Protein AF-A0AB74C9N0-F1 (afdb_monomer)

pLDDT: mean 73.41, std 19.69, range [18.67, 95.5]

Structure (mmCIF, N/CA/C/O backbone):
data_AF-A0AB74C9N0-F1
#
_entry.id   AF-A0AB74C9N0-F1
#
loop_
_atom_site.group_PDB
_atom_site.id
_atom_site.type_symbol
_atom_site.label_atom_id
_atom_site.label_alt_id
_atom_site.label_comp_id
_atom_site.label_asym_id
_atom_site.label_entity_id
_atom_site.label_seq_id
_atom_site.pdbx_PDB_ins_code
_atom_site.Cartn_x
_atom_site.Cartn_y
_atom_site.Cartn_z
_atom_site.occupancy
_atom_site.B_iso_or_equiv
_atom_site.auth_seq_id
_atom_site.auth_comp_id
_atom_site.auth_asym_id
_atom_site.auth_atom_id
_atom_site.pdbx_PDB_model_num
ATOM 1 N N . MET A 1 1 ? -27.960 2.966 -0.731 1.00 29.95 1 MET A N 1
ATOM 2 C CA . MET A 1 1 ? -29.263 3.664 -0.752 1.00 29.95 1 MET A CA 1
ATOM 3 C C . MET A 1 1 ? -30.382 2.633 -0.574 1.00 29.95 1 MET A C 1
ATOM 5 O O . MET A 1 1 ? -30.757 1.979 -1.533 1.00 29.95 1 MET A O 1
ATOM 9 N N . GLN A 1 2 ? -30.860 2.420 0.656 1.00 20.19 2 GLN A N 1
ATOM 10 C CA . GLN A 1 2 ? -32.081 1.661 0.971 1.00 20.19 2 GLN A CA 1
ATOM 11 C C . GLN A 1 2 ? -32.739 2.354 2.172 1.00 20.19 2 GLN A C 1
ATOM 13 O O . GLN A 1 2 ? -32.142 2.446 3.242 1.00 20.19 2 GLN A O 1
ATOM 18 N N . ARG A 1 3 ? -33.928 2.924 1.945 1.00 18.67 3 ARG A N 1
ATOM 19 C CA . ARG A 1 3 ? -34.763 3.603 2.944 1.00 18.67 3 ARG A CA 1
ATOM 20 C C . ARG A 1 3 ? -35.437 2.551 3.826 1.00 18.67 3 ARG A C 1
ATOM 22 O O . ARG A 1 3 ? -36.228 1.766 3.315 1.00 18.67 3 ARG A O 1
ATOM 29 N N . PHE A 1 4 ? -35.187 2.576 5.132 1.00 20.97 4 PHE A N 1
ATOM 30 C CA . PHE A 1 4 ? -36.083 1.954 6.108 1.00 20.97 4 PHE A CA 1
ATOM 31 C C . PHE A 1 4 ? -37.043 3.030 6.622 1.00 20.97 4 PHE A C 1
ATOM 33 O O . PHE A 1 4 ? -36.658 3.902 7.394 1.00 20.97 4 PHE A O 1
ATOM 40 N N . VAL A 1 5 ? -38.284 2.985 6.140 1.00 20.55 5 VAL A N 1
ATOM 41 C CA . VAL A 1 5 ? -39.412 3.763 6.665 1.00 20.55 5 VAL A CA 1
ATOM 42 C C . VAL A 1 5 ? -40.111 2.879 7.694 1.00 20.55 5 VAL A C 1
ATOM 44 O O . VAL A 1 5 ? -40.678 1.852 7.330 1.00 20.55 5 VAL A O 1
ATOM 47 N N . PHE A 1 6 ? -40.069 3.250 8.974 1.00 20.83 6 PHE A N 1
ATOM 48 C CA . PHE A 1 6 ? -40.944 2.653 9.982 1.00 20.83 6 PHE A CA 1
ATOM 49 C C . PHE A 1 6 ? -42.270 3.413 9.975 1.00 20.83 6 PHE A C 1
ATOM 51 O O . PHE A 1 6 ? -42.378 4.509 10.521 1.00 20.83 6 PHE A O 1
ATOM 58 N N . GLN A 1 7 ? -43.279 2.837 9.324 1.00 21.19 7 GLN A N 1
ATOM 59 C CA . GLN A 1 7 ? -44.654 3.314 9.399 1.00 21.19 7 GLN A CA 1
ATOM 60 C C . GLN A 1 7 ? -45.369 2.562 10.529 1.00 21.19 7 GLN A C 1
ATOM 62 O O . GLN A 1 7 ? -45.384 1.334 10.585 1.00 21.19 7 GLN A O 1
ATOM 67 N N . LYS A 1 8 ? -45.915 3.330 11.468 1.00 22.98 8 LYS A N 1
ATOM 68 C CA . LYS A 1 8 ? -46.653 2.882 12.650 1.00 22.98 8 LYS A CA 1
ATOM 69 C C . LYS A 1 8 ? -47.985 2.261 12.205 1.00 22.98 8 LYS A C 1
ATOM 71 O O . LYS A 1 8 ? -48.840 2.984 11.702 1.00 22.98 8 LYS A O 1
ATOM 76 N N . GLN A 1 9 ? -48.187 0.960 12.412 1.00 21.22 9 GLN A N 1
ATOM 77 C CA . GLN A 1 9 ? -49.515 0.346 12.333 1.00 21.22 9 GLN A CA 1
ATOM 78 C C . GLN A 1 9 ? -49.797 -0.504 13.575 1.00 21.22 9 GLN A C 1
ATOM 80 O O . GLN A 1 9 ? -48.978 -1.302 14.025 1.00 21.22 9 GLN A O 1
ATOM 85 N N . VAL A 1 10 ? -50.958 -0.228 14.157 1.00 23.02 10 VAL A N 1
ATOM 86 C CA . VAL A 1 10 ? -51.497 -0.760 15.408 1.00 23.02 10 VAL A CA 1
ATOM 87 C C . VAL A 1 10 ? -52.157 -2.123 15.155 1.00 23.02 10 VAL A C 1
ATOM 89 O O . VAL A 1 10 ? -52.882 -2.267 14.180 1.00 23.02 10 VAL A O 1
ATOM 92 N N . GLN A 1 11 ? -51.879 -3.075 16.057 1.00 24.19 11 GLN A N 1
ATOM 93 C CA . GLN A 1 11 ? -52.598 -4.320 16.403 1.00 24.19 11 GLN A CA 1
ATOM 94 C C . GLN A 1 11 ? -53.302 -5.129 15.291 1.00 24.19 11 GLN A C 1
ATOM 96 O O . GLN A 1 11 ? -54.362 -4.748 14.811 1.00 24.19 1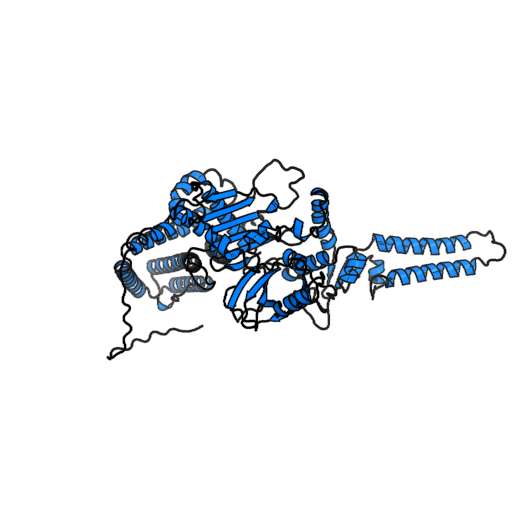1 GLN A O 1
ATOM 101 N N . ASN A 1 12 ? -52.846 -6.371 15.068 1.00 20.89 12 ASN A N 1
ATOM 102 C CA . ASN A 1 12 ? -53.611 -7.552 15.497 1.00 20.89 12 ASN A CA 1
ATOM 103 C C . ASN A 1 12 ? -52.811 -8.871 15.420 1.00 20.89 12 ASN A C 1
ATOM 105 O O . ASN A 1 12 ? -51.964 -9.085 14.563 1.00 20.89 12 ASN A O 1
ATOM 109 N N . SER A 1 13 ? -53.117 -9.683 16.427 1.00 21.89 13 SER A N 1
ATOM 110 C CA . SER A 1 13 ? -52.832 -11.077 16.781 1.00 21.89 13 SER A CA 1
ATOM 111 C C . SER A 1 13 ? -52.307 -12.135 15.772 1.00 21.89 13 SER A C 1
ATOM 113 O O . SER A 1 13 ? -52.647 -12.178 14.598 1.00 21.89 13 SER A O 1
ATOM 115 N N . HIS A 1 14 ? -51.606 -13.101 16.396 1.00 21.98 14 HIS A N 1
ATOM 116 C CA . HIS A 1 14 ? -51.398 -14.530 16.076 1.00 21.98 14 HIS A CA 1
ATOM 117 C C . HIS A 1 14 ? -50.138 -15.023 15.316 1.00 21.98 14 HIS A C 1
ATOM 119 O O . HIS A 1 14 ? -49.998 -14.909 14.107 1.00 21.98 14 HIS A O 1
ATOM 125 N N . SER A 1 15 ? -49.319 -15.751 16.103 1.00 21.50 15 SER A N 1
ATOM 126 C CA . SER A 1 15 ? -48.505 -16.951 15.800 1.00 21.50 15 SER A CA 1
ATOM 127 C C . SER A 1 15 ? -47.334 -16.868 14.809 1.00 21.50 15 SER A C 1
ATOM 129 O O . SER A 1 15 ? -47.545 -16.772 13.612 1.00 21.50 15 SER A O 1
ATOM 131 N N . PHE A 1 16 ? -46.099 -17.069 15.296 1.00 20.86 16 PHE A N 1
ATOM 132 C CA . PHE A 1 16 ? -45.332 -18.329 15.165 1.00 20.86 16 PHE A CA 1
ATOM 133 C C . PHE A 1 16 ? -44.090 -18.297 16.100 1.00 20.86 16 PHE A C 1
ATOM 135 O O . PHE A 1 16 ? -43.602 -17.210 16.416 1.00 20.86 16 PHE A O 1
ATOM 142 N N . PRO A 1 17 ? -43.593 -19.448 16.601 1.00 23.39 17 PRO A N 1
ATOM 143 C CA . PRO A 1 17 ? -42.637 -19.525 17.702 1.00 23.39 17 PRO A CA 1
ATOM 144 C C . PRO A 1 17 ? -41.201 -19.814 17.227 1.00 23.39 17 PRO A C 1
ATOM 146 O O . PRO A 1 17 ? -40.974 -20.675 16.384 1.00 23.39 17 PRO A O 1
ATOM 149 N N . ALA A 1 18 ? -40.210 -19.181 17.853 1.00 22.33 18 ALA A N 1
ATOM 150 C CA . ALA A 1 18 ? -38.840 -19.693 17.911 1.00 22.33 18 ALA A CA 1
ATOM 151 C C . ALA A 1 18 ? -38.253 -19.342 19.282 1.00 22.33 18 ALA A C 1
ATOM 153 O O . ALA A 1 18 ? -37.765 -18.243 19.543 1.00 22.33 18 ALA A O 1
ATOM 154 N N . ARG A 1 19 ? -38.415 -20.299 20.193 1.00 19.58 19 ARG A N 1
ATOM 155 C CA . ARG A 1 19 ? -37.968 -20.286 21.582 1.00 19.58 19 ARG A CA 1
ATOM 156 C C . ARG A 1 19 ? -36.434 -20.371 21.598 1.00 19.58 19 ARG A C 1
ATOM 158 O O . ARG A 1 19 ? -35.882 -21.441 21.377 1.00 19.58 19 ARG A O 1
ATOM 165 N N . TRP A 1 20 ? -35.749 -19.260 21.867 1.00 20.56 20 TRP A N 1
ATOM 166 C CA . TRP A 1 20 ? -34.340 -19.281 22.272 1.00 20.56 20 TRP A CA 1
ATOM 167 C C . TRP A 1 20 ? -34.269 -19.799 23.714 1.00 20.56 20 TRP A C 1
ATOM 169 O O . TRP A 1 20 ? -34.451 -19.045 24.668 1.00 20.56 20 TRP A O 1
ATOM 179 N N . GLN A 1 21 ? -34.070 -21.108 23.878 1.00 19.78 21 GLN A N 1
ATOM 180 C CA . GLN A 1 21 ? -33.676 -21.686 25.161 1.00 19.78 21 GLN A CA 1
ATOM 181 C C . GLN A 1 21 ? -32.211 -21.325 25.414 1.00 19.78 21 GLN A C 1
ATOM 183 O O . GLN A 1 21 ? -31.299 -21.862 24.793 1.00 19.78 21 GLN A O 1
ATOM 188 N N . VAL A 1 22 ? -32.002 -20.376 26.323 1.00 23.78 22 VAL A N 1
ATOM 189 C CA . VAL A 1 22 ? -30.704 -20.111 26.938 1.00 23.78 22 VAL A CA 1
ATOM 190 C C . VAL A 1 22 ? -30.488 -21.199 27.984 1.00 23.78 22 VAL A C 1
ATOM 192 O O . VAL A 1 22 ? -30.998 -21.101 29.100 1.00 23.78 22 VAL A O 1
ATOM 195 N N . GLU A 1 23 ? -29.755 -22.253 27.629 1.00 21.17 23 GLU A N 1
ATOM 196 C CA . GLU A 1 23 ? -29.135 -23.112 28.635 1.00 21.17 23 GLU A CA 1
ATOM 197 C C . GLU A 1 23 ? -28.023 -22.311 29.308 1.00 21.17 23 GLU A C 1
ATOM 199 O O . GLU A 1 23 ? -26.933 -22.091 28.778 1.00 21.17 23 GLU A O 1
ATOM 204 N N . GLY A 1 24 ? -28.356 -21.787 30.483 1.00 25.95 24 GLY A N 1
ATOM 205 C CA . GLY A 1 24 ? -27.388 -21.210 31.385 1.00 25.95 24 GLY A CA 1
ATOM 206 C C . GLY A 1 24 ? -26.531 -22.316 31.975 1.00 25.95 24 GLY A C 1
ATOM 207 O O . GLY A 1 24 ? -27.054 -23.186 32.657 1.00 25.95 24 GLY A O 1
ATOM 208 N N . ASN A 1 25 ? -25.219 -22.222 31.778 1.00 21.62 25 ASN A N 1
ATOM 209 C CA . ASN A 1 25 ? -24.258 -22.532 32.827 1.00 21.62 25 ASN A CA 1
ATOM 210 C C . ASN A 1 25 ? -22.932 -21.781 32.599 1.00 21.62 25 ASN A C 1
ATOM 212 O O . ASN A 1 25 ? -22.311 -21.837 31.543 1.00 21.62 25 ASN A O 1
ATOM 216 N N . THR A 1 26 ? -22.530 -21.050 33.645 1.00 25.25 26 THR A N 1
ATOM 217 C CA . THR A 1 26 ? -21.145 -20.661 33.978 1.00 25.25 26 THR A CA 1
ATOM 218 C C . THR A 1 26 ? -20.312 -19.842 32.976 1.00 25.25 26 THR A C 1
ATOM 220 O O . THR A 1 26 ? -19.210 -20.231 32.629 1.00 25.25 26 THR A O 1
ATOM 223 N N . TYR A 1 27 ? -20.732 -18.610 32.659 1.00 23.97 27 TYR A N 1
ATOM 224 C CA . TYR A 1 27 ? -19.809 -17.510 32.292 1.00 23.97 27 TYR A CA 1
ATOM 225 C C . TYR A 1 27 ? -20.281 -16.166 32.873 1.00 23.97 27 TYR A C 1
ATOM 227 O O . TYR A 1 27 ? -20.429 -15.165 32.179 1.00 23.97 27 TYR A O 1
ATOM 235 N N . ARG A 1 28 ? -20.566 -16.123 34.182 1.00 23.03 28 ARG A N 1
ATOM 236 C CA . ARG A 1 28 ? -21.108 -14.916 34.840 1.00 23.03 28 ARG A CA 1
ATOM 237 C C . ARG A 1 28 ? -20.038 -13.931 35.356 1.00 23.03 28 ARG A C 1
ATOM 239 O O . ARG A 1 28 ? -20.395 -12.887 35.888 1.00 23.03 28 ARG A O 1
ATOM 246 N N . GLY A 1 29 ? -18.744 -14.226 35.176 1.00 23.39 29 GLY A N 1
ATOM 247 C CA . GLY A 1 29 ? -17.635 -13.414 35.716 1.00 23.39 29 GLY A CA 1
ATOM 248 C C . GLY A 1 29 ? -16.789 -12.632 34.698 1.00 23.39 29 GLY A C 1
ATOM 249 O O . GLY A 1 29 ? -16.185 -11.630 35.065 1.00 23.39 29 GLY A O 1
ATOM 250 N N . ALA A 1 30 ? -16.744 -13.040 33.424 1.00 24.80 30 ALA A N 1
ATOM 251 C CA . ALA A 1 30 ? -15.760 -12.510 32.468 1.00 24.80 30 ALA A CA 1
ATOM 252 C C . ALA A 1 30 ? -16.251 -11.311 31.627 1.00 24.80 30 ALA A C 1
ATOM 254 O O . ALA A 1 30 ? -15.437 -10.502 31.187 1.00 24.80 30 ALA A O 1
ATOM 255 N N . SER A 1 31 ? -17.566 -11.144 31.424 1.00 25.81 31 SER A N 1
ATOM 256 C CA . SER A 1 31 ? -18.083 -10.100 30.520 1.00 25.81 31 SER A CA 1
ATOM 257 C C . SER A 1 31 ? -18.255 -8.723 31.174 1.00 25.81 31 SER A C 1
ATOM 259 O O . SER A 1 31 ? -18.187 -7.720 30.475 1.00 25.81 31 SER A O 1
ATOM 261 N N . LYS A 1 32 ? -18.396 -8.625 32.505 1.00 26.70 32 LYS A N 1
ATOM 262 C CA . LYS A 1 32 ? -18.582 -7.328 33.194 1.00 26.70 32 LYS A CA 1
ATOM 263 C C . LYS A 1 32 ? -17.322 -6.452 33.243 1.00 26.70 32 LYS A C 1
ATOM 265 O O . LYS A 1 32 ? -17.441 -5.238 33.368 1.00 26.70 32 LYS A O 1
ATOM 270 N N . TYR A 1 33 ? -16.128 -7.034 33.101 1.00 28.41 33 TYR A N 1
ATOM 271 C CA . TYR A 1 33 ? -14.857 -6.308 33.249 1.00 28.41 33 TYR A CA 1
ATOM 272 C C . TYR A 1 33 ? -14.140 -5.989 31.929 1.00 28.41 33 TYR A C 1
ATOM 274 O O . TYR A 1 33 ? -13.310 -5.084 31.909 1.00 28.41 33 TYR A O 1
ATOM 282 N N . GLY A 1 34 ? -14.460 -6.677 30.826 1.00 26.56 34 GLY A N 1
ATOM 283 C CA . GLY A 1 34 ? -13.776 -6.479 29.537 1.00 26.56 34 GLY A CA 1
ATOM 284 C C . GLY A 1 34 ? -14.109 -5.146 28.859 1.00 26.56 34 GLY A C 1
ATOM 285 O O . GLY A 1 34 ? -13.226 -4.445 28.383 1.00 26.56 34 GLY A O 1
ATOM 286 N N . TRP A 1 35 ? -15.377 -4.740 28.880 1.00 28.39 35 TRP A N 1
ATOM 287 C CA . TRP A 1 35 ? -15.865 -3.569 28.141 1.00 28.39 35 TRP A CA 1
ATOM 288 C C . TRP A 1 35 ? -15.534 -2.223 28.810 1.00 28.39 35 TRP A C 1
ATOM 290 O O . TRP A 1 35 ? -15.135 -1.280 28.130 1.00 28.39 35 TRP A O 1
ATOM 300 N N . VAL A 1 36 ? -15.576 -2.148 30.149 1.00 27.52 36 VAL A N 1
ATOM 301 C CA . VAL A 1 36 ? -15.089 -0.977 30.916 1.00 27.52 36 VAL A CA 1
ATOM 302 C C . VAL A 1 36 ? -13.588 -0.749 30.667 1.00 27.52 36 VAL A C 1
ATOM 304 O O . VAL A 1 36 ? -13.092 0.373 30.784 1.00 27.52 36 VAL A O 1
ATOM 307 N N . LYS A 1 37 ? -12.871 -1.807 30.266 1.00 35.97 37 LYS A N 1
ATOM 308 C CA . LYS A 1 37 ? -11.443 -1.801 29.951 1.00 35.97 37 LYS A CA 1
ATOM 309 C C . LYS A 1 37 ? -11.100 -1.570 28.479 1.00 35.97 37 LYS A C 1
ATOM 311 O O . LYS A 1 37 ? -9.965 -1.215 28.232 1.00 35.97 37 LYS A O 1
ATOM 316 N N . VAL A 1 38 ? -12.038 -1.653 27.530 1.00 33.56 38 VAL A N 1
ATOM 317 C CA . VAL A 1 38 ? -11.842 -1.132 26.152 1.00 33.56 38 VAL A CA 1
ATOM 318 C C . VAL A 1 38 ? -11.817 0.401 26.161 1.00 33.56 38 VAL A C 1
ATOM 320 O O . VAL A 1 38 ? -11.118 1.035 25.379 1.00 33.56 38 VAL A O 1
ATOM 323 N N . ILE A 1 39 ? -12.535 1.000 27.114 1.00 31.06 39 ILE A N 1
ATOM 324 C CA . ILE A 1 39 ? -12.611 2.448 27.308 1.00 31.06 39 ILE A CA 1
ATOM 325 C C . ILE A 1 39 ? -11.485 2.968 28.228 1.00 31.06 39 ILE A C 1
ATOM 327 O O . ILE A 1 39 ? -11.104 4.135 28.148 1.00 31.06 39 ILE A O 1
ATOM 331 N N . ARG A 1 40 ? -10.902 2.120 29.094 1.00 27.22 40 ARG A N 1
ATOM 332 C CA . ARG A 1 40 ? -9.765 2.520 29.942 1.00 27.22 40 ARG A CA 1
ATOM 333 C C . ARG A 1 40 ? -8.508 2.929 29.172 1.00 27.22 40 ARG A C 1
ATOM 335 O O . ARG A 1 40 ? -7.993 3.949 29.568 1.00 27.22 40 ARG A O 1
ATOM 342 N N . PRO A 1 41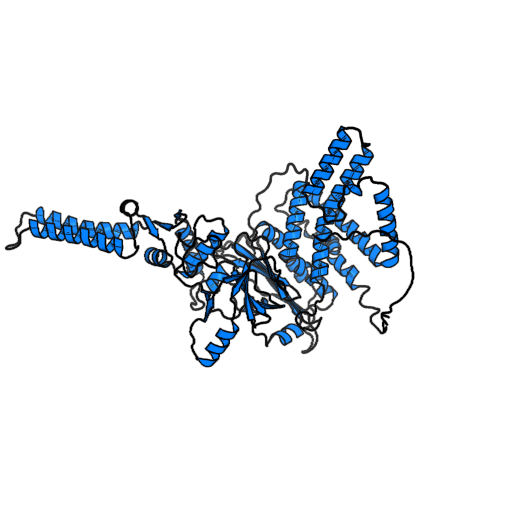 ? -7.989 2.283 28.119 1.00 30.34 41 PRO A N 1
ATOM 343 C CA . PRO A 1 41 ? -6.785 2.773 27.441 1.00 30.34 41 PRO A CA 1
ATOM 344 C C . PRO A 1 41 ? -7.002 4.138 26.767 1.00 30.34 41 PRO A C 1
ATOM 346 O O . PRO A 1 41 ? -6.045 4.879 26.597 1.00 30.34 41 PRO A O 1
ATOM 349 N N . ILE A 1 42 ? -8.258 4.513 26.489 1.00 30.19 42 ILE A N 1
ATOM 350 C CA . ILE A 1 42 ? -8.637 5.834 25.963 1.00 30.19 42 ILE A CA 1
ATOM 351 C C . ILE A 1 42 ? -8.601 6.926 27.063 1.00 30.19 42 ILE A C 1
ATOM 353 O O . ILE A 1 42 ? -8.358 8.086 26.754 1.00 30.19 42 ILE A O 1
ATOM 357 N N . CYS A 1 43 ? -8.786 6.569 28.346 1.00 27.38 43 CYS A N 1
ATOM 358 C CA . CYS A 1 43 ? -8.824 7.509 29.489 1.00 27.38 43 CYS A CA 1
ATOM 359 C C . CYS A 1 43 ? -7.701 7.332 30.534 1.00 27.38 43 CYS A C 1
ATOM 361 O O . CYS A 1 43 ? -7.320 8.278 31.191 1.00 27.38 43 CYS A O 1
ATOM 363 N N . CYS A 1 44 ? -7.119 6.152 30.725 1.00 26.91 44 CYS A N 1
ATOM 364 C CA . CYS A 1 44 ? -5.988 5.895 31.631 1.00 26.91 44 CYS A CA 1
ATOM 365 C C . CYS A 1 44 ? -4.658 6.361 31.034 1.00 26.91 44 CYS A C 1
ATOM 367 O O . CYS A 1 44 ? -3.665 6.454 31.747 1.00 26.91 44 CYS A O 1
ATOM 369 N N . GLN A 1 45 ? -4.662 6.724 29.752 1.00 31.06 45 GLN A N 1
ATOM 370 C CA . GLN A 1 45 ? -3.655 7.610 29.201 1.00 31.06 45 GLN A CA 1
ATOM 371 C C . GLN A 1 45 ? -3.720 9.018 29.837 1.00 31.06 45 GLN A C 1
ATOM 373 O O . GLN A 1 45 ? -2.699 9.683 29.832 1.00 31.06 45 GLN A O 1
ATOM 378 N N . GLU A 1 46 ? -4.816 9.472 30.471 1.00 31.56 46 GLU A N 1
ATOM 379 C CA . GLU A 1 46 ? -4.920 10.830 31.057 1.00 31.56 46 GLU A CA 1
ATOM 380 C C . GLU A 1 46 ? -3.855 11.146 32.118 1.00 31.56 46 GLU A C 1
ATOM 382 O O . GLU A 1 46 ? -3.308 12.247 32.091 1.00 31.56 46 GLU A O 1
ATOM 387 N N . ASP A 1 47 ? -3.509 10.214 33.012 1.00 26.03 47 ASP A N 1
ATOM 388 C CA . ASP A 1 47 ? -2.522 10.487 34.071 1.00 26.03 47 ASP A CA 1
ATOM 389 C C . ASP A 1 47 ? -1.073 10.393 33.556 1.00 26.03 47 ASP A C 1
ATOM 391 O O . ASP A 1 47 ? -0.213 11.180 33.957 1.00 26.03 47 ASP A O 1
ATOM 395 N N . GLU A 1 48 ? -0.800 9.512 32.586 1.00 30.80 48 GLU A N 1
ATOM 396 C CA . GLU A 1 48 ? 0.529 9.379 31.965 1.00 30.80 48 GLU A CA 1
ATOM 397 C C . GLU A 1 48 ? 0.790 10.469 30.899 1.00 30.80 48 GLU A C 1
ATOM 399 O O . GLU A 1 48 ? 1.923 10.940 30.738 1.00 30.80 48 GLU A O 1
ATOM 404 N N . TRP A 1 49 ? -0.268 10.968 30.242 1.00 30.62 49 TRP A N 1
ATOM 405 C CA . TRP A 1 49 ? -0.242 12.164 29.393 1.00 30.62 49 TRP A CA 1
ATOM 406 C C . TRP A 1 49 ? 0.092 13.421 30.204 1.00 30.62 49 TRP A C 1
ATOM 408 O O . TRP A 1 49 ? 0.816 14.282 29.696 1.00 30.62 49 TRP A O 1
ATOM 418 N N . ARG A 1 50 ? -0.365 13.506 31.463 1.00 32.00 50 ARG A N 1
ATOM 419 C CA . ARG A 1 50 ? -0.172 14.647 32.376 1.00 32.00 50 ARG A CA 1
ATOM 420 C C . ARG A 1 50 ? 1.293 14.870 32.769 1.00 32.00 50 ARG A C 1
ATOM 422 O O . ARG A 1 50 ? 1.717 16.018 32.880 1.00 32.00 50 ARG A O 1
ATOM 429 N N . GLU A 1 51 ? 2.076 13.798 32.935 1.00 28.91 51 GLU A N 1
ATOM 430 C CA . GLU A 1 51 ? 3.482 13.879 33.374 1.00 28.91 51 GLU A CA 1
ATOM 431 C C . GLU A 1 51 ? 4.525 13.757 32.247 1.00 28.91 51 GLU A C 1
ATOM 433 O O . GLU A 1 51 ? 5.599 14.359 32.352 1.00 28.91 51 GLU A O 1
ATOM 438 N N . ARG A 1 52 ? 4.259 13.023 31.152 1.00 32.75 52 ARG A N 1
ATOM 439 C CA . ARG A 1 52 ? 5.312 12.699 30.160 1.00 32.75 52 ARG A CA 1
ATOM 440 C C . ARG A 1 52 ? 5.301 13.549 28.886 1.00 32.75 52 ARG A C 1
ATOM 442 O O . ARG A 1 52 ? 6.376 13.816 28.339 1.00 32.75 52 ARG A O 1
ATOM 449 N N . THR A 1 53 ? 4.153 14.074 28.449 1.00 31.67 53 THR A N 1
ATOM 450 C CA . THR A 1 53 ? 4.102 14.973 27.272 1.00 31.67 53 THR A CA 1
ATOM 451 C C . THR A 1 53 ? 4.643 16.377 27.565 1.00 31.67 53 THR A C 1
ATOM 453 O O . THR A 1 53 ? 5.187 17.022 26.666 1.00 31.67 53 THR A O 1
ATOM 456 N N . GLY A 1 54 ? 4.623 16.813 28.832 1.00 27.33 54 GLY A N 1
ATOM 457 C CA . GLY A 1 54 ? 5.115 18.129 29.255 1.00 27.33 54 GLY A CA 1
ATOM 458 C C . GLY A 1 54 ? 6.628 18.352 29.105 1.00 27.33 54 GLY A C 1
ATOM 459 O O . GLY A 1 54 ? 7.064 19.501 29.100 1.00 27.33 54 GLY A O 1
ATOM 460 N N . ARG A 1 55 ? 7.450 17.298 28.946 1.00 27.75 55 ARG A N 1
ATOM 461 C CA . ARG A 1 55 ? 8.915 17.448 28.770 1.00 27.75 55 ARG A CA 1
ATOM 462 C C . ARG A 1 55 ? 9.469 17.023 27.412 1.00 27.75 55 ARG A C 1
ATOM 464 O O . ARG A 1 55 ? 10.533 17.518 27.052 1.00 27.75 55 ARG A O 1
ATOM 471 N N . LYS A 1 56 ? 8.799 16.148 26.651 1.00 27.98 56 LYS A N 1
ATOM 472 C CA . LYS A 1 56 ? 9.374 15.578 25.411 1.00 27.98 56 LYS A CA 1
ATOM 473 C C . LYS A 1 56 ? 8.710 16.026 24.104 1.00 27.98 56 LYS A C 1
ATOM 475 O O . LYS A 1 56 ? 9.355 15.950 23.067 1.00 27.98 56 LYS A O 1
ATOM 480 N N . ALA A 1 57 ? 7.515 16.620 24.137 1.00 28.67 57 ALA A N 1
ATOM 481 C CA . ALA A 1 57 ? 6.876 17.225 22.958 1.00 28.67 57 ALA A CA 1
ATOM 482 C C . ALA A 1 57 ? 7.223 18.725 22.794 1.00 28.67 57 ALA A C 1
ATOM 484 O O . ALA A 1 57 ? 6.380 19.539 22.413 1.00 28.67 57 ALA A O 1
ATOM 485 N N . LYS A 1 58 ? 8.468 19.121 23.111 1.00 28.62 58 LYS A N 1
ATOM 486 C CA . LYS A 1 58 ? 8.922 20.530 23.096 1.00 28.62 58 LYS A CA 1
ATOM 487 C C . LYS A 1 58 ? 9.234 21.070 21.688 1.00 28.62 58 LYS A C 1
ATOM 489 O O . LYS A 1 58 ? 9.776 22.159 21.548 1.00 28.62 58 LYS A O 1
ATOM 494 N N . GLY A 1 59 ? 8.862 20.356 20.631 1.00 26.44 59 GLY A N 1
ATOM 495 C CA . GLY A 1 59 ? 9.002 20.838 19.263 1.00 26.44 59 GLY A CA 1
ATOM 496 C C . GLY A 1 59 ? 7.813 20.426 18.412 1.00 26.44 59 GLY A C 1
ATOM 497 O O . GLY A 1 59 ? 7.583 19.241 18.231 1.00 26.44 59 GLY A O 1
ATOM 498 N N . ARG A 1 60 ? 7.137 21.424 17.835 1.00 34.59 60 ARG A N 1
ATOM 499 C CA . ARG A 1 60 ? 6.258 21.316 16.654 1.00 34.59 60 ARG A CA 1
ATOM 500 C C . ARG A 1 60 ? 4.850 20.767 16.883 1.00 34.59 60 ARG A C 1
ATOM 502 O O . ARG A 1 60 ? 4.532 19.616 16.628 1.00 34.59 60 ARG A O 1
ATOM 509 N N . THR A 1 61 ? 3.997 21.673 17.342 1.00 30.92 61 THR A N 1
ATOM 510 C CA . THR A 1 61 ? 2.628 21.925 16.848 1.00 30.92 61 THR A CA 1
ATOM 511 C C . THR A 1 61 ? 2.152 23.177 17.583 1.00 30.92 61 THR A C 1
ATOM 513 O O . THR A 1 61 ? 2.350 23.282 18.800 1.00 30.92 61 THR A O 1
ATOM 516 N N . ASP A 1 62 ? 1.637 24.143 16.827 1.00 35.66 62 ASP A N 1
ATOM 517 C CA . ASP A 1 62 ? 1.319 25.507 17.253 1.00 35.66 62 ASP A CA 1
ATOM 518 C C . ASP A 1 62 ? 0.519 25.600 18.558 1.00 35.66 62 ASP A C 1
ATOM 520 O O . ASP A 1 62 ? -0.384 24.804 18.836 1.00 35.66 62 ASP A O 1
ATOM 524 N N . MET A 1 63 ? 0.835 26.624 19.356 1.00 31.67 63 MET A N 1
ATOM 525 C CA . MET A 1 63 ? 0.169 26.910 20.632 1.00 31.67 63 MET A CA 1
ATOM 526 C C . MET A 1 63 ? -1.330 27.238 20.487 1.00 31.67 63 MET A C 1
ATOM 528 O O . MET A 1 63 ? -2.067 27.063 21.455 1.00 31.67 63 MET A O 1
ATOM 532 N N . ALA A 1 64 ? -1.803 27.647 19.303 1.00 35.88 64 ALA A N 1
ATOM 533 C CA . ALA A 1 64 ? -3.213 27.972 19.066 1.00 35.88 64 ALA A CA 1
ATOM 534 C C . ALA A 1 64 ? -4.106 26.723 18.899 1.00 35.88 64 ALA A C 1
ATOM 536 O O . ALA A 1 64 ? -5.183 26.650 19.489 1.00 35.88 64 ALA A O 1
ATOM 537 N N . GLY A 1 65 ? -3.638 25.694 18.178 1.00 52.59 65 GLY A N 1
ATOM 538 C CA . GLY A 1 65 ? -4.411 24.466 17.938 1.00 52.59 65 GLY A CA 1
ATOM 539 C C . GLY A 1 65 ? -4.510 23.559 19.168 1.00 52.59 65 GLY A C 1
ATOM 540 O O . GLY A 1 65 ? -5.560 22.981 19.439 1.00 52.59 65 GLY A O 1
ATOM 541 N N . LYS A 1 66 ? -3.448 23.475 19.981 1.00 62.19 66 LYS A N 1
ATOM 542 C CA . LYS A 1 66 ? -3.410 22.580 21.153 1.00 62.19 66 LYS A CA 1
ATOM 543 C C . LYS A 1 66 ? -4.545 22.849 22.140 1.00 62.19 66 LYS A C 1
ATOM 545 O O . LYS A 1 66 ? -5.210 21.912 22.569 1.00 62.19 66 LYS A O 1
ATOM 550 N N . LYS A 1 67 ? -4.794 24.116 22.484 1.00 69.06 67 LYS A N 1
ATOM 551 C CA . LYS A 1 67 ? -5.826 24.482 23.467 1.00 69.06 67 LYS A CA 1
ATOM 552 C C . LYS A 1 67 ? -7.236 24.153 22.970 1.00 69.06 67 LYS A C 1
ATOM 554 O O . LYS A 1 67 ? -8.047 23.671 23.754 1.00 69.06 67 LYS A O 1
ATOM 559 N N . TYR A 1 68 ? -7.509 24.361 21.681 1.00 73.94 68 TYR A N 1
ATOM 560 C CA . TYR A 1 68 ? -8.794 24.004 21.078 1.00 73.94 68 TYR A CA 1
ATOM 561 C C . TYR A 1 68 ? -9.028 22.486 21.112 1.00 73.94 68 TYR A C 1
ATOM 563 O O . TYR A 1 68 ? -10.078 22.035 21.565 1.00 73.94 68 TYR A O 1
ATOM 571 N N . TRP A 1 69 ? -8.030 21.693 20.707 1.00 75.56 69 TRP A N 1
ATOM 572 C CA . TRP A 1 69 ? -8.114 20.228 20.725 1.00 75.56 69 TRP A CA 1
ATOM 573 C C . TRP A 1 69 ? -8.371 19.672 22.133 1.00 75.56 69 TRP A C 1
ATOM 575 O O . TRP A 1 69 ? -9.246 18.823 22.307 1.00 75.56 69 TRP A O 1
ATOM 585 N N . TRP A 1 70 ? -7.673 20.185 23.150 1.00 76.94 70 TRP A N 1
ATOM 586 C CA . TRP A 1 70 ? -7.902 19.793 24.545 1.00 76.94 70 TRP A CA 1
ATOM 587 C C . TRP A 1 70 ? -9.298 20.180 25.043 1.00 76.94 70 TRP A C 1
ATOM 589 O O . TRP A 1 70 ? -10.016 19.344 25.591 1.00 76.94 70 TRP A O 1
ATOM 599 N N . ASN A 1 71 ? -9.697 21.434 24.834 1.00 79.38 71 ASN A N 1
ATOM 600 C CA . ASN A 1 71 ? -10.942 21.958 25.389 1.00 79.38 71 ASN A CA 1
ATOM 601 C C . ASN A 1 71 ? -12.193 21.380 24.723 1.00 79.38 71 ASN A C 1
ATOM 603 O O . ASN A 1 71 ? -13.223 21.286 25.382 1.00 79.38 71 ASN A O 1
ATOM 607 N N . ASN A 1 72 ? -12.112 21.007 23.444 1.00 79.19 72 ASN A N 1
ATOM 608 C CA . ASN A 1 72 ? -13.272 20.546 22.686 1.00 79.19 72 ASN A CA 1
ATOM 609 C C . ASN A 1 72 ? -13.239 19.033 22.458 1.00 79.19 72 ASN A C 1
ATOM 611 O O . ASN A 1 72 ? -14.125 18.325 22.932 1.00 79.19 72 ASN A O 1
ATOM 615 N N . VAL A 1 73 ? -12.203 18.512 21.791 1.00 79.62 73 VAL A N 1
ATOM 616 C CA . VAL A 1 73 ? -12.156 17.096 21.387 1.00 79.62 73 VAL A CA 1
ATOM 617 C C . VAL A 1 73 ? -11.935 16.181 22.590 1.00 79.62 73 VAL A C 1
ATOM 619 O O . VAL A 1 73 ? -12.692 15.230 22.786 1.00 79.62 73 VAL A O 1
ATOM 622 N N . VAL A 1 74 ? -10.932 16.471 23.425 1.00 81.88 74 VAL A N 1
ATOM 623 C CA . VAL A 1 74 ? -10.627 15.627 24.594 1.00 81.88 74 VAL A CA 1
ATOM 624 C C . VAL A 1 74 ? -11.723 15.736 25.652 1.00 81.88 74 VAL A C 1
ATOM 626 O O . VAL A 1 74 ? -12.173 14.716 26.172 1.00 81.88 74 VAL A O 1
ATOM 629 N N . ALA A 1 75 ? -12.217 16.946 25.928 1.00 82.56 75 ALA A N 1
ATOM 630 C CA . ALA A 1 75 ? -13.333 17.134 26.852 1.00 82.56 75 ALA A CA 1
ATOM 631 C C . ALA A 1 75 ? -14.588 16.367 26.401 1.00 82.56 75 ALA A C 1
ATOM 633 O O . ALA A 1 75 ? -15.229 15.693 27.211 1.00 82.56 75 ALA A O 1
ATOM 634 N N . PHE A 1 76 ? -14.914 16.405 25.105 1.00 83.25 76 PHE A N 1
ATOM 635 C CA . PHE A 1 76 ? -16.028 15.638 24.555 1.00 83.25 76 PHE A CA 1
ATOM 636 C C . PHE A 1 76 ? -15.810 14.126 24.681 1.00 83.25 76 PHE A C 1
ATOM 638 O O . PHE A 1 76 ? -16.719 13.400 25.091 1.00 83.25 76 PHE A O 1
ATOM 645 N N . LEU A 1 77 ? -14.602 13.641 24.383 1.00 83.75 77 LEU A N 1
ATOM 646 C CA . LEU A 1 77 ? -14.243 12.235 24.554 1.00 83.75 77 LEU A CA 1
ATOM 647 C C . LEU A 1 77 ? -14.428 11.795 26.015 1.00 83.75 77 LEU A C 1
ATOM 649 O O . LEU A 1 77 ? -15.085 10.786 26.265 1.00 83.75 77 LEU A O 1
ATOM 653 N N . ALA A 1 78 ? -13.946 12.579 26.982 1.00 85.06 78 ALA A N 1
ATOM 654 C CA . ALA A 1 78 ? -14.106 12.303 28.410 1.00 85.06 78 ALA A CA 1
ATOM 655 C C . ALA A 1 78 ? -15.589 12.260 28.832 1.00 85.06 78 ALA A C 1
ATOM 657 O O . ALA A 1 78 ? -16.014 11.350 29.556 1.00 85.06 78 ALA A O 1
ATOM 658 N N . GLN A 1 79 ? -16.413 13.186 28.327 1.00 84.12 79 GLN A N 1
ATOM 659 C CA . GLN A 1 79 ? -17.865 13.167 28.540 1.00 84.12 79 GLN A CA 1
ATOM 660 C C . GLN A 1 79 ? -18.510 11.903 27.954 1.00 84.12 79 GLN A C 1
ATOM 662 O O . GLN A 1 79 ? -19.321 11.253 28.618 1.00 84.12 79 GLN A O 1
ATOM 667 N N . ARG A 1 80 ? -18.138 11.520 26.726 1.00 81.06 80 ARG A N 1
ATOM 668 C CA . ARG A 1 80 ? -18.637 10.320 26.036 1.00 81.06 80 ARG A CA 1
ATOM 669 C C . ARG A 1 80 ? -18.271 9.052 26.798 1.00 81.06 80 ARG A C 1
ATOM 671 O O . ARG A 1 80 ? -19.133 8.216 27.051 1.00 81.06 80 ARG A O 1
ATOM 678 N N . VAL A 1 81 ? -17.014 8.937 27.211 1.00 84.00 81 VAL A N 1
ATOM 679 C CA . VAL A 1 81 ? -16.505 7.824 28.012 1.00 84.00 81 VAL A CA 1
ATOM 680 C C . VAL A 1 81 ? -17.259 7.713 29.330 1.00 84.00 81 VAL A C 1
ATOM 682 O O . VAL A 1 81 ? -17.660 6.616 29.714 1.00 84.00 81 VAL A O 1
ATOM 685 N N . THR A 1 82 ? -17.498 8.833 30.010 1.00 85.00 82 THR A N 1
ATOM 686 C CA . THR A 1 82 ? -18.262 8.848 31.262 1.00 85.00 82 THR A CA 1
ATOM 687 C C . THR A 1 82 ? -19.692 8.363 31.038 1.00 85.00 82 THR A C 1
ATOM 689 O O . THR A 1 82 ? -20.157 7.481 31.759 1.00 85.00 82 THR A O 1
ATOM 692 N N . LYS A 1 83 ? -20.362 8.844 29.981 1.00 81.94 83 LYS A N 1
ATOM 693 C CA . LYS A 1 83 ? -21.696 8.363 29.590 1.00 81.94 83 LYS A CA 1
ATOM 694 C C . LYS A 1 83 ? -21.700 6.865 29.293 1.00 81.94 83 LYS A C 1
ATOM 696 O O . LYS A 1 83 ? -22.552 6.155 29.811 1.00 81.94 83 LYS A O 1
ATOM 701 N N . LEU A 1 84 ? -20.733 6.367 28.520 1.00 82.06 84 LEU A N 1
ATOM 702 C CA . LEU A 1 84 ? -20.607 4.939 28.220 1.00 82.06 84 LEU A CA 1
ATOM 703 C C . LEU A 1 84 ? -20.379 4.115 29.491 1.00 82.06 84 LEU A C 1
ATOM 705 O O . LEU A 1 84 ? -21.043 3.103 29.675 1.00 82.06 84 LEU A O 1
ATOM 709 N N . LYS A 1 85 ? -19.514 4.563 30.408 1.00 83.38 85 LYS A N 1
ATOM 710 C CA . LYS A 1 85 ? -19.291 3.896 31.702 1.00 83.38 85 LYS A CA 1
ATOM 711 C C . LYS A 1 85 ? -20.576 3.804 32.529 1.00 83.38 85 LYS A C 1
ATOM 713 O O . LYS A 1 85 ? -20.832 2.753 33.105 1.00 83.38 85 LYS A O 1
ATOM 718 N N . VAL A 1 86 ? -21.388 4.863 32.561 1.00 84.69 86 VAL A N 1
ATOM 719 C CA . VAL A 1 86 ? -22.686 4.861 33.259 1.00 84.69 86 VAL A CA 1
ATOM 720 C C . VAL A 1 86 ? -23.679 3.930 32.563 1.00 84.69 86 VAL A C 1
ATOM 722 O O . VAL A 1 86 ? -24.274 3.077 33.218 1.00 84.69 86 VAL A O 1
ATOM 725 N N . LEU A 1 87 ? -23.807 4.019 31.234 1.00 82.69 87 LEU A N 1
ATOM 726 C CA . LEU A 1 87 ? -24.653 3.121 30.436 1.00 82.69 87 LEU A CA 1
ATOM 727 C C . LEU A 1 87 ? -24.300 1.652 30.682 1.00 82.69 87 LEU A C 1
ATOM 729 O O . LEU A 1 87 ? -25.176 0.806 30.786 1.00 82.69 87 LEU A O 1
ATOM 733 N N . MET A 1 88 ? -23.017 1.353 30.836 1.00 82.31 88 MET A N 1
ATOM 734 C CA . MET A 1 88 ? -22.511 0.010 31.076 1.00 82.31 88 MET A CA 1
ATOM 735 C C . MET A 1 88 ? -22.860 -0.597 32.445 1.00 82.31 88 MET A C 1
ATOM 737 O O . MET A 1 88 ? -22.754 -1.815 32.587 1.00 82.31 88 MET A O 1
ATOM 741 N N . LEU A 1 89 ? -23.261 0.203 33.441 1.00 86.62 89 LEU A N 1
ATOM 742 C CA . LEU A 1 89 ? -23.657 -0.306 34.763 1.00 86.62 89 LEU A CA 1
ATOM 743 C C . LEU A 1 89 ? -24.979 -1.084 34.699 1.00 86.62 89 LEU A C 1
ATOM 745 O O . LEU A 1 89 ? -25.070 -2.188 35.237 1.00 86.62 89 LEU A O 1
ATOM 749 N N . ASP A 1 90 ? -25.964 -0.521 33.999 1.00 84.75 90 ASP A N 1
ATOM 750 C CA . ASP A 1 90 ? -27.239 -1.151 33.655 1.00 84.75 90 ASP A CA 1
ATOM 751 C C . ASP A 1 90 ? -27.653 -0.699 32.254 1.00 84.75 90 ASP A C 1
ATOM 753 O O . ASP A 1 90 ? -28.284 0.342 32.056 1.00 84.75 90 ASP A O 1
ATOM 757 N N . MET A 1 91 ? -27.256 -1.497 31.265 1.00 83.94 91 MET A N 1
ATOM 758 C CA . MET A 1 91 ? -27.457 -1.158 29.862 1.00 83.94 91 MET A CA 1
ATOM 759 C C . MET A 1 91 ? -28.936 -1.037 29.510 1.00 83.94 91 MET A C 1
ATOM 761 O O . MET A 1 91 ? -29.280 -0.201 28.684 1.00 83.94 91 MET A O 1
ATOM 765 N N . HIS A 1 92 ? -29.822 -1.822 30.124 1.00 83.75 92 HIS A N 1
ATOM 766 C CA . HIS A 1 92 ? -31.230 -1.795 29.750 1.00 83.75 92 HIS A CA 1
ATOM 767 C C . HIS A 1 92 ? -31.924 -0.551 30.307 1.00 83.75 92 HIS A C 1
ATOM 769 O O . HIS A 1 92 ? -32.477 0.235 29.534 1.00 83.75 92 HIS A O 1
ATOM 775 N N . ALA A 1 93 ? -31.821 -0.322 31.619 1.00 86.06 93 ALA A N 1
ATOM 776 C CA . ALA A 1 93 ? -32.458 0.821 32.266 1.00 86.06 93 ALA A CA 1
ATOM 777 C C . ALA A 1 93 ? -31.883 2.151 31.756 1.00 86.06 93 ALA A C 1
ATOM 779 O O . ALA A 1 93 ? -32.631 3.052 31.372 1.00 86.06 93 ALA A O 1
ATOM 780 N N . ASN A 1 94 ? -30.553 2.260 31.665 1.00 84.50 94 ASN A N 1
ATOM 781 C CA . ASN A 1 94 ? -29.912 3.511 31.264 1.00 84.50 94 ASN A CA 1
ATOM 782 C C . ASN A 1 94 ? -30.099 3.821 29.773 1.00 84.50 94 ASN A C 1
ATOM 784 O O . ASN A 1 94 ? -30.108 4.998 29.409 1.00 84.50 94 ASN A O 1
ATOM 788 N N . THR A 1 95 ? -30.288 2.809 28.914 1.00 78.75 95 THR A N 1
ATOM 789 C CA . THR A 1 95 ? -30.649 3.044 27.504 1.00 78.75 95 THR A CA 1
ATOM 790 C C . THR A 1 95 ? -32.055 3.616 27.398 1.00 78.75 95 THR A C 1
ATOM 792 O O . THR A 1 95 ? -32.225 4.616 26.713 1.00 78.75 95 THR A O 1
ATOM 795 N N . ILE A 1 96 ? -33.042 3.061 28.114 1.00 82.50 96 ILE A N 1
ATOM 796 C CA . ILE A 1 96 ? -34.420 3.585 28.107 1.00 82.50 96 ILE A CA 1
ATOM 797 C C . ILE A 1 96 ? -34.439 5.039 28.589 1.00 82.50 96 ILE A C 1
ATOM 799 O O . ILE A 1 96 ? -34.986 5.900 27.904 1.00 82.50 96 ILE A O 1
ATOM 803 N N . ILE A 1 97 ? -33.774 5.329 29.713 1.00 84.06 97 ILE A N 1
ATOM 804 C CA . ILE A 1 97 ? -33.679 6.688 30.264 1.00 84.06 97 ILE A CA 1
ATOM 805 C C . ILE A 1 97 ? -32.999 7.635 29.267 1.00 84.06 97 ILE A C 1
ATOM 807 O O . ILE A 1 97 ? -33.474 8.746 29.045 1.00 84.06 97 ILE A O 1
ATOM 811 N N . SER A 1 98 ? -31.904 7.201 28.637 1.00 77.38 98 SER A N 1
ATOM 812 C CA . SER A 1 98 ? -31.176 8.026 27.665 1.00 77.38 98 SER A CA 1
ATOM 813 C C . SER A 1 98 ? -31.974 8.258 26.381 1.00 77.38 98 SER A C 1
ATOM 815 O O . SER A 1 98 ? -31.924 9.361 25.844 1.00 77.38 98 SER A O 1
ATOM 817 N N . CYS A 1 99 ? -32.718 7.259 25.897 1.00 72.50 99 CYS A N 1
ATOM 818 C CA . CYS A 1 99 ? -33.611 7.392 24.747 1.00 72.50 99 CYS A CA 1
ATOM 819 C C . CYS A 1 99 ? -34.752 8.363 25.054 1.00 72.50 99 CYS A C 1
ATOM 821 O O . CYS A 1 99 ? -34.947 9.300 24.293 1.00 72.50 99 CYS A O 1
ATOM 823 N N . GLN A 1 100 ? -35.423 8.218 26.200 1.00 80.31 100 GLN A N 1
ATOM 824 C CA . GLN A 1 100 ? -36.501 9.121 26.623 1.00 80.31 100 GLN A CA 1
ATOM 825 C C . GLN A 1 100 ? -36.006 10.559 26.824 1.00 80.31 100 GLN A C 1
ATOM 827 O O . GLN A 1 100 ? -36.654 11.509 26.393 1.00 80.31 100 GLN A O 1
ATOM 832 N N . ALA A 1 101 ? -34.835 10.735 27.443 1.00 76.06 101 ALA A N 1
ATOM 833 C CA . ALA A 1 101 ? -34.215 12.049 27.595 1.00 76.06 101 ALA A CA 1
ATOM 834 C C . ALA A 1 101 ? -33.777 12.643 26.245 1.00 76.06 101 ALA A C 1
ATOM 836 O O . ALA A 1 101 ? -33.861 13.855 26.051 1.00 76.06 101 ALA A O 1
ATOM 837 N N . GLY A 1 102 ? -33.320 11.798 25.316 1.00 67.31 102 GLY A N 1
ATOM 838 C CA . GLY A 1 102 ? -32.964 12.184 23.953 1.00 67.31 102 GLY A CA 1
ATOM 839 C C . GLY A 1 102 ? -34.176 12.629 23.137 1.00 67.31 102 GLY A C 1
ATOM 840 O O . GLY A 1 102 ? -34.131 13.698 22.536 1.00 67.31 102 GLY A O 1
ATOM 841 N N . GLU A 1 103 ? -35.265 11.861 23.167 1.00 67.31 103 GLU A N 1
ATOM 842 C CA . GLU A 1 103 ? -36.545 12.194 22.528 1.00 67.31 103 GLU A CA 1
ATOM 843 C C . GLU A 1 103 ? -37.109 13.505 23.088 1.00 67.31 103 GLU A C 1
ATOM 845 O O . GLU A 1 103 ? -37.366 14.434 22.331 1.00 67.31 103 GLU A O 1
ATOM 850 N N . ALA A 1 104 ? -37.154 13.659 24.415 1.00 69.31 104 ALA A N 1
ATOM 851 C CA . ALA A 1 104 ? -37.629 14.891 25.047 1.00 69.31 104 ALA A CA 1
ATOM 852 C C . ALA A 1 104 ? -36.764 16.130 24.728 1.00 69.31 104 ALA A C 1
ATOM 854 O O . ALA A 1 104 ? -37.259 17.258 24.758 1.00 69.31 104 ALA A O 1
ATOM 855 N N . ALA A 1 105 ? -35.468 15.951 24.452 1.00 62.72 105 ALA A N 1
ATOM 856 C CA . ALA A 1 105 ? -34.579 17.032 24.023 1.00 62.72 105 ALA A CA 1
ATOM 857 C C . ALA A 1 105 ? -34.743 17.363 22.528 1.00 62.72 105 ALA A C 1
ATOM 859 O O . ALA A 1 105 ? -34.693 18.536 22.148 1.00 62.72 105 ALA A O 1
ATOM 860 N N . LEU A 1 106 ? -34.970 16.345 21.692 1.00 57.81 106 LEU A N 1
ATOM 861 C CA . LEU A 1 106 ? -35.248 16.496 20.264 1.00 57.81 106 LEU A CA 1
ATOM 862 C C . LEU A 1 106 ? -36.601 17.170 20.024 1.00 57.81 106 LEU A C 1
ATOM 864 O O . LEU A 1 106 ? -36.670 18.081 19.213 1.00 57.81 106 LEU A O 1
ATOM 868 N N . ASP A 1 107 ? -37.637 16.829 20.789 1.00 61.94 107 ASP A N 1
ATOM 869 C CA . ASP A 1 107 ? -38.963 17.453 20.679 1.00 61.94 107 ASP A CA 1
ATOM 870 C C . ASP A 1 107 ? -38.958 18.944 21.063 1.00 61.94 107 ASP A C 1
ATOM 872 O O . ASP A 1 107 ? -39.816 19.716 20.637 1.00 61.94 107 ASP A O 1
ATOM 876 N N . ARG A 1 108 ? -37.973 19.381 21.860 1.00 58.00 108 ARG A N 1
ATOM 877 C CA . ARG A 1 108 ? -37.789 20.790 22.253 1.00 58.00 108 ARG A CA 1
ATOM 878 C C . ARG A 1 108 ? -36.993 21.611 21.247 1.00 58.00 108 ARG A C 1
ATOM 880 O O . ARG A 1 108 ? -36.951 22.834 21.369 1.00 58.00 108 ARG A O 1
ATOM 887 N N . THR A 1 109 ? -36.335 20.968 20.288 1.00 56.75 109 THR A N 1
ATOM 888 C CA . THR A 1 109 ? -35.518 21.644 19.285 1.00 56.75 109 THR A CA 1
ATOM 889 C C . THR A 1 109 ? -36.068 21.335 17.900 1.00 56.75 109 THR A C 1
ATOM 891 O O . THR A 1 109 ? -36.036 20.201 17.440 1.00 56.75 109 THR A O 1
ATOM 894 N N . ASP A 1 110 ? -36.488 22.367 17.167 1.00 57.34 110 ASP A N 1
ATOM 895 C CA . ASP A 1 110 ? -36.954 22.291 15.764 1.00 57.34 110 ASP A CA 1
ATOM 896 C C . ASP A 1 110 ? -35.822 21.904 14.768 1.00 57.34 110 ASP A C 1
ATOM 898 O O . ASP A 1 110 ? -35.815 22.237 13.586 1.00 57.34 110 ASP A O 1
ATOM 902 N N . LEU A 1 111 ? -34.780 21.261 15.299 1.00 55.94 111 LEU A N 1
ATOM 903 C CA . LEU A 1 111 ? -33.538 20.812 14.689 1.00 55.94 111 LEU A CA 1
ATOM 904 C C . LEU A 1 111 ? -33.627 19.329 14.277 1.00 55.94 111 LEU A C 1
ATOM 906 O O . LEU A 1 111 ? -32.859 18.892 13.427 1.00 55.94 111 LEU A O 1
ATOM 910 N N . SER A 1 112 ? -34.585 18.580 14.842 1.00 51.84 112 SER A N 1
ATOM 911 C CA . SER A 1 112 ? -34.883 17.169 14.536 1.00 51.84 112 SER A CA 1
ATOM 912 C C . SER A 1 112 ? -35.203 16.927 13.051 1.00 51.84 112 SER A C 1
ATOM 914 O O . SER A 1 112 ? -34.779 15.929 12.476 1.00 51.84 112 SER A O 1
ATOM 916 N N . SER A 1 113 ? -35.882 17.874 12.394 1.00 52.91 113 SER A N 1
ATOM 917 C CA . SER A 1 113 ? -36.203 17.797 10.961 1.00 52.91 113 SER A CA 1
ATOM 918 C C . SER A 1 113 ? -35.024 18.145 10.044 1.00 52.91 113 SER A C 1
ATOM 920 O O . SER A 1 113 ? -35.047 17.790 8.867 1.00 52.91 113 SER A O 1
ATOM 922 N N . ARG A 1 114 ? -34.004 18.841 10.570 1.00 53.75 114 ARG A N 1
ATOM 923 C CA . ARG A 1 114 ? -32.865 19.387 9.808 1.00 53.75 114 ARG A CA 1
ATOM 924 C C . ARG A 1 114 ? -31.571 18.595 9.998 1.00 53.75 114 ARG A C 1
ATOM 926 O O . ARG A 1 114 ? -30.709 18.629 9.129 1.00 53.75 114 ARG A O 1
ATOM 933 N N . LEU A 1 115 ? -31.422 17.888 11.116 1.00 53.41 115 LEU A N 1
ATOM 934 C CA . LEU A 1 115 ? -30.308 16.974 11.353 1.00 53.41 115 LEU A CA 1
ATOM 935 C C . LEU A 1 115 ? -30.720 15.576 10.898 1.00 53.41 115 LEU A C 1
ATOM 937 O O . LEU A 1 115 ? -31.530 14.911 11.542 1.00 53.41 115 LEU A O 1
ATOM 941 N N . SER A 1 116 ? -30.137 15.116 9.793 1.00 49.47 116 SER A N 1
ATOM 942 C CA . SER A 1 116 ? -30.197 13.708 9.405 1.00 49.47 116 SER A CA 1
ATOM 943 C C . SER A 1 116 ? -29.810 12.825 10.600 1.00 49.47 116 SER A C 1
ATOM 945 O O . SER A 1 116 ? -28.823 13.082 11.287 1.00 49.47 116 SER A O 1
ATOM 947 N N . SER A 1 117 ? -30.560 11.745 10.844 1.00 47.91 117 SER A N 1
ATOM 948 C CA . SER A 1 117 ? -30.249 10.724 11.867 1.00 47.91 117 SER A CA 1
ATOM 949 C C . SER A 1 117 ? -28.910 9.982 11.645 1.00 47.91 117 SER A C 1
ATOM 951 O O . SER A 1 117 ? -28.602 9.029 12.362 1.00 47.91 117 SER A O 1
ATOM 953 N N . GLY A 1 118 ? -28.139 10.379 10.629 1.00 51.28 118 GLY A N 1
ATOM 954 C CA . GLY A 1 118 ? -26.881 9.779 10.213 1.00 51.28 118 GLY A CA 1
ATOM 955 C C . GLY A 1 118 ? -25.625 10.495 10.718 1.00 51.28 118 GLY A C 1
ATOM 956 O O . GLY A 1 118 ? -25.661 11.469 11.466 1.00 51.28 118 GLY A O 1
ATOM 957 N N . ILE A 1 119 ? -24.487 9.948 10.292 1.00 52.75 119 ILE A N 1
ATOM 958 C CA . ILE A 1 119 ? -23.165 10.577 10.361 1.00 52.75 119 ILE A CA 1
ATOM 959 C C . ILE A 1 119 ? -23.246 11.808 9.453 1.00 52.75 119 ILE A C 1
ATOM 961 O O . ILE A 1 119 ? -23.235 11.631 8.239 1.00 52.75 119 ILE A O 1
ATOM 965 N N . LEU A 1 120 ? -23.398 13.006 10.025 1.00 54.72 120 LEU A N 1
ATOM 966 C CA . LEU A 1 120 ? -23.359 14.242 9.241 1.00 54.72 120 LEU A CA 1
ATOM 967 C C . LEU A 1 120 ? -21.972 14.368 8.615 1.00 54.72 120 LEU A C 1
ATOM 969 O O . LEU A 1 120 ? -20.961 14.194 9.316 1.00 54.72 120 LEU A O 1
ATOM 973 N N . ASP A 1 121 ? -21.941 14.649 7.318 1.00 61.62 121 ASP A N 1
ATOM 974 C CA . ASP A 1 121 ? -20.715 15.078 6.664 1.00 61.62 121 ASP A CA 1
ATOM 975 C C . ASP A 1 121 ? -20.422 16.560 6.975 1.00 61.62 121 ASP A C 1
ATOM 977 O O . ASP A 1 121 ? -21.179 17.261 7.659 1.00 61.62 121 ASP A O 1
ATOM 981 N N . GLU A 1 122 ? -19.233 17.011 6.583 1.00 64.50 122 GLU A N 1
ATOM 982 C CA . GLU A 1 122 ? -18.772 18.377 6.837 1.00 64.50 122 GLU A CA 1
ATOM 983 C C . GLU A 1 122 ? -19.675 19.419 6.161 1.00 64.50 122 GLU A C 1
ATOM 985 O O . GLU A 1 122 ? -20.005 20.438 6.775 1.00 64.50 122 GLU A O 1
ATOM 990 N N . GLU A 1 123 ? -20.105 19.129 4.932 1.00 68.62 123 GLU A N 1
ATOM 991 C CA . GLU A 1 123 ? -20.909 20.011 4.088 1.00 68.62 123 GLU A CA 1
ATOM 992 C C . GLU A 1 123 ? -22.309 20.206 4.680 1.00 68.62 123 GLU A C 1
ATOM 994 O O . GLU A 1 123 ? -22.750 21.343 4.851 1.00 68.62 123 GLU A O 1
ATOM 999 N N . GLU A 1 124 ? -22.945 19.122 5.129 1.00 70.44 124 GLU A N 1
ATOM 1000 C CA . GLU A 1 124 ? -24.220 19.139 5.843 1.00 70.44 124 GLU A CA 1
ATOM 1001 C C . GLU A 1 124 ? -24.121 19.959 7.138 1.00 70.44 124 GLU A C 1
ATOM 1003 O O . GLU A 1 124 ? -25.013 20.750 7.455 1.00 70.44 124 GLU A O 1
ATOM 1008 N N . CYS A 1 125 ? -23.030 19.822 7.901 1.00 70.12 125 CYS A N 1
ATOM 1009 C CA . CYS A 1 125 ? -22.868 20.608 9.124 1.00 70.12 125 CYS A CA 1
ATOM 1010 C C . CYS A 1 125 ? -22.698 22.109 8.838 1.00 70.12 125 CYS A C 1
ATOM 1012 O O . CYS A 1 125 ? -23.265 22.933 9.556 1.00 70.12 125 CYS A O 1
ATOM 1014 N N . GLU A 1 126 ? -21.902 22.468 7.828 1.00 73.69 126 GLU A N 1
ATOM 1015 C CA . GLU A 1 126 ? -21.701 23.862 7.408 1.00 73.69 126 GLU A CA 1
ATOM 1016 C C . GLU A 1 126 ? -22.987 24.484 6.855 1.00 73.69 126 GLU A C 1
ATOM 1018 O O . GLU A 1 126 ? -23.324 25.622 7.184 1.00 73.69 126 GLU A O 1
ATOM 1023 N N . GLU A 1 127 ? -23.759 23.737 6.069 1.00 75.56 127 GLU A N 1
ATOM 1024 C CA . GLU A 1 127 ? -25.052 24.192 5.563 1.00 75.56 127 GLU A CA 1
ATOM 1025 C C . GLU A 1 127 ? -26.038 24.463 6.708 1.00 75.56 127 GLU A C 1
ATOM 1027 O O . GLU A 1 127 ? -26.689 25.512 6.740 1.00 75.56 127 GLU A O 1
ATOM 1032 N N . VAL A 1 128 ? -26.083 23.584 7.715 1.00 73.38 128 VAL A N 1
ATOM 1033 C CA . VAL A 1 128 ? -26.910 23.793 8.911 1.00 73.38 128 VAL A CA 1
ATOM 1034 C C . VAL A 1 128 ? -26.470 25.030 9.697 1.00 73.38 128 VAL A C 1
ATOM 1036 O O . VAL A 1 128 ? -27.333 25.793 10.139 1.00 73.38 128 VAL A O 1
ATOM 1039 N N . LEU A 1 129 ? -25.166 25.287 9.839 1.00 75.94 129 LEU A N 1
ATOM 1040 C CA . LEU A 1 129 ? -24.676 26.515 10.478 1.00 75.94 129 LEU A CA 1
ATOM 1041 C C . LEU A 1 129 ? -25.057 27.772 9.689 1.00 75.94 129 LEU A C 1
ATOM 1043 O O . LEU A 1 129 ? -25.544 28.732 10.287 1.00 75.94 129 LEU A O 1
ATOM 1047 N N . ARG A 1 130 ? -24.934 27.757 8.355 1.00 78.94 130 ARG A N 1
ATOM 1048 C CA . ARG A 1 130 ? -25.355 28.881 7.499 1.00 78.94 130 ARG A CA 1
ATOM 1049 C C . ARG A 1 130 ? -26.848 29.167 7.622 1.00 78.94 130 ARG A C 1
ATOM 1051 O O . ARG A 1 130 ? -27.237 30.331 7.679 1.00 78.94 130 ARG A O 1
ATOM 1058 N N . MET A 1 131 ? -27.678 28.126 7.698 1.00 76.50 131 MET A N 1
ATOM 1059 C CA . MET A 1 131 ? -29.115 28.278 7.942 1.00 76.50 131 MET A CA 1
ATOM 1060 C C . MET A 1 131 ? -29.395 28.883 9.321 1.00 76.50 131 MET A C 1
ATOM 1062 O O . MET A 1 131 ? -30.218 29.786 9.431 1.00 76.50 131 MET A O 1
ATOM 1066 N N . ILE A 1 132 ? -28.693 28.435 10.368 1.00 75.81 132 ILE A N 1
ATOM 1067 C CA . ILE A 1 132 ? -28.826 29.002 11.720 1.00 75.81 132 ILE A CA 1
ATOM 1068 C C . ILE A 1 132 ? -28.449 30.489 11.722 1.00 75.81 132 ILE A C 1
ATOM 1070 O O . ILE A 1 132 ? -29.162 31.295 12.320 1.00 75.81 132 ILE A O 1
ATOM 1074 N N . ASP A 1 133 ? -27.371 30.865 11.035 1.00 78.44 133 ASP A N 1
ATOM 1075 C CA . ASP A 1 133 ? -26.931 32.257 10.937 1.00 78.44 133 ASP A CA 1
ATOM 1076 C C . ASP A 1 133 ? -27.893 33.116 10.097 1.00 78.44 133 ASP A C 1
ATOM 1078 O O . ASP A 1 133 ? -28.095 34.294 10.401 1.00 78.44 133 ASP A O 1
ATOM 1082 N N . ALA A 1 134 ? -28.521 32.550 9.062 1.00 79.00 134 ALA A N 1
ATOM 1083 C CA . ALA A 1 134 ? -29.565 33.221 8.289 1.00 79.00 134 ALA A CA 1
ATOM 1084 C C . ALA A 1 134 ? -30.836 33.450 9.126 1.00 79.00 134 ALA A C 1
ATOM 1086 O O . ALA A 1 134 ? -31.341 34.574 9.164 1.00 79.00 134 ALA A O 1
ATOM 1087 N N . ASP A 1 135 ? -31.292 32.430 9.861 1.00 76.81 135 ASP A N 1
ATOM 1088 C CA . ASP A 1 135 ? -32.437 32.513 10.779 1.00 76.81 135 ASP A CA 1
ATOM 1089 C C . ASP A 1 135 ? -32.182 33.552 11.890 1.00 76.81 135 ASP A C 1
ATOM 1091 O O . ASP A 1 135 ? -33.082 34.306 12.272 1.00 76.81 135 ASP A O 1
ATOM 1095 N N . ALA A 1 136 ? -30.938 33.638 12.380 1.00 75.56 136 ALA A N 1
ATOM 1096 C CA . ALA A 1 136 ? -30.507 34.646 13.347 1.00 75.56 136 ALA A CA 1
ATOM 1097 C C . ALA A 1 136 ? -30.566 36.068 12.762 1.00 75.56 136 ALA A C 1
ATOM 1099 O O . ALA A 1 136 ? -31.111 36.975 13.390 1.00 75.56 136 ALA A O 1
ATOM 1100 N N . LYS A 1 137 ? -30.047 36.265 11.541 1.00 78.06 137 LYS A N 1
ATOM 1101 C CA . LYS A 1 137 ? -30.068 37.563 10.836 1.00 78.06 137 LYS A CA 1
ATOM 1102 C C . LYS A 1 137 ? -31.485 38.029 10.497 1.00 78.06 137 LYS A C 1
ATOM 1104 O O . LYS A 1 137 ? -31.731 39.230 10.468 1.00 78.06 137 LYS A O 1
ATOM 1109 N N . GLN A 1 138 ? -32.404 37.098 10.256 1.00 76.88 138 GLN A N 1
ATOM 1110 C CA . GLN A 1 138 ? -33.816 37.380 9.982 1.00 76.88 138 GLN A CA 1
ATOM 1111 C C . GLN A 1 138 ? -34.661 37.570 11.255 1.00 76.88 138 GLN A C 1
ATOM 1113 O O . GLN A 1 138 ? -35.855 37.839 11.155 1.00 76.88 138 GLN A O 1
ATOM 1118 N N . GLY A 1 139 ? -34.073 37.440 12.452 1.00 72.38 139 GLY A N 1
ATOM 1119 C CA . GLY A 1 139 ? -34.784 37.599 13.726 1.00 72.38 139 GLY A CA 1
ATOM 1120 C C . GLY A 1 139 ? -35.782 36.476 14.037 1.00 72.38 139 GLY A C 1
ATOM 1121 O O . GLY A 1 139 ? -36.602 36.618 14.940 1.00 72.38 139 GLY A O 1
ATOM 1122 N N . LEU A 1 140 ? -35.714 35.355 13.312 1.00 66.69 140 LEU A N 1
ATOM 1123 C CA . LEU A 1 140 ? -36.610 34.202 13.467 1.00 66.69 140 LEU A CA 1
ATOM 1124 C C . LEU A 1 140 ? -36.283 33.360 14.712 1.00 66.69 140 LEU A C 1
ATOM 1126 O O . LEU A 1 140 ? -37.077 32.511 15.116 1.00 66.69 140 LEU A O 1
ATOM 1130 N N . ARG A 1 141 ? -35.113 33.573 15.331 1.00 64.75 141 ARG A N 1
ATOM 1131 C CA . ARG A 1 141 ? -34.663 32.870 16.541 1.00 64.75 141 ARG A CA 1
ATOM 1132 C C . ARG A 1 141 ? -34.079 33.835 17.567 1.00 64.75 141 ARG A C 1
ATOM 1134 O O . ARG A 1 141 ? -33.404 34.800 17.223 1.00 64.75 141 ARG A O 1
ATOM 1141 N N . THR A 1 142 ? -34.305 33.536 18.846 1.00 72.31 142 THR A N 1
ATOM 1142 C CA . THR A 1 142 ? -33.631 34.227 19.952 1.00 72.31 142 THR A CA 1
ATOM 1143 C C . THR A 1 142 ? -32.143 33.876 19.969 1.00 72.31 142 THR A C 1
ATOM 1145 O O . THR A 1 142 ? -31.757 32.767 19.593 1.00 72.31 142 THR A O 1
ATOM 1148 N N . THR A 1 143 ? -31.309 34.795 20.460 1.00 71.56 143 THR A N 1
ATOM 1149 C CA . THR A 1 143 ? -29.849 34.615 20.570 1.00 71.56 143 THR A CA 1
ATOM 1150 C C . THR A 1 143 ? -29.468 33.363 21.371 1.00 71.56 143 THR A C 1
ATOM 1152 O O . THR A 1 143 ? -28.597 32.594 20.970 1.00 71.56 143 THR A O 1
ATOM 1155 N N . ALA A 1 144 ? -30.198 33.082 22.454 1.00 71.06 144 ALA A N 1
ATOM 1156 C CA . ALA A 1 144 ? -30.013 31.869 23.247 1.00 71.06 144 ALA A CA 1
ATOM 1157 C C . ALA A 1 144 ? -30.311 30.587 22.443 1.00 71.06 144 ALA A C 1
ATOM 1159 O O . ALA A 1 144 ? -29.565 29.613 22.530 1.00 71.06 144 ALA A O 1
ATOM 1160 N N . ASN A 1 145 ? -31.363 30.584 21.617 1.00 70.12 145 ASN A N 1
ATOM 1161 C CA . ASN A 1 145 ? -31.709 29.423 20.794 1.00 70.12 145 ASN A CA 1
ATOM 1162 C C . ASN A 1 145 ? -30.704 29.209 19.655 1.00 70.12 145 ASN A C 1
ATOM 1164 O O . ASN A 1 145 ? -30.411 28.065 19.307 1.00 70.12 145 ASN A O 1
ATOM 1168 N N . THR A 1 146 ? -30.156 30.285 19.082 1.00 70.69 146 THR A N 1
ATOM 1169 C CA . THR A 1 146 ? -29.104 30.190 18.058 1.00 70.69 146 THR A CA 1
ATOM 1170 C C . THR A 1 146 ? -27.801 29.643 18.629 1.00 70.69 146 THR A C 1
ATOM 1172 O O . THR A 1 146 ? -27.176 28.796 17.992 1.00 70.69 146 THR A O 1
ATOM 1175 N N . ASP A 1 147 ? -27.425 30.042 19.846 1.00 71.69 147 ASP A N 1
ATOM 1176 C CA . ASP A 1 147 ? -26.208 29.548 20.498 1.00 71.69 147 ASP A CA 1
ATOM 1177 C C . ASP A 1 147 ? -26.329 28.072 20.895 1.00 71.69 147 ASP A C 1
ATOM 1179 O O . ASP A 1 147 ? -25.395 27.295 20.683 1.00 71.69 147 ASP A O 1
ATOM 1183 N N . VAL A 1 148 ? -27.501 27.648 21.382 1.00 70.94 148 VAL A N 1
ATOM 1184 C CA . VAL A 1 148 ? -27.790 26.230 21.654 1.00 70.94 148 VAL A CA 1
ATOM 1185 C C . VAL A 1 148 ? -27.747 25.405 20.366 1.00 70.94 148 VAL A C 1
ATOM 1187 O O . VAL A 1 148 ? -27.127 24.343 20.343 1.00 70.94 148 VAL A O 1
ATOM 1190 N N . ALA A 1 149 ? -28.351 25.890 19.276 1.00 68.62 149 ALA A N 1
ATOM 1191 C CA . ALA A 1 149 ? -28.330 25.189 17.994 1.00 68.62 149 ALA A CA 1
ATOM 1192 C C . ALA A 1 149 ? -26.902 25.047 17.443 1.00 68.62 149 ALA A C 1
ATOM 1194 O O . ALA A 1 149 ? -26.515 23.952 17.033 1.00 68.62 149 ALA A O 1
ATOM 1195 N N . ARG A 1 150 ? -26.096 26.117 17.503 1.00 72.25 150 ARG A N 1
ATOM 1196 C CA . ARG A 1 150 ? -24.678 26.092 17.112 1.00 72.25 150 ARG A CA 1
ATOM 1197 C C . ARG A 1 150 ? -23.892 25.088 17.954 1.00 72.25 150 ARG A C 1
ATOM 1199 O O . ARG A 1 150 ? -23.180 24.254 17.403 1.00 72.25 150 ARG A O 1
ATOM 1206 N N . TYR A 1 151 ? -24.086 25.098 19.274 1.00 75.69 151 TYR A N 1
ATOM 1207 C CA . TYR A 1 151 ? -23.471 24.122 20.171 1.00 75.69 151 TYR A CA 1
ATOM 1208 C C . TYR A 1 151 ? -23.848 22.679 19.802 1.00 75.69 151 TYR A C 1
ATOM 1210 O O . TYR A 1 151 ? -22.973 21.821 19.734 1.00 75.69 151 TYR A O 1
ATOM 1218 N N . CYS A 1 152 ? -25.118 22.389 19.508 1.00 72.88 152 CYS A N 1
ATOM 1219 C CA . CYS A 1 152 ? -25.551 21.048 19.105 1.00 72.88 152 CYS A CA 1
ATOM 1220 C C . CYS A 1 152 ? -24.899 20.567 17.799 1.00 72.88 152 CYS A C 1
ATOM 1222 O O . CYS A 1 152 ? -24.536 19.393 17.702 1.00 72.88 152 CYS A O 1
ATOM 1224 N N . VAL A 1 153 ? -24.729 21.452 16.812 1.00 74.06 153 VAL A N 1
ATOM 1225 C CA . VAL A 1 153 ? -24.037 21.123 15.553 1.00 74.06 153 VAL A CA 1
ATOM 1226 C C . VAL A 1 153 ? -22.559 20.824 15.813 1.00 74.06 153 VAL A C 1
ATOM 1228 O O . VAL A 1 153 ? -22.071 19.777 15.390 1.00 74.06 153 VAL A O 1
ATOM 1231 N N . GLU A 1 154 ? -21.874 21.654 16.602 1.00 75.25 154 GLU A N 1
ATOM 1232 C CA . GLU A 1 154 ? -20.479 21.418 17.007 1.00 75.25 154 GLU A CA 1
ATOM 1233 C C . GLU A 1 154 ? -20.307 20.093 17.771 1.00 75.25 154 GLU A C 1
ATOM 1235 O O . GLU A 1 154 ? -19.412 19.297 17.491 1.00 75.25 154 GLU A O 1
ATOM 1240 N N . GLN A 1 155 ? -21.217 19.778 18.695 1.00 76.19 155 GLN A N 1
ATOM 1241 C CA . GLN A 1 155 ? -21.212 18.497 19.408 1.00 76.19 155 GLN A CA 1
ATOM 1242 C C . GLN A 1 155 ? -21.428 17.301 18.466 1.00 76.19 155 GLN A C 1
ATOM 1244 O O . GLN A 1 155 ? -20.820 16.242 18.647 1.00 76.19 155 GLN A O 1
ATOM 1249 N N . ASN A 1 156 ? -22.274 17.455 17.444 1.00 75.69 156 ASN A N 1
ATOM 1250 C CA . ASN A 1 156 ? -22.496 16.425 16.433 1.00 75.69 156 ASN A CA 1
ATOM 1251 C C . ASN A 1 156 ? -21.269 16.189 15.547 1.00 75.69 156 ASN A C 1
ATOM 1253 O O . ASN A 1 156 ? -20.984 15.033 15.232 1.00 75.69 156 ASN A O 1
ATOM 1257 N N . ARG A 1 157 ? -20.510 17.239 15.216 1.00 76.31 157 ARG A N 1
ATOM 1258 C CA . ARG A 1 157 ? -19.238 17.130 14.484 1.00 76.31 157 ARG A CA 1
ATOM 1259 C C . ARG A 1 157 ? -18.237 16.245 15.222 1.00 76.31 157 ARG A C 1
ATOM 1261 O O . ARG A 1 157 ? -17.733 15.273 14.658 1.00 76.31 157 ARG A O 1
ATOM 1268 N N . PHE A 1 158 ? -18.008 16.512 16.511 1.00 79.69 158 PHE A N 1
ATOM 1269 C CA . PHE A 1 158 ? -17.116 15.685 17.336 1.00 79.69 158 PHE A CA 1
ATOM 1270 C C . PHE A 1 158 ? -17.639 14.256 17.513 1.00 79.69 158 PHE A C 1
ATOM 1272 O O . PHE A 1 158 ? -16.872 13.292 17.441 1.00 79.69 158 PHE A O 1
ATOM 1279 N N . ARG A 1 159 ? -18.958 14.105 17.689 1.00 79.50 159 ARG A N 1
ATOM 1280 C CA . ARG A 1 159 ? -19.624 12.801 17.775 1.00 79.50 159 ARG A CA 1
ATOM 1281 C C . ARG A 1 159 ? -19.377 11.950 16.535 1.00 79.50 159 ARG A C 1
ATOM 1283 O O . ARG A 1 159 ? -19.027 10.786 16.683 1.00 79.50 159 ARG A O 1
ATOM 1290 N N . SER A 1 160 ? -19.547 12.530 15.350 1.00 78.00 160 SER A N 1
ATOM 1291 C CA . SER A 1 160 ? -19.454 11.846 14.059 1.00 78.00 160 SER A CA 1
ATOM 1292 C C . SER A 1 160 ? -18.113 11.113 13.891 1.00 78.00 160 SER A C 1
ATOM 1294 O O . SER A 1 160 ? -18.085 9.897 13.684 1.00 78.00 160 SER A O 1
ATOM 1296 N N . GLY A 1 161 ? -16.989 11.811 14.099 1.00 76.81 161 GLY A N 1
ATOM 1297 C CA . GLY A 1 161 ? -15.656 11.214 13.947 1.00 76.81 161 GLY A CA 1
ATOM 1298 C C . GLY A 1 161 ? -15.302 10.171 15.013 1.00 76.81 161 GLY A C 1
ATOM 1299 O O . GLY A 1 161 ? -14.723 9.123 14.703 1.00 76.81 161 GLY A O 1
ATOM 1300 N N . ILE A 1 162 ? -15.689 10.411 16.271 1.00 81.81 162 ILE A N 1
ATOM 1301 C CA . ILE A 1 162 ? -15.454 9.455 17.365 1.00 81.81 162 ILE A CA 1
ATOM 1302 C C . ILE A 1 162 ? -16.312 8.201 17.186 1.00 81.81 162 ILE A C 1
ATOM 1304 O O . ILE A 1 162 ? -15.805 7.093 17.354 1.00 81.81 162 ILE A O 1
ATOM 1308 N N . ASP A 1 163 ? -17.581 8.350 16.803 1.00 82.62 163 ASP A N 1
ATOM 1309 C CA . ASP A 1 163 ? -18.484 7.220 16.573 1.00 82.62 163 ASP A CA 1
ATOM 1310 C C . ASP A 1 163 ? -18.012 6.361 15.399 1.00 82.62 163 ASP A C 1
ATOM 1312 O O . ASP A 1 163 ? -18.086 5.135 15.478 1.00 82.62 163 ASP A O 1
ATOM 1316 N N . LEU A 1 164 ? -17.459 6.967 14.345 1.00 83.06 164 LEU A N 1
ATOM 1317 C CA . LEU A 1 164 ? -16.871 6.235 13.224 1.00 83.06 164 LEU A CA 1
ATOM 1318 C C . LEU A 1 164 ? -15.651 5.405 13.659 1.00 83.06 164 LEU A C 1
ATOM 1320 O O . LEU A 1 164 ? -15.549 4.224 13.320 1.00 83.06 164 LEU A O 1
ATOM 1324 N N . THR A 1 165 ? -14.767 5.992 14.470 1.00 83.94 165 THR A N 1
ATOM 1325 C CA . THR A 1 165 ? -13.589 5.302 15.027 1.00 83.94 165 THR A CA 1
ATOM 1326 C C . THR A 1 165 ? -14.003 4.169 15.968 1.00 83.94 165 THR A C 1
ATOM 1328 O O . THR A 1 165 ? -13.492 3.052 15.885 1.00 83.94 165 THR A O 1
ATOM 1331 N N . PHE A 1 166 ? -14.979 4.423 16.841 1.00 84.19 166 PHE A N 1
ATOM 1332 C CA . PHE A 1 166 ? -15.493 3.430 17.779 1.00 84.19 166 PHE A CA 1
ATOM 1333 C C . PHE A 1 166 ? -16.208 2.284 17.059 1.00 84.19 166 PHE A C 1
ATOM 1335 O O . PHE A 1 166 ? -15.992 1.114 17.373 1.00 84.19 166 PHE A O 1
ATOM 1342 N N . ARG A 1 167 ? -17.010 2.603 16.039 1.00 85.69 167 ARG A N 1
ATOM 1343 C CA . ARG A 1 167 ? -17.653 1.616 15.168 1.00 85.69 167 ARG A CA 1
ATOM 1344 C C . ARG A 1 167 ? -16.618 0.734 14.482 1.00 85.69 167 ARG A C 1
ATOM 1346 O O . ARG A 1 167 ? -16.811 -0.478 14.458 1.00 85.69 167 ARG A O 1
ATOM 1353 N N . TYR A 1 168 ? -15.534 1.317 13.967 1.00 87.75 168 TYR A N 1
ATOM 1354 C CA . TYR A 1 168 ? -14.440 0.543 13.389 1.00 87.75 168 TYR A CA 1
ATOM 1355 C C . TYR A 1 168 ? -13.839 -0.425 14.416 1.00 87.75 168 TYR A C 1
ATOM 1357 O O . TYR A 1 168 ? -13.767 -1.616 14.136 1.00 87.75 168 TYR A O 1
ATOM 1365 N N . LEU A 1 169 ? -13.494 0.042 15.621 1.00 88.62 169 LEU A N 1
ATOM 1366 C CA . LEU A 1 169 ? -12.941 -0.821 16.674 1.00 88.62 169 LEU A CA 1
ATOM 1367 C C . LEU A 1 169 ? -13.874 -1.987 17.019 1.00 88.62 169 LEU A C 1
ATOM 1369 O O . LEU A 1 169 ? -13.432 -3.130 17.099 1.00 88.62 169 LEU A O 1
ATOM 1373 N N . LEU A 1 170 ? -15.171 -1.720 17.185 1.00 87.06 170 LEU A N 1
ATOM 1374 C CA . LEU A 1 170 ? -16.156 -2.766 17.467 1.00 87.06 170 LEU A CA 1
ATOM 1375 C C . LEU A 1 170 ? -16.294 -3.768 16.317 1.00 87.06 170 LEU A C 1
ATOM 1377 O O . LEU A 1 170 ? -16.459 -4.962 16.562 1.00 87.06 170 LEU A O 1
ATOM 1381 N N . MET A 1 171 ? -16.243 -3.294 15.070 1.00 85.62 171 MET A N 1
ATOM 1382 C CA . MET A 1 171 ? -16.305 -4.158 13.893 1.00 85.62 171 MET A CA 1
ATOM 1383 C C . MET A 1 171 ? -15.035 -4.992 13.734 1.00 85.62 171 MET A C 1
ATOM 1385 O O . MET A 1 171 ? -15.147 -6.178 13.446 1.00 85.62 171 MET A O 1
ATOM 1389 N N . ALA A 1 172 ? -13.863 -4.408 13.979 1.00 85.19 172 ALA A N 1
ATOM 1390 C CA . ALA A 1 172 ? -12.578 -5.091 13.891 1.00 85.19 172 ALA A CA 1
ATOM 1391 C C . ALA A 1 172 ? -12.424 -6.173 14.970 1.00 85.19 172 ALA A C 1
ATOM 1393 O O . ALA A 1 172 ? -11.865 -7.227 14.705 1.00 85.19 172 ALA A O 1
ATOM 1394 N N . LEU A 1 173 ? -12.965 -5.953 16.174 1.00 85.81 173 LEU A N 1
ATOM 1395 C CA . LEU A 1 173 ? -12.954 -6.938 17.266 1.00 85.81 173 LEU A CA 1
ATOM 1396 C C . LEU A 1 173 ? -14.015 -8.037 17.122 1.00 85.81 173 LEU A C 1
ATOM 1398 O O . LEU A 1 173 ? -14.061 -8.966 17.933 1.00 85.81 173 LEU A O 1
ATOM 1402 N N . ARG A 1 174 ? -14.912 -7.932 16.137 1.00 82.69 174 ARG A N 1
ATOM 1403 C CA . ARG A 1 174 ? -15.951 -8.934 15.923 1.00 82.69 174 ARG A CA 1
ATOM 1404 C C . ARG A 1 174 ? -15.306 -10.222 15.431 1.00 82.69 174 ARG A C 1
ATOM 1406 O O . ARG A 1 174 ? -14.793 -10.268 14.323 1.00 82.69 174 ARG A O 1
ATOM 1413 N N . PHE A 1 175 ? -15.462 -11.304 16.187 1.00 73.56 175 PHE A N 1
ATOM 1414 C CA . PHE A 1 175 ? -15.105 -12.623 15.682 1.00 73.56 175 PHE A CA 1
ATOM 1415 C C . PHE A 1 175 ? -16.044 -13.033 14.542 1.00 73.56 175 PHE A C 1
ATOM 1417 O O . PHE A 1 175 ? -17.255 -13.182 14.741 1.00 73.56 175 PHE A O 1
ATOM 1424 N N . GLN A 1 176 ? -15.488 -13.247 13.352 1.00 70.94 176 GLN A N 1
ATOM 1425 C CA . GLN A 1 176 ? -16.198 -13.857 12.239 1.00 70.94 176 GLN A CA 1
ATOM 1426 C C . GLN A 1 176 ? -15.528 -15.183 11.899 1.00 70.94 176 GLN A C 1
ATOM 1428 O O . GLN A 1 176 ? -14.403 -15.224 11.417 1.00 70.94 176 GLN A O 1
ATOM 1433 N N . ASN A 1 177 ? -16.234 -16.301 12.076 1.00 68.75 177 ASN A N 1
ATOM 1434 C CA . ASN A 1 177 ? -15.699 -17.609 11.690 1.00 68.75 177 ASN A CA 1
ATOM 1435 C C . ASN A 1 177 ? -15.760 -17.823 10.160 1.00 68.75 177 ASN A C 1
ATOM 1437 O O . ASN A 1 177 ? -16.421 -18.735 9.666 1.00 68.75 177 ASN A O 1
ATOM 1441 N N . ARG A 1 178 ? -15.125 -16.937 9.382 1.00 69.50 178 ARG A N 1
ATOM 1442 C CA . ARG A 1 178 ? -15.042 -17.034 7.914 1.00 69.50 178 ARG A CA 1
ATOM 1443 C C . ARG A 1 178 ? -13.898 -17.941 7.463 1.00 69.50 178 ARG A C 1
ATOM 1445 O O . ARG A 1 178 ? -13.961 -18.523 6.378 1.00 69.50 178 ARG A O 1
ATOM 1452 N N . LEU A 1 179 ? -12.860 -18.062 8.286 1.00 67.06 179 LEU A N 1
ATOM 1453 C CA . LEU A 1 179 ? -11.645 -18.809 7.973 1.00 67.06 179 LEU A CA 1
ATOM 1454 C C . LEU A 1 179 ? -11.714 -20.284 8.393 1.00 67.06 179 LEU A C 1
ATOM 1456 O O . LEU A 1 179 ? -10.919 -21.076 7.888 1.00 67.06 179 LEU A O 1
ATOM 1460 N N . GLY A 1 180 ? -12.676 -20.664 9.243 1.00 71.25 180 GLY A N 1
ATOM 1461 C CA . GLY A 1 180 ? -12.733 -21.995 9.858 1.00 71.25 180 GLY A CA 1
ATOM 1462 C C . GLY A 1 180 ? -11.747 -22.164 11.018 1.00 71.25 180 GLY A C 1
ATOM 1463 O O . GLY A 1 180 ? -11.517 -23.286 11.458 1.00 71.25 180 GLY A O 1
ATOM 1464 N N . LEU A 1 181 ? -11.154 -21.063 11.485 1.00 76.81 181 LEU A N 1
ATOM 1465 C CA . LEU A 1 181 ? -10.245 -21.027 12.624 1.00 76.81 181 LEU A CA 1
ATOM 1466 C C . LEU A 1 181 ? -11.021 -20.970 13.942 1.00 76.81 181 LEU A C 1
ATOM 1468 O O . LEU A 1 181 ? -12.152 -20.481 14.007 1.00 76.81 181 LEU A O 1
ATOM 1472 N N . GLN A 1 182 ? -10.392 -21.449 15.012 1.00 77.38 182 GLN A N 1
ATOM 1473 C CA . GLN A 1 182 ? -10.921 -21.260 16.360 1.00 77.38 182 GLN A CA 1
ATOM 1474 C C . GLN A 1 182 ? -10.909 -19.770 16.728 1.00 77.38 182 GLN A C 1
ATOM 1476 O O . GLN A 1 182 ? -10.009 -19.040 16.326 1.00 77.38 182 GLN A O 1
ATOM 1481 N N . GLY A 1 183 ? -11.859 -19.321 17.556 1.00 75.56 183 GLY A N 1
ATOM 1482 C CA . GLY A 1 183 ? -11.942 -17.912 17.980 1.00 75.56 183 GLY A CA 1
ATOM 1483 C C . GLY A 1 183 ? -10.748 -17.389 18.780 1.00 75.56 183 GLY A C 1
ATOM 1484 O O . GLY A 1 183 ? -10.624 -16.189 18.993 1.00 75.56 183 GLY A O 1
ATOM 1485 N N . THR A 1 184 ? -9.859 -18.278 19.212 1.00 81.00 184 THR A N 1
ATOM 1486 C CA . THR A 1 184 ? -8.605 -17.978 19.911 1.00 81.00 184 THR A CA 1
ATOM 1487 C C . THR A 1 184 ? -7.387 -17.956 18.980 1.00 81.00 184 THR A C 1
ATOM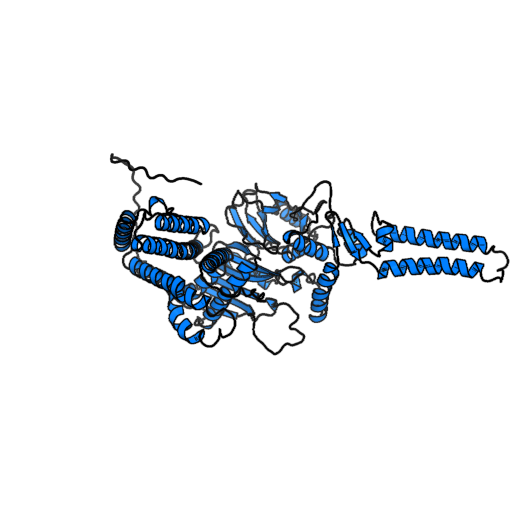 1489 O O . THR A 1 184 ? -6.286 -17.632 19.423 1.00 81.00 184 THR A O 1
ATOM 1492 N N . SER A 1 185 ? -7.558 -18.306 17.704 1.00 86.44 185 SER A N 1
ATOM 1493 C CA . SER A 1 185 ? -6.495 -18.414 16.706 1.00 86.44 185 SER A CA 1
ATOM 1494 C C . SER A 1 185 ? -6.521 -17.187 15.796 1.00 86.44 185 SER A C 1
ATOM 1496 O O . SER A 1 185 ? -7.410 -17.063 14.955 1.00 86.44 185 SER A O 1
ATOM 1498 N N . PHE A 1 186 ? -5.580 -16.258 15.989 1.00 89.00 186 PHE A N 1
ATOM 1499 C CA . PHE A 1 186 ? -5.510 -15.029 15.197 1.00 89.00 186 PHE A CA 1
ATOM 1500 C C . PHE A 1 186 ? -4.084 -14.484 15.045 1.00 89.00 186 PHE A C 1
ATOM 1502 O O . PHE A 1 186 ? -3.188 -14.789 15.839 1.00 89.00 186 PHE A O 1
ATOM 1509 N N . GLU A 1 187 ? -3.915 -13.618 14.047 1.00 91.69 187 GLU A N 1
ATOM 1510 C CA . GLU A 1 187 ? -2.739 -12.783 13.812 1.00 91.69 187 GLU A CA 1
ATOM 1511 C C . GLU A 1 187 ? -3.196 -11.421 13.274 1.00 91.69 187 GLU A C 1
ATOM 1513 O O . GLU A 1 187 ? -3.979 -11.365 12.334 1.00 91.69 187 GLU A O 1
ATOM 1518 N N . ILE A 1 188 ? -2.706 -10.334 13.871 1.00 94.19 188 ILE A N 1
ATOM 1519 C CA . ILE A 1 188 ? -2.893 -8.954 13.408 1.00 94.19 188 ILE A CA 1
ATOM 1520 C C . ILE A 1 188 ? -1.515 -8.400 13.080 1.00 94.19 188 ILE A C 1
ATOM 1522 O O . ILE A 1 188 ? -0.608 -8.488 13.914 1.00 94.19 188 ILE A O 1
ATOM 1526 N N . CYS A 1 189 ? -1.360 -7.797 11.906 1.00 95.25 189 CYS A N 1
ATOM 1527 C CA . CYS A 1 189 ? -0.101 -7.182 11.505 1.00 95.25 189 CYS A CA 1
ATOM 1528 C C . CYS A 1 189 ? -0.333 -5.762 10.987 1.00 95.25 189 CYS A C 1
ATOM 1530 O O . CYS A 1 189 ? -1.155 -5.552 10.102 1.00 95.25 189 CYS A O 1
ATOM 1532 N N . GLY A 1 190 ? 0.435 -4.798 11.484 1.00 94.94 190 GLY A N 1
ATOM 1533 C CA . GLY A 1 190 ? 0.497 -3.440 10.945 1.00 94.94 190 GLY A CA 1
ATOM 1534 C C . GLY A 1 190 ? 1.927 -3.101 10.556 1.00 94.94 190 GLY A C 1
ATOM 1535 O O . GLY A 1 190 ? 2.850 -3.352 11.334 1.00 94.94 190 GLY A O 1
ATOM 1536 N N . MET A 1 191 ? 2.130 -2.548 9.361 1.00 93.06 191 MET A N 1
ATOM 1537 C CA . MET A 1 191 ? 3.462 -2.182 8.896 1.00 93.06 191 MET A CA 1
ATOM 1538 C C . MET A 1 191 ? 3.491 -0.907 8.063 1.00 93.06 191 MET A C 1
ATOM 1540 O O . MET A 1 191 ? 2.631 -0.680 7.219 1.00 93.06 191 MET A O 1
ATOM 1544 N N . VAL A 1 192 ? 4.538 -0.119 8.265 1.00 92.00 192 VAL A N 1
ATOM 1545 C CA . VAL A 1 192 ? 4.945 0.994 7.413 1.00 92.00 192 VAL A CA 1
ATOM 1546 C C . VAL A 1 192 ? 6.316 0.653 6.875 1.00 92.00 192 VAL A C 1
ATOM 1548 O O . VAL A 1 192 ? 7.251 0.417 7.645 1.00 92.00 192 VAL A O 1
ATOM 1551 N N . TYR A 1 193 ? 6.418 0.589 5.556 1.00 86.75 193 TYR A N 1
ATOM 1552 C CA . TYR A 1 193 ? 7.636 0.183 4.877 1.00 86.75 193 TYR A CA 1
ATOM 1553 C C . TYR A 1 193 ? 7.921 1.089 3.685 1.00 86.75 193 TYR A C 1
ATOM 1555 O O . TYR A 1 193 ? 7.023 1.708 3.111 1.00 86.75 193 TYR A O 1
ATOM 1563 N N . ALA A 1 194 ? 9.199 1.176 3.329 1.00 82.44 194 ALA A N 1
ATOM 1564 C CA . ALA A 1 194 ? 9.639 1.916 2.162 1.00 82.44 194 ALA A CA 1
ATOM 1565 C C . ALA A 1 194 ? 9.326 1.139 0.880 1.00 82.44 194 ALA A C 1
ATOM 1567 O O . ALA A 1 194 ? 9.799 0.018 0.676 1.00 82.44 194 ALA A O 1
ATOM 1568 N N . THR A 1 195 ? 8.562 1.774 0.000 1.00 75.19 195 THR A N 1
ATOM 1569 C CA . THR A 1 195 ? 8.232 1.300 -1.342 1.00 75.19 195 THR A CA 1
ATOM 1570 C C . THR A 1 195 ? 8.795 2.238 -2.399 1.00 75.19 195 THR A C 1
ATOM 1572 O O . THR A 1 195 ? 9.128 3.397 -2.159 1.00 75.19 195 THR A O 1
ATOM 1575 N N . GLY A 1 196 ? 8.882 1.741 -3.621 1.00 64.38 196 GLY A N 1
ATOM 1576 C CA . GLY A 1 196 ? 9.126 2.569 -4.783 1.00 64.38 196 GLY A CA 1
ATOM 1577 C C . GLY A 1 196 ? 10.585 2.872 -5.056 1.00 64.38 196 GLY A C 1
ATOM 1578 O O . GLY A 1 196 ? 11.519 2.602 -4.293 1.00 64.38 196 GLY A O 1
ATOM 1579 N N . PHE A 1 197 ? 10.762 3.486 -6.216 1.00 64.12 197 PHE A N 1
ATOM 1580 C CA . PHE A 1 197 ? 12.049 3.965 -6.682 1.00 64.12 197 PHE A CA 1
ATOM 1581 C C . PHE A 1 197 ? 12.493 5.243 -5.949 1.00 64.12 197 PHE A C 1
ATOM 1583 O O . PHE A 1 197 ? 13.688 5.447 -5.767 1.00 64.12 197 PHE A O 1
ATOM 1590 N N . GLU A 1 198 ? 11.543 6.041 -5.448 1.00 70.62 198 GLU A N 1
ATOM 1591 C CA . GLU A 1 198 ? 11.758 7.325 -4.751 1.00 70.62 198 GLU A CA 1
ATOM 1592 C C . GLU A 1 198 ? 11.573 7.252 -3.223 1.00 70.62 198 GLU A C 1
ATOM 1594 O O . GLU A 1 198 ? 11.418 8.282 -2.580 1.00 70.62 198 GLU A O 1
ATOM 1599 N N . ASP A 1 199 ? 11.585 6.052 -2.638 1.00 73.56 199 ASP A N 1
ATOM 1600 C CA . ASP A 1 199 ? 11.454 5.845 -1.185 1.00 73.56 199 ASP A CA 1
ATOM 1601 C C . ASP A 1 199 ? 10.163 6.390 -0.546 1.00 73.56 199 ASP A C 1
ATOM 1603 O O . ASP A 1 199 ? 10.153 6.835 0.600 1.00 73.56 199 ASP A O 1
ATOM 1607 N N . PHE A 1 200 ? 9.039 6.346 -1.261 1.00 81.38 200 PHE A N 1
ATOM 1608 C CA . PHE A 1 200 ? 7.769 6.702 -0.632 1.00 81.38 200 PHE A CA 1
ATOM 1609 C C . PHE A 1 200 ? 7.332 5.586 0.324 1.00 81.38 200 PHE A C 1
ATOM 1611 O O . PHE A 1 200 ? 7.552 4.400 0.062 1.00 81.38 200 PHE A O 1
ATOM 1618 N N . LYS A 1 201 ? 6.704 5.942 1.442 1.00 87.25 201 LYS A N 1
ATOM 1619 C CA . LYS A 1 201 ? 6.232 4.947 2.407 1.00 87.25 201 LYS A CA 1
ATOM 1620 C C . LYS A 1 201 ? 4.844 4.438 2.031 1.00 87.25 201 LYS A C 1
ATOM 1622 O O . LYS A 1 201 ? 4.028 5.173 1.482 1.00 87.25 201 LYS A O 1
ATOM 1627 N N . ALA A 1 202 ? 4.579 3.183 2.362 1.00 90.69 202 ALA A N 1
ATOM 1628 C CA . ALA A 1 202 ? 3.252 2.594 2.295 1.00 90.69 202 ALA A CA 1
ATOM 1629 C C . ALA A 1 202 ? 2.899 1.971 3.649 1.00 90.69 202 ALA A C 1
ATOM 1631 O O . ALA A 1 202 ? 3.716 1.290 4.272 1.00 90.69 202 ALA A O 1
ATOM 1632 N N . LEU A 1 203 ? 1.670 2.217 4.090 1.00 93.69 203 LEU A N 1
ATOM 1633 C CA . LEU A 1 203 ? 1.026 1.586 5.229 1.00 93.69 203 LEU A CA 1
ATOM 1634 C C . LEU A 1 203 ? 0.258 0.361 4.732 1.00 93.69 203 LEU A C 1
ATOM 1636 O O . LEU A 1 203 ? -0.619 0.479 3.879 1.00 93.69 203 LEU A O 1
ATOM 1640 N N . LEU A 1 204 ? 0.560 -0.805 5.290 1.00 94.94 204 LEU A N 1
ATOM 1641 C CA . LEU A 1 204 ? -0.142 -2.057 5.037 1.00 94.94 204 LEU A CA 1
ATOM 1642 C C . LEU A 1 204 ? -0.597 -2.654 6.364 1.00 94.94 204 LEU A C 1
ATOM 1644 O O . LEU A 1 204 ? 0.157 -2.699 7.336 1.00 94.94 204 LEU A O 1
ATOM 1648 N N . PHE A 1 205 ? -1.823 -3.155 6.386 1.00 95.50 205 PHE A N 1
ATOM 1649 C CA . PHE A 1 205 ? -2.413 -3.757 7.567 1.00 95.50 205 PHE A CA 1
ATOM 1650 C C . PHE A 1 205 ? -3.157 -5.037 7.210 1.00 95.50 205 PHE A C 1
ATOM 1652 O O . PHE A 1 205 ? -3.871 -5.094 6.209 1.00 95.50 205 PHE A O 1
ATOM 1659 N N . GLN A 1 206 ? -2.984 -6.042 8.056 1.00 94.44 206 GLN A N 1
ATOM 1660 C CA . GLN A 1 206 ? -3.699 -7.306 8.060 1.00 94.44 206 GLN A CA 1
ATOM 1661 C C . GLN A 1 206 ? -4.527 -7.366 9.341 1.00 94.44 206 GLN A C 1
ATOM 1663 O O . GLN A 1 206 ? -3.975 -7.261 10.442 1.00 94.44 206 GLN A O 1
ATOM 1668 N N . ASP A 1 207 ? -5.837 -7.520 9.192 1.00 90.25 207 ASP A N 1
ATOM 1669 C CA . ASP A 1 207 ? -6.761 -7.564 10.320 1.00 90.25 207 ASP A CA 1
ATOM 1670 C C . ASP A 1 207 ? -6.919 -8.974 10.922 1.00 90.25 207 ASP A C 1
ATOM 1672 O O . ASP A 1 207 ? -6.295 -9.942 10.484 1.00 90.25 207 ASP A O 1
ATOM 1676 N N . LEU A 1 208 ? -7.775 -9.076 11.947 1.00 87.75 208 LEU A N 1
ATOM 1677 C CA . LEU A 1 208 ? -8.102 -10.327 12.641 1.00 87.75 208 LEU A CA 1
ATOM 1678 C C . LEU A 1 208 ? -8.730 -11.392 11.725 1.00 87.75 208 LEU A C 1
ATOM 1680 O O . LEU A 1 208 ? -8.551 -12.585 11.972 1.00 87.75 208 LEU A O 1
ATOM 1684 N N . ASP A 1 209 ? -9.448 -10.968 10.685 1.00 85.12 209 ASP A N 1
ATOM 1685 C CA . ASP A 1 209 ? -10.102 -11.836 9.705 1.00 85.12 209 ASP A CA 1
ATOM 1686 C C . ASP A 1 209 ? -9.170 -12.135 8.501 1.00 85.12 209 ASP A C 1
ATOM 1688 O O . ASP A 1 209 ? -9.576 -12.805 7.554 1.00 85.12 209 ASP A O 1
ATOM 1692 N N . LEU A 1 210 ? -7.898 -11.709 8.536 1.00 87.12 210 LEU A N 1
ATOM 1693 C CA . LEU A 1 210 ? -6.913 -11.817 7.446 1.00 87.12 210 LEU A CA 1
ATOM 1694 C C . LEU A 1 210 ? -7.336 -11.111 6.147 1.00 87.12 210 LEU A C 1
ATOM 1696 O O . LEU A 1 210 ? -6.930 -11.494 5.041 1.00 87.12 210 LEU A O 1
ATOM 1700 N N . GLU A 1 211 ? -8.157 -10.080 6.275 1.00 90.44 211 GLU A N 1
ATOM 1701 C CA . GLU A 1 211 ? -8.404 -9.084 5.248 1.00 90.44 211 GLU A CA 1
ATOM 1702 C C . GLU A 1 211 ? -7.261 -8.060 5.267 1.00 90.44 211 GLU A C 1
ATOM 1704 O O . GLU A 1 211 ? -6.577 -7.852 6.275 1.00 90.44 211 GLU A O 1
ATOM 1709 N N . TYR A 1 212 ? -6.999 -7.455 4.110 1.00 93.69 212 TYR A N 1
ATOM 1710 C CA . TYR A 1 212 ? -5.855 -6.565 3.940 1.00 93.69 212 TYR A CA 1
ATOM 1711 C C . TYR A 1 212 ? -6.316 -5.174 3.551 1.00 93.69 212 TYR A C 1
ATOM 1713 O O . TYR A 1 212 ? -7.173 -5.010 2.684 1.00 93.69 212 TYR A O 1
ATOM 1721 N N . SER A 1 213 ? -5.687 -4.166 4.139 1.00 94.00 213 SER A N 1
ATOM 1722 C CA . SER A 1 213 ? -5.869 -2.772 3.752 1.00 94.00 213 SER A CA 1
ATOM 1723 C C . SER A 1 213 ? -4.526 -2.091 3.554 1.00 94.00 213 SER A C 1
ATOM 1725 O O . SER A 1 213 ? -3.553 -2.416 4.235 1.00 94.00 213 SER A O 1
ATOM 1727 N N . ALA A 1 214 ? -4.467 -1.150 2.617 1.00 94.44 214 ALA A N 1
ATOM 1728 C CA . ALA A 1 214 ? -3.276 -0.364 2.354 1.00 94.44 214 ALA A CA 1
ATOM 1729 C C . ALA A 1 214 ? -3.592 1.103 2.059 1.00 94.44 214 ALA A C 1
ATOM 1731 O O . ALA A 1 214 ? -4.673 1.442 1.572 1.00 94.44 214 ALA A O 1
ATOM 1732 N N . SER A 1 215 ? -2.616 1.957 2.351 1.00 93.12 215 SER A N 1
ATOM 1733 C CA . SER A 1 215 ? -2.595 3.377 2.010 1.00 93.12 215 SER A CA 1
ATOM 1734 C C . SER A 1 215 ? -1.152 3.833 1.802 1.00 93.12 215 SER A C 1
ATOM 1736 O O . SER A 1 215 ? -0.232 3.327 2.438 1.00 93.12 215 SER A O 1
ATOM 1738 N N . SER A 1 216 ? -0.940 4.792 0.916 1.00 90.94 216 SER A N 1
ATOM 1739 C CA . SER A 1 216 ? 0.343 5.482 0.709 1.00 90.94 216 SER A CA 1
ATOM 1740 C C . SER A 1 216 ? 0.147 6.998 0.635 1.00 90.94 216 SER A C 1
ATOM 1742 O O . SER A 1 216 ? 1.001 7.734 0.133 1.00 90.94 216 SER A O 1
ATOM 1744 N N . ASP A 1 217 ? -1.024 7.455 1.073 1.00 89.25 217 ASP A N 1
ATOM 1745 C CA . ASP A 1 217 ? -1.343 8.860 1.187 1.00 89.25 217 ASP A CA 1
ATOM 1746 C C . ASP A 1 217 ? -0.551 9.497 2.337 1.00 89.25 217 ASP A C 1
ATOM 1748 O O . ASP A 1 217 ? -0.392 8.917 3.417 1.00 89.25 217 ASP A O 1
ATOM 1752 N N . GLN A 1 218 ? -0.042 10.702 2.091 1.00 85.69 218 GLN A N 1
ATOM 1753 C CA . GLN A 1 218 ? 0.873 11.364 3.012 1.00 85.69 218 GLN A CA 1
ATOM 1754 C C . GLN A 1 218 ? 0.165 11.789 4.300 1.00 85.69 218 GLN A C 1
ATOM 1756 O O . GLN A 1 218 ? 0.724 11.614 5.384 1.00 85.69 218 GLN A O 1
ATOM 1761 N N . ASP A 1 219 ? -1.072 12.280 4.215 1.00 83.81 219 ASP A N 1
ATOM 1762 C CA . ASP A 1 219 ? -1.840 12.682 5.397 1.00 83.81 219 ASP A CA 1
ATOM 1763 C C . ASP A 1 219 ? -2.193 11.478 6.274 1.00 83.81 219 ASP A C 1
ATOM 1765 O O . ASP A 1 219 ? -2.142 11.552 7.510 1.00 83.81 219 ASP A O 1
ATOM 1769 N N . THR A 1 220 ? -2.480 10.344 5.635 1.00 87.12 220 THR A N 1
ATOM 1770 C CA . THR A 1 220 ? -2.687 9.056 6.299 1.00 87.12 220 THR A CA 1
ATOM 1771 C C . THR A 1 220 ? -1.408 8.588 6.995 1.00 87.12 220 THR A C 1
ATOM 1773 O O . THR A 1 220 ? -1.445 8.285 8.185 1.00 87.12 220 THR A O 1
ATOM 1776 N N . LEU A 1 221 ? -0.249 8.610 6.333 1.00 88.50 221 LEU A N 1
ATOM 1777 C CA . LEU A 1 221 ? 1.034 8.246 6.955 1.00 88.50 221 LEU A CA 1
ATOM 1778 C C . LEU A 1 221 ? 1.391 9.159 8.139 1.00 88.50 221 LEU A C 1
ATOM 1780 O O . LEU A 1 221 ? 1.774 8.683 9.208 1.00 88.50 221 LEU A O 1
ATOM 1784 N N . CYS A 1 222 ? 1.191 10.470 7.998 1.00 84.94 222 CYS A N 1
ATOM 1785 C CA . CYS A 1 222 ? 1.435 11.431 9.075 1.00 84.94 222 CYS A CA 1
ATOM 1786 C C . CYS A 1 222 ? 0.519 11.195 10.284 1.00 84.94 222 CYS A C 1
ATOM 1788 O O . CYS A 1 222 ? 0.933 11.385 11.427 1.00 84.94 222 CYS A O 1
ATOM 1790 N N . THR A 1 223 ? -0.721 10.765 10.045 1.00 85.62 223 THR A N 1
ATOM 1791 C CA . THR A 1 223 ? -1.682 10.429 11.105 1.00 85.62 223 THR A CA 1
ATOM 1792 C C . THR A 1 223 ? -1.403 9.047 11.712 1.00 85.62 223 THR A C 1
ATOM 1794 O O . THR A 1 223 ? -1.629 8.849 12.905 1.00 85.62 223 THR A O 1
ATOM 1797 N N . ALA A 1 224 ? -0.843 8.108 10.946 1.00 90.06 224 ALA A N 1
ATOM 1798 C CA . ALA A 1 224 ? -0.442 6.789 11.432 1.00 90.06 224 ALA A CA 1
ATOM 1799 C C . ALA A 1 224 ? 0.799 6.838 12.341 1.00 90.06 224 ALA A C 1
ATOM 1801 O O . ALA A 1 224 ? 0.873 6.076 13.305 1.00 90.06 224 ALA A O 1
ATOM 1802 N N . TYR A 1 225 ? 1.760 7.730 12.073 1.00 88.62 225 TYR A N 1
ATOM 1803 C CA . TYR A 1 225 ? 2.986 7.876 12.871 1.00 88.62 225 TYR A CA 1
ATOM 1804 C C . TYR A 1 225 ? 2.747 7.951 14.394 1.00 88.62 225 TYR A C 1
ATOM 1806 O O . TYR A 1 225 ? 3.276 7.102 15.116 1.00 88.62 225 TYR A O 1
ATOM 1814 N N . PRO A 1 226 ? 1.931 8.889 14.923 1.00 86.06 226 PRO A N 1
ATOM 1815 C CA . PRO A 1 226 ? 1.675 8.957 16.359 1.00 86.06 226 PRO A CA 1
ATOM 1816 C C . PRO A 1 226 ? 0.976 7.703 16.900 1.00 86.06 226 PRO A C 1
ATOM 1818 O O . PRO A 1 226 ? 1.214 7.341 18.049 1.00 86.06 226 PRO A O 1
ATOM 1821 N N . ALA A 1 227 ? 0.155 7.010 16.102 1.00 88.56 227 ALA A N 1
ATOM 1822 C CA . ALA A 1 227 ? -0.478 5.761 16.527 1.00 88.56 227 ALA A CA 1
ATOM 1823 C C . ALA A 1 227 ? 0.561 4.643 16.742 1.00 88.56 227 ALA A C 1
ATOM 1825 O O . ALA A 1 227 ? 0.515 3.949 17.759 1.00 88.56 227 ALA A O 1
ATOM 1826 N N . PHE A 1 228 ? 1.540 4.513 15.839 1.00 90.69 228 PHE A N 1
ATOM 1827 C CA . PHE A 1 228 ? 2.658 3.576 16.003 1.00 90.69 228 PHE A CA 1
ATOM 1828 C C . PHE A 1 228 ? 3.583 3.954 17.161 1.00 90.69 228 PHE A C 1
ATOM 1830 O O . PHE A 1 228 ? 4.016 3.074 17.904 1.00 90.69 228 PHE A O 1
ATOM 1837 N N . GLU A 1 229 ? 3.844 5.245 17.359 1.00 88.31 229 GLU A N 1
ATOM 1838 C CA . GLU A 1 229 ? 4.661 5.725 18.476 1.00 88.31 229 GLU A CA 1
ATOM 1839 C C . GLU A 1 229 ? 3.986 5.427 19.826 1.00 88.31 229 GLU A C 1
ATOM 1841 O O . GLU A 1 229 ? 4.616 4.884 20.735 1.00 88.31 229 GLU A O 1
ATOM 1846 N N . ILE A 1 230 ? 2.678 5.686 19.942 1.00 87.50 230 ILE A N 1
ATOM 1847 C CA . ILE A 1 230 ? 1.880 5.336 21.126 1.00 87.50 230 ILE A CA 1
ATOM 1848 C C . ILE A 1 230 ? 1.906 3.825 21.371 1.00 87.50 230 ILE A C 1
ATOM 1850 O O . ILE A 1 230 ? 2.079 3.390 22.511 1.00 87.50 230 ILE A O 1
ATOM 1854 N N . LEU A 1 231 ? 1.758 3.010 20.326 1.00 90.62 231 LEU A N 1
ATOM 1855 C CA . LEU A 1 231 ? 1.826 1.554 20.433 1.00 90.62 231 LEU A CA 1
ATOM 1856 C C . LEU A 1 231 ? 3.210 1.084 20.914 1.00 90.62 231 LEU A C 1
ATOM 1858 O O . LEU A 1 231 ? 3.291 0.237 21.805 1.00 90.62 231 LEU A O 1
ATOM 1862 N N . ASN A 1 232 ? 4.292 1.665 20.390 1.00 90.62 232 ASN A N 1
ATOM 1863 C CA . ASN A 1 232 ? 5.662 1.366 20.810 1.00 90.62 232 ASN A CA 1
ATOM 1864 C C . ASN A 1 232 ? 5.892 1.714 22.292 1.00 90.62 232 ASN A C 1
ATOM 1866 O O . ASN A 1 232 ? 6.433 0.906 23.048 1.00 90.62 232 ASN A O 1
ATOM 1870 N N . GLN A 1 233 ? 5.431 2.891 22.727 1.00 88.69 233 GLN A N 1
ATOM 1871 C CA . GLN A 1 233 ? 5.499 3.325 24.127 1.00 88.69 233 GLN A CA 1
ATOM 1872 C C . GLN A 1 233 ? 4.652 2.437 25.046 1.00 88.69 233 GLN A C 1
ATOM 1874 O O . GLN A 1 233 ? 5.099 2.057 26.126 1.00 88.69 233 GLN A O 1
ATOM 1879 N N . THR A 1 234 ? 3.456 2.051 24.598 1.00 88.31 234 THR A N 1
ATOM 1880 C CA . THR A 1 234 ? 2.575 1.137 25.335 1.00 88.31 234 THR A CA 1
ATOM 1881 C C . THR A 1 234 ? 3.270 -0.204 25.556 1.00 88.31 234 THR A C 1
ATOM 1883 O O . THR A 1 234 ? 3.319 -0.693 26.680 1.00 88.31 234 THR A O 1
ATOM 1886 N N . LEU A 1 235 ? 3.891 -0.767 24.515 1.00 88.62 235 LEU A N 1
ATOM 1887 C CA . LEU A 1 235 ? 4.625 -2.031 24.601 1.00 88.62 235 LEU A CA 1
ATOM 1888 C C . LEU A 1 235 ? 5.861 -1.962 25.503 1.00 88.62 235 LEU A C 1
ATOM 1890 O O . LEU A 1 235 ? 6.192 -2.959 26.140 1.00 88.62 235 LEU A O 1
ATOM 1894 N N . ALA A 1 236 ? 6.508 -0.800 25.610 1.00 84.94 236 ALA A N 1
ATOM 1895 C CA . ALA A 1 236 ? 7.607 -0.595 26.552 1.00 84.94 236 ALA A CA 1
ATOM 1896 C C . ALA A 1 236 ? 7.154 -0.648 28.026 1.00 84.94 236 ALA A C 1
ATOM 1898 O O . ALA A 1 236 ? 7.951 -0.995 28.897 1.00 84.94 236 ALA A O 1
ATOM 1899 N N . ASN A 1 237 ? 5.885 -0.332 28.305 1.00 83.44 237 ASN A N 1
ATOM 1900 C CA . ASN A 1 237 ? 5.306 -0.319 29.651 1.00 83.44 237 ASN A CA 1
ATOM 1901 C C . ASN A 1 237 ? 4.643 -1.656 30.053 1.00 83.44 237 ASN A C 1
ATOM 1903 O O . ASN A 1 237 ? 4.370 -1.870 31.238 1.00 83.44 237 ASN A O 1
ATOM 1907 N N . VAL A 1 238 ? 4.358 -2.557 29.104 1.00 81.12 238 VAL A N 1
ATOM 1908 C CA . VAL A 1 238 ? 3.691 -3.841 29.388 1.00 81.12 238 VAL A CA 1
ATOM 1909 C C . VAL A 1 238 ? 4.633 -4.789 30.135 1.00 81.12 238 VAL A C 1
ATOM 1911 O O . VAL A 1 238 ? 5.777 -5.014 29.740 1.00 81.12 238 VAL A O 1
ATOM 1914 N N . LYS A 1 239 ? 4.133 -5.401 31.216 1.00 73.81 239 LYS A N 1
ATOM 1915 C CA . LYS A 1 239 ? 4.875 -6.425 31.963 1.00 73.81 239 LYS A CA 1
ATOM 1916 C C . LYS A 1 239 ? 5.003 -7.687 31.114 1.00 73.81 239 LYS A C 1
ATOM 1918 O O . LYS A 1 239 ? 4.001 -8.255 30.688 1.00 73.81 239 LYS A O 1
ATOM 1923 N N . GLN A 1 240 ? 6.231 -8.154 30.907 1.00 77.56 240 GLN A N 1
ATOM 1924 C CA . GLN A 1 240 ? 6.459 -9.402 30.185 1.00 77.56 240 GLN A CA 1
ATOM 1925 C C . GLN A 1 240 ? 5.919 -10.594 30.983 1.00 77.56 240 GLN A C 1
ATOM 1927 O O . GLN A 1 240 ? 6.300 -10.821 32.133 1.00 77.56 240 GLN A O 1
ATOM 1932 N N . GLY A 1 241 ? 5.029 -11.361 30.356 1.00 73.88 241 GLY A N 1
ATOM 1933 C CA . GLY A 1 241 ? 4.595 -12.654 30.861 1.00 73.88 241 GLY A CA 1
ATOM 1934 C C . GLY A 1 241 ? 5.707 -13.696 30.775 1.00 73.88 241 GLY A C 1
ATOM 1935 O O . GLY A 1 241 ? 6.592 -13.623 29.922 1.00 73.88 241 GLY A O 1
ATOM 1936 N N . GLN A 1 242 ? 5.647 -14.695 31.654 1.00 76.12 242 GLN A N 1
ATOM 1937 C CA . GLN A 1 242 ? 6.513 -15.866 31.549 1.00 76.12 242 GLN A CA 1
ATOM 1938 C C . GLN A 1 242 ? 6.082 -16.745 30.370 1.00 76.12 242 GLN A C 1
ATOM 1940 O O . GLN A 1 242 ? 4.891 -16.865 30.070 1.00 76.12 242 GLN A O 1
ATOM 1945 N N . ILE A 1 243 ? 7.062 -17.382 29.726 1.00 75.50 243 ILE A N 1
ATOM 1946 C CA . ILE A 1 243 ? 6.827 -18.383 28.683 1.00 75.50 243 ILE A CA 1
ATOM 1947 C C . ILE A 1 243 ? 6.023 -19.527 29.309 1.00 75.50 243 ILE A C 1
ATOM 1949 O O . ILE A 1 243 ? 6.498 -20.185 30.235 1.00 75.50 243 ILE A O 1
ATOM 1953 N N . LYS A 1 244 ? 4.799 -19.759 28.826 1.00 75.94 244 LYS A N 1
ATOM 1954 C CA . LYS A 1 244 ? 3.995 -20.910 29.265 1.00 75.94 244 LYS A CA 1
ATOM 1955 C C . LYS A 1 244 ? 4.471 -22.180 28.536 1.00 75.94 244 LYS A C 1
ATOM 1957 O O . LYS A 1 244 ? 5.060 -22.071 27.455 1.00 75.94 244 LYS A O 1
ATOM 1962 N N . PRO A 1 245 ? 4.223 -23.381 29.090 1.00 72.00 245 PRO A N 1
ATOM 1963 C CA . PRO A 1 245 ? 4.594 -24.639 28.445 1.00 72.00 245 PRO A CA 1
ATOM 1964 C C . PRO A 1 245 ? 3.990 -24.805 27.035 1.00 72.00 245 PRO A C 1
ATOM 1966 O O . PRO A 1 245 ? 2.967 -24.180 26.721 1.00 72.00 245 PRO A O 1
ATOM 1969 N N . PRO A 1 246 ? 4.599 -25.659 26.186 1.00 63.84 246 PRO A N 1
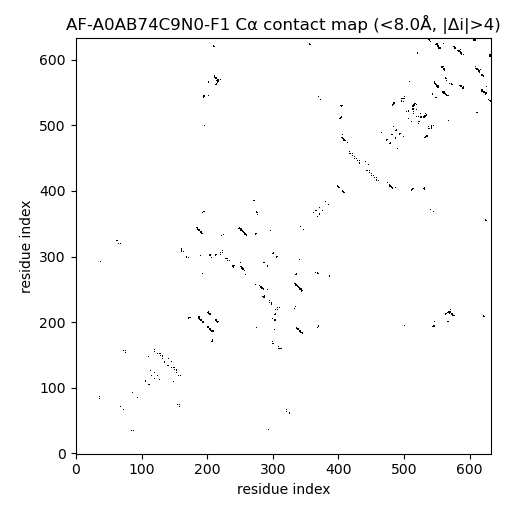ATOM 1970 C CA . PRO A 1 246 ? 4.082 -25.984 24.857 1.00 63.84 246 PRO A CA 1
ATOM 1971 C C . PRO A 1 246 ? 2.625 -26.462 24.936 1.00 63.84 246 PRO A C 1
ATOM 1973 O O . PRO A 1 246 ? 2.287 -27.268 25.799 1.00 63.84 246 PRO A O 1
ATOM 1976 N N . GLY A 1 247 ? 1.756 -25.946 24.063 1.00 66.44 247 GLY A N 1
ATOM 1977 C CA . GLY A 1 247 ? 0.320 -26.261 24.040 1.00 66.44 247 GLY A CA 1
ATOM 1978 C C . GLY A 1 247 ? -0.575 -25.326 24.867 1.00 66.44 247 GLY A C 1
ATOM 1979 O O . GLY A 1 247 ? -1.784 -25.297 24.653 1.00 66.44 247 GLY A O 1
ATOM 1980 N N . ALA A 1 248 ? -0.021 -24.500 25.763 1.00 77.62 248 ALA A N 1
ATOM 1981 C CA . ALA A 1 248 ? -0.801 -23.457 26.430 1.00 77.62 248 ALA A CA 1
ATOM 1982 C C . ALA A 1 248 ? -1.018 -22.249 25.499 1.00 77.62 248 ALA A C 1
ATOM 1984 O O . ALA A 1 248 ? -0.070 -21.750 24.882 1.00 77.62 248 ALA A O 1
ATOM 1985 N N . LEU A 1 249 ? -2.254 -21.735 25.447 1.00 83.31 249 LEU A N 1
ATOM 1986 C CA . LEU A 1 249 ? -2.582 -20.529 24.684 1.00 83.31 249 LEU A CA 1
ATOM 1987 C C . LEU A 1 249 ? -1.778 -19.332 25.215 1.00 83.31 249 LEU A C 1
ATOM 1989 O O . LEU A 1 249 ? -1.878 -18.941 26.388 1.00 83.31 249 LEU A O 1
ATOM 1993 N N . GLN A 1 250 ? -0.976 -18.759 24.324 1.00 88.50 250 GLN A N 1
ATOM 1994 C CA . GLN A 1 250 ? -0.145 -17.592 24.577 1.00 88.50 250 GLN A CA 1
ATOM 1995 C C . GLN A 1 250 ? -0.336 -16.591 23.447 1.00 88.50 250 GLN A C 1
ATOM 1997 O O . GLN A 1 250 ? -0.367 -16.975 22.280 1.00 88.50 250 GLN A O 1
ATOM 2002 N N . THR A 1 251 ? -0.433 -15.315 23.808 1.00 91.06 251 THR A N 1
ATOM 2003 C CA . THR A 1 251 ? -0.459 -14.206 22.857 1.00 91.06 251 THR A CA 1
ATOM 2004 C C . THR A 1 251 ? 0.896 -13.522 22.888 1.00 91.06 251 THR A C 1
ATOM 2006 O O . THR A 1 251 ? 1.374 -13.117 23.951 1.00 91.06 251 THR A O 1
ATOM 2009 N N . ILE A 1 252 ? 1.521 -13.425 21.724 1.00 92.00 252 ILE A N 1
ATOM 2010 C CA . ILE A 1 252 ? 2.872 -12.912 21.547 1.00 92.00 252 ILE A CA 1
ATOM 2011 C C . ILE A 1 252 ? 2.782 -11.683 20.654 1.00 92.00 252 ILE A C 1
ATOM 2013 O O . ILE A 1 252 ? 2.130 -11.708 19.610 1.00 92.00 252 ILE A O 1
ATOM 2017 N N . VAL A 1 253 ? 3.459 -10.619 21.066 1.00 93.19 253 VAL A N 1
ATOM 2018 C CA . VAL A 1 253 ? 3.613 -9.404 20.273 1.00 93.19 253 VAL A CA 1
ATOM 2019 C C . VAL A 1 253 ? 5.069 -9.292 19.859 1.00 93.19 253 VAL A C 1
ATOM 2021 O O . VAL A 1 253 ? 5.956 -9.372 20.708 1.00 93.19 253 VAL A O 1
ATOM 2024 N N . LYS A 1 254 ? 5.330 -9.114 18.568 1.00 92.94 254 LYS A N 1
ATOM 2025 C CA . LYS A 1 254 ? 6.649 -8.792 18.022 1.00 92.94 254 LYS A CA 1
ATOM 2026 C C . LYS A 1 254 ? 6.588 -7.434 17.356 1.00 92.94 254 LYS A C 1
ATOM 2028 O O . LYS A 1 254 ? 5.601 -7.119 16.698 1.00 92.94 254 LYS A O 1
ATOM 2033 N N . TRP A 1 255 ? 7.645 -6.645 17.488 1.00 92.81 255 TRP A N 1
ATOM 2034 C CA . TRP A 1 255 ? 7.695 -5.364 16.804 1.00 92.81 255 TRP A CA 1
ATOM 2035 C C . TRP A 1 255 ? 9.104 -4.916 16.441 1.00 92.81 255 TRP A C 1
ATOM 2037 O O . TRP A 1 255 ? 10.099 -5.318 17.050 1.00 92.81 255 TRP A O 1
ATOM 2047 N N . ARG A 1 256 ? 9.162 -4.066 15.420 1.00 90.88 256 ARG A N 1
ATOM 2048 C CA . ARG A 1 256 ? 10.329 -3.334 14.932 1.00 90.88 256 ARG A CA 1
ATOM 2049 C C . ARG A 1 256 ? 9.876 -1.901 14.698 1.00 90.88 256 ARG A C 1
ATOM 2051 O O . ARG A 1 256 ? 8.870 -1.681 14.034 1.00 90.88 256 ARG A O 1
ATOM 2058 N N . HIS A 1 257 ? 10.592 -0.937 15.251 1.00 86.69 257 HIS A N 1
ATOM 2059 C CA . HIS A 1 257 ? 10.238 0.469 15.109 1.00 86.69 257 HIS A CA 1
ATOM 2060 C C . HIS A 1 257 ? 11.511 1.296 14.974 1.00 86.69 257 HIS A C 1
ATOM 2062 O O . HIS A 1 257 ? 12.370 1.250 15.856 1.00 86.69 257 HIS A O 1
ATOM 2068 N N . SER A 1 258 ? 11.622 2.042 13.880 1.00 81.44 258 SER A N 1
ATOM 2069 C CA . SER A 1 258 ? 12.550 3.160 13.741 1.00 81.44 258 SER A CA 1
ATOM 2070 C C . SER A 1 258 ? 11.716 4.432 13.716 1.00 81.44 258 SER A C 1
ATOM 2072 O O . SER A 1 258 ? 11.072 4.739 12.709 1.00 81.44 258 SER A O 1
ATOM 2074 N N . GLY A 1 259 ? 11.692 5.136 14.846 1.00 66.06 259 GLY A N 1
ATOM 2075 C CA . GLY A 1 259 ? 11.137 6.483 14.900 1.00 66.06 259 GLY A CA 1
ATOM 2076 C C . GLY A 1 259 ? 12.078 7.475 14.221 1.00 66.06 259 GLY A C 1
ATOM 2077 O O . GLY A 1 259 ? 13.243 7.161 13.970 1.00 66.06 259 GLY A O 1
ATOM 2078 N N . ALA A 1 260 ? 11.589 8.689 13.978 1.00 57.62 260 ALA A N 1
ATOM 2079 C CA . ALA A 1 260 ? 12.424 9.811 13.561 1.00 57.62 260 ALA A CA 1
ATOM 2080 C C . ALA A 1 260 ? 13.294 10.277 14.742 1.00 57.62 260 ALA A C 1
ATOM 2082 O O . ALA A 1 260 ? 13.049 11.324 15.344 1.00 57.62 260 ALA A O 1
ATOM 2083 N N . ASP A 1 261 ? 14.267 9.458 15.141 1.00 49.16 261 ASP A N 1
ATOM 2084 C CA . ASP A 1 261 ? 15.135 9.778 16.262 1.00 49.16 261 ASP A CA 1
ATOM 2085 C C . ASP A 1 261 ? 16.091 10.909 15.881 1.00 49.16 261 ASP A C 1
ATOM 2087 O O . ASP A 1 261 ? 16.807 10.885 14.880 1.00 49.16 261 ASP A O 1
ATOM 2091 N N . ASN A 1 262 ? 16.090 11.918 16.744 1.00 41.81 262 ASN A N 1
ATOM 2092 C CA . ASN A 1 262 ? 16.845 13.164 16.702 1.00 41.81 262 ASN A CA 1
ATOM 2093 C C . ASN A 1 262 ? 18.332 12.916 17.045 1.00 41.81 262 ASN A C 1
ATOM 2095 O O . ASN A 1 262 ? 18.923 13.628 17.860 1.00 41.81 262 ASN A O 1
ATOM 2099 N N . ASN A 1 263 ? 18.931 11.851 16.504 1.00 38.59 263 ASN A N 1
ATOM 2100 C CA . ASN A 1 263 ? 20.326 11.526 16.756 1.00 38.59 263 ASN A CA 1
ATOM 2101 C C . ASN A 1 263 ? 21.210 12.484 15.953 1.00 38.59 263 ASN A C 1
ATOM 2103 O O . ASN A 1 263 ? 21.495 12.286 14.779 1.00 38.59 263 ASN A O 1
ATOM 2107 N N . ASN A 1 264 ? 21.690 13.521 16.638 1.00 37.41 264 ASN A N 1
ATOM 2108 C CA . ASN A 1 264 ? 22.675 14.502 16.169 1.00 37.41 264 ASN A CA 1
ATOM 2109 C C . ASN A 1 264 ? 24.039 13.904 15.753 1.00 37.41 264 ASN A C 1
ATOM 2111 O O . ASN A 1 264 ? 24.964 14.654 15.457 1.00 37.41 264 ASN A O 1
ATOM 2115 N N . ASN A 1 265 ? 24.181 12.580 15.699 1.00 37.09 265 ASN A N 1
ATOM 2116 C CA . ASN A 1 265 ? 25.366 11.905 15.185 1.00 37.09 265 ASN A CA 1
ATOM 2117 C C . ASN A 1 265 ? 25.088 11.396 13.775 1.00 37.09 265 ASN A C 1
ATOM 2119 O O . ASN A 1 265 ? 25.012 10.189 13.553 1.00 37.09 265 ASN A O 1
ATOM 2123 N N . ARG A 1 266 ? 24.964 12.338 12.834 1.00 39.69 266 ARG A N 1
ATOM 2124 C CA . ARG A 1 266 ? 24.873 12.014 11.413 1.00 39.69 266 ARG A CA 1
ATOM 2125 C C . ARG A 1 266 ? 26.170 11.362 10.954 1.00 39.69 266 ARG A C 1
ATOM 2127 O O . ARG A 1 266 ? 27.163 12.049 10.716 1.00 39.69 266 ARG A O 1
ATOM 2134 N N . ARG A 1 267 ? 26.189 10.032 10.880 1.00 41.84 267 ARG A N 1
ATOM 2135 C CA . ARG A 1 267 ? 27.255 9.287 10.199 1.00 41.84 267 ARG A CA 1
ATOM 2136 C C . ARG A 1 267 ? 26.936 9.255 8.706 1.00 41.84 267 ARG A C 1
ATOM 2138 O O . ARG A 1 267 ? 25.800 9.471 8.309 1.00 41.84 267 ARG A O 1
ATOM 2145 N N . ALA A 1 268 ? 27.932 8.977 7.869 1.00 41.50 268 ALA A N 1
ATOM 2146 C CA . ALA A 1 268 ? 27.752 8.879 6.417 1.00 41.50 268 ALA A CA 1
ATOM 2147 C C . ALA A 1 268 ? 26.697 7.828 5.979 1.00 41.50 268 ALA A C 1
ATOM 2149 O O . ALA A 1 268 ? 26.224 7.894 4.848 1.00 41.50 268 ALA A O 1
ATOM 2150 N N . ASP A 1 269 ? 26.285 6.924 6.881 1.00 43.31 269 ASP A N 1
ATOM 2151 C CA . ASP A 1 269 ? 25.174 5.975 6.699 1.00 43.31 269 ASP A CA 1
ATOM 2152 C C . ASP A 1 269 ? 23.765 6.616 6.747 1.00 43.31 269 ASP A C 1
ATOM 2154 O O . ASP A 1 269 ? 22.809 5.988 6.301 1.00 43.31 269 ASP A O 1
ATOM 2158 N N . ASP A 1 270 ? 23.610 7.868 7.204 1.00 44.91 270 ASP A N 1
ATOM 2159 C CA . ASP A 1 270 ? 22.313 8.573 7.335 1.00 44.91 270 ASP A CA 1
ATOM 2160 C C . ASP A 1 270 ? 21.613 8.895 5.999 1.00 44.91 270 ASP A C 1
ATOM 2162 O O . ASP A 1 270 ? 20.487 9.391 5.983 1.00 44.91 270 ASP A O 1
ATOM 2166 N N . TYR A 1 271 ? 22.268 8.650 4.861 1.00 45.72 271 TYR A N 1
ATOM 2167 C CA . TYR A 1 271 ? 21.656 8.810 3.537 1.00 45.72 271 TYR A CA 1
ATOM 2168 C C . TYR A 1 271 ? 20.872 7.572 3.084 1.00 45.72 271 TYR A C 1
ATOM 2170 O O . TYR A 1 271 ? 20.225 7.611 2.035 1.00 45.72 271 TYR A O 1
ATOM 2178 N N . LEU A 1 272 ? 20.937 6.469 3.838 1.00 52.66 272 LEU A N 1
ATOM 2179 C CA . LEU A 1 272 ? 20.138 5.279 3.577 1.00 52.66 272 LEU A CA 1
ATOM 2180 C C . LEU A 1 272 ? 18.763 5.421 4.240 1.00 52.66 272 LEU A C 1
ATOM 2182 O O . LEU A 1 272 ? 18.688 5.594 5.454 1.00 52.66 272 LEU A O 1
ATOM 2186 N N . PRO A 1 273 ? 17.676 5.291 3.467 1.00 56.44 273 PRO A N 1
ATOM 2187 C CA . PRO A 1 273 ? 16.332 5.213 4.008 1.00 56.44 273 PRO A CA 1
ATOM 2188 C C . PRO A 1 273 ? 16.177 4.204 5.137 1.00 56.44 273 PRO A C 1
ATOM 2190 O O . PRO A 1 273 ? 16.707 3.091 5.057 1.00 56.44 273 PRO A O 1
ATOM 2193 N N . SER A 1 274 ? 15.378 4.571 6.138 1.00 59.06 274 SER A N 1
ATOM 2194 C CA . SER A 1 274 ? 15.020 3.695 7.252 1.00 59.06 274 SER A CA 1
ATOM 2195 C C . SER A 1 274 ? 14.333 2.416 6.740 1.00 59.06 274 SER A C 1
ATOM 2197 O O . SER A 1 274 ? 13.148 2.430 6.405 1.00 59.06 274 SER A O 1
ATOM 2199 N N . ASP A 1 275 ? 15.063 1.298 6.664 1.00 67.69 275 ASP A N 1
ATOM 2200 C CA . ASP A 1 275 ? 14.531 -0.023 6.290 1.00 67.69 275 ASP A CA 1
ATOM 2201 C C . ASP A 1 275 ? 14.254 -0.852 7.556 1.00 67.69 275 ASP A C 1
ATOM 2203 O O . ASP A 1 275 ? 15.053 -0.887 8.498 1.00 67.69 275 ASP A O 1
ATOM 2207 N N . LEU A 1 276 ? 13.140 -1.587 7.560 1.00 72.12 276 LEU A N 1
ATOM 2208 C CA . LEU A 1 276 ? 12.728 -2.479 8.647 1.00 72.12 276 LEU A CA 1
ATOM 2209 C C . LEU A 1 276 ? 13.798 -3.522 8.995 1.00 72.12 276 LEU A C 1
ATOM 2211 O O . LEU A 1 276 ? 13.869 -3.969 10.139 1.00 72.12 276 LEU A O 1
ATOM 2215 N N . VAL A 1 277 ? 14.645 -3.900 8.031 1.00 69.00 277 VAL A N 1
ATOM 2216 C CA . VAL A 1 277 ? 15.745 -4.860 8.235 1.00 69.00 277 VAL A CA 1
ATOM 2217 C C . VAL A 1 277 ? 16.792 -4.344 9.228 1.00 69.00 277 VAL A C 1
ATOM 2219 O O . VAL A 1 277 ? 17.439 -5.1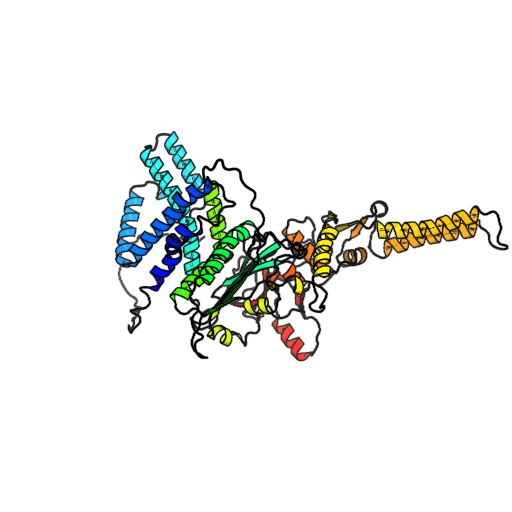46 9.899 1.00 69.00 277 VAL A O 1
ATOM 2222 N N . GLN A 1 278 ? 16.964 -3.025 9.338 1.00 67.94 278 GLN A N 1
ATOM 2223 C CA . GLN A 1 278 ? 17.941 -2.412 10.243 1.00 67.94 278 GLN A CA 1
ATOM 2224 C C . GLN A 1 278 ? 17.393 -2.243 11.669 1.00 67.94 278 GLN A C 1
ATOM 2226 O O . GLN A 1 278 ? 18.154 -2.044 12.615 1.00 67.94 278 GLN A O 1
ATOM 2231 N N . CYS A 1 279 ? 16.075 -2.347 11.844 1.00 72.44 279 CYS A N 1
ATOM 2232 C CA . CYS A 1 279 ? 15.415 -2.153 13.126 1.00 72.44 279 CYS A CA 1
ATOM 2233 C C . CYS A 1 279 ? 15.603 -3.365 14.049 1.00 72.44 279 CYS A C 1
ATOM 2235 O O . CYS A 1 279 ? 15.414 -4.516 13.647 1.00 72.44 279 CYS A O 1
ATOM 2237 N N . LYS A 1 280 ? 15.889 -3.115 15.334 1.00 78.69 280 LYS A N 1
ATOM 2238 C CA . LYS A 1 280 ? 15.957 -4.179 16.345 1.00 78.69 280 LYS A CA 1
ATOM 2239 C C . LYS A 1 280 ? 14.590 -4.850 16.499 1.00 78.69 280 LYS A C 1
ATOM 2241 O O . LYS A 1 280 ? 13.588 -4.185 16.752 1.00 78.69 280 LYS A O 1
ATOM 2246 N N . SER A 1 281 ? 14.570 -6.176 16.383 1.00 83.75 281 SER A N 1
ATOM 2247 C CA . SER A 1 281 ? 13.377 -6.980 16.646 1.00 83.75 281 SER A CA 1
ATOM 2248 C C . SER A 1 281 ? 13.184 -7.145 18.149 1.00 83.75 281 SER A C 1
ATOM 2250 O O . SER A 1 281 ? 14.040 -7.711 18.827 1.00 83.75 281 SER A O 1
ATOM 2252 N N . ASN A 1 282 ? 12.049 -6.678 18.654 1.00 88.56 282 ASN A N 1
ATOM 2253 C CA . ASN A 1 282 ? 11.622 -6.859 20.035 1.00 88.56 282 ASN A CA 1
ATOM 2254 C C . ASN A 1 282 ? 10.420 -7.807 20.087 1.00 88.56 282 ASN A C 1
ATOM 2256 O O . ASN A 1 282 ? 9.710 -7.984 19.093 1.00 88.56 282 ASN A O 1
ATOM 2260 N N . TYR A 1 283 ? 10.203 -8.432 21.241 1.00 89.81 283 TYR A N 1
ATOM 2261 C CA . TYR A 1 283 ? 9.025 -9.252 21.485 1.00 89.81 283 TYR A CA 1
ATOM 2262 C C . TYR A 1 283 ? 8.593 -9.182 22.951 1.00 89.81 283 TYR A C 1
ATOM 2264 O O . TYR A 1 283 ? 9.402 -8.911 23.841 1.00 89.81 283 TYR A O 1
ATOM 2272 N N . ALA A 1 284 ? 7.311 -9.435 23.196 1.00 89.06 284 ALA A N 1
ATOM 2273 C CA . ALA A 1 284 ? 6.711 -9.504 24.518 1.00 89.06 284 ALA A CA 1
ATOM 2274 C C . ALA A 1 284 ? 5.599 -10.557 24.531 1.00 89.06 284 ALA A C 1
ATOM 2276 O O . ALA A 1 284 ? 4.842 -10.699 23.571 1.00 89.06 284 ALA A O 1
ATOM 2277 N N . ILE A 1 285 ? 5.497 -11.288 25.638 1.00 89.94 285 ILE A N 1
ATOM 2278 C CA . ILE A 1 285 ? 4.420 -12.250 25.882 1.00 89.94 285 ILE A CA 1
ATOM 2279 C C . ILE A 1 285 ? 3.391 -11.568 26.771 1.00 89.94 285 ILE A C 1
ATOM 2281 O O . ILE A 1 285 ? 3.746 -11.028 27.820 1.00 89.94 285 ILE A O 1
ATOM 2285 N N . MET A 1 286 ? 2.127 -11.582 26.357 1.00 89.62 286 MET A N 1
ATOM 2286 C CA . MET A 1 286 ? 1.050 -10.960 27.124 1.00 89.62 286 MET A CA 1
ATOM 2287 C C . MET A 1 286 ? 0.639 -11.885 28.275 1.00 89.62 286 MET A C 1
ATOM 2289 O O . MET A 1 286 ? 0.259 -13.038 28.050 1.00 89.62 286 MET A O 1
ATOM 2293 N N . ALA A 1 287 ? 0.733 -11.400 29.516 1.00 82.19 287 ALA A N 1
ATOM 2294 C CA . ALA A 1 287 ? 0.441 -12.199 30.705 1.00 82.19 287 ALA A CA 1
ATOM 2295 C C . ALA A 1 287 ? -1.067 -12.322 30.955 1.00 82.19 287 ALA A C 1
ATOM 2297 O O . ALA A 1 287 ? -1.564 -13.395 31.313 1.00 82.19 287 ALA A O 1
ATOM 2298 N N . THR A 1 288 ? -1.794 -11.223 30.755 1.00 85.75 288 THR A N 1
ATOM 2299 C CA . THR A 1 288 ? -3.216 -11.105 31.076 1.00 85.75 288 THR A CA 1
ATOM 2300 C C . THR A 1 288 ? -4.036 -10.626 29.880 1.00 85.75 288 THR A C 1
ATOM 2302 O O . THR A 1 288 ? -3.516 -10.029 28.941 1.00 85.75 288 THR A O 1
ATOM 2305 N N . MET A 1 289 ? -5.355 -10.842 29.930 1.00 86.94 289 MET A N 1
ATOM 2306 C CA . MET A 1 289 ? -6.282 -10.270 28.942 1.00 86.94 289 MET A CA 1
ATOM 2307 C C . MET A 1 289 ? -6.253 -8.731 28.944 1.00 86.94 289 MET A C 1
ATOM 2309 O O . MET A 1 289 ? -6.541 -8.106 27.929 1.00 86.94 289 MET A O 1
ATOM 2313 N N . ASP A 1 290 ? -5.886 -8.120 30.073 1.00 86.62 290 ASP A N 1
ATOM 2314 C CA . ASP A 1 290 ? -5.721 -6.670 30.185 1.00 86.62 290 ASP A CA 1
ATOM 2315 C C . ASP A 1 290 ? -4.565 -6.178 29.312 1.00 86.62 290 ASP A C 1
ATOM 2317 O O . ASP A 1 290 ? -4.731 -5.229 28.550 1.00 86.62 290 ASP A O 1
ATOM 2321 N N . ASP A 1 291 ? -3.431 -6.881 29.356 1.00 87.50 291 ASP A N 1
ATOM 2322 C CA . ASP A 1 291 ? -2.264 -6.584 28.521 1.00 87.50 291 ASP A CA 1
ATOM 2323 C C . ASP A 1 291 ? -2.599 -6.777 27.034 1.00 87.50 291 ASP A C 1
ATOM 2325 O O . ASP A 1 291 ? -2.273 -5.930 26.204 1.00 87.50 291 ASP A O 1
ATOM 2329 N N . ILE A 1 292 ? -3.335 -7.851 26.708 1.00 89.81 292 ILE A N 1
ATOM 2330 C CA . ILE A 1 292 ? -3.814 -8.135 25.345 1.00 89.81 292 ILE A CA 1
ATOM 2331 C C . ILE A 1 292 ? -4.655 -6.966 24.820 1.00 89.81 292 ILE A C 1
ATOM 2333 O O . ILE A 1 292 ? -4.364 -6.449 23.746 1.00 89.81 292 ILE A O 1
ATOM 2337 N N . ILE A 1 293 ? -5.676 -6.519 25.560 1.00 89.25 293 ILE A N 1
ATOM 2338 C CA . ILE A 1 293 ? -6.552 -5.414 25.128 1.00 89.25 293 ILE A CA 1
ATOM 2339 C C . ILE A 1 293 ? -5.770 -4.098 25.039 1.00 89.25 293 ILE A C 1
ATOM 2341 O O . ILE A 1 293 ? -5.954 -3.341 24.085 1.00 89.25 293 ILE A O 1
ATOM 2345 N N . THR A 1 294 ? -4.874 -3.846 25.996 1.00 89.50 294 THR A N 1
ATOM 2346 C CA . THR A 1 294 ? -4.053 -2.627 26.053 1.00 89.50 294 THR A CA 1
ATOM 2347 C C . THR A 1 294 ? -3.173 -2.468 24.813 1.00 89.50 294 THR A C 1
ATOM 2349 O O . THR A 1 294 ? -2.974 -1.346 24.361 1.00 89.50 294 THR A O 1
ATOM 2352 N N . VAL A 1 295 ? -2.697 -3.569 24.221 1.00 91.56 295 VAL A N 1
ATOM 2353 C CA . VAL A 1 295 ? -1.898 -3.547 22.982 1.00 91.56 295 VAL A CA 1
ATOM 2354 C C . VAL A 1 295 ? -2.764 -3.655 21.723 1.00 91.56 295 VAL A C 1
ATOM 2356 O O . VAL A 1 295 ? -2.513 -2.967 20.733 1.00 91.56 295 VAL A O 1
ATOM 2359 N N . MET A 1 296 ? -3.798 -4.496 21.747 1.00 92.44 296 MET A N 1
ATOM 2360 C CA . MET A 1 296 ? -4.631 -4.778 20.576 1.00 92.44 296 MET A CA 1
ATOM 2361 C C . MET A 1 296 ? -5.405 -3.543 20.101 1.00 92.44 296 MET A C 1
ATOM 2363 O O . MET A 1 296 ? -5.485 -3.310 18.898 1.00 92.44 296 MET A O 1
ATOM 2367 N N . ILE A 1 297 ? -5.953 -2.733 21.016 1.00 91.69 297 ILE A N 1
ATOM 2368 C CA . ILE A 1 297 ? -6.732 -1.542 20.638 1.00 91.69 297 ILE A CA 1
ATOM 2369 C C . ILE A 1 297 ? -5.861 -0.507 19.899 1.00 91.69 297 ILE A C 1
ATOM 2371 O O . ILE A 1 297 ? -6.235 -0.138 18.784 1.00 91.69 297 ILE A O 1
ATOM 2375 N N . PRO A 1 298 ? -4.694 -0.071 20.424 1.00 91.56 298 PRO A N 1
ATOM 2376 C CA . PRO A 1 298 ? -3.798 0.806 19.672 1.00 91.56 298 PRO A CA 1
ATOM 2377 C C . PRO A 1 298 ? -3.319 0.193 18.354 1.00 91.56 298 PRO A C 1
ATOM 2379 O O . PRO A 1 298 ? -3.248 0.908 17.361 1.00 91.56 298 PRO A O 1
ATOM 2382 N N . LEU A 1 299 ? -3.058 -1.121 18.302 1.00 93.62 299 LEU A N 1
ATOM 2383 C CA . LEU A 1 299 ? -2.678 -1.796 17.056 1.00 93.62 299 LEU A CA 1
ATOM 2384 C C . LEU A 1 299 ? -3.775 -1.685 15.988 1.00 93.62 299 LEU A C 1
ATOM 2386 O O . LEU A 1 299 ? -3.478 -1.322 14.854 1.00 93.62 299 LEU A O 1
ATOM 2390 N N . LEU A 1 300 ? -5.045 -1.908 16.331 1.00 93.56 300 LEU A N 1
ATOM 2391 C CA . LEU A 1 300 ? -6.164 -1.740 15.392 1.00 93.56 300 LEU A CA 1
ATOM 2392 C C . LEU A 1 300 ? -6.290 -0.293 14.882 1.00 93.56 300 LEU A C 1
ATOM 2394 O O . LEU A 1 300 ? -6.646 -0.077 13.720 1.00 93.56 300 LEU A O 1
ATOM 2398 N N . LEU A 1 301 ? -5.957 0.695 15.718 1.00 91.62 301 LEU A N 1
ATOM 2399 C CA . LEU A 1 301 ? -5.943 2.112 15.336 1.00 91.62 301 LEU A CA 1
ATOM 2400 C C . LEU A 1 301 ? -4.805 2.481 14.372 1.00 91.62 301 LEU A C 1
ATOM 2402 O O . LEU A 1 301 ? -4.856 3.557 13.786 1.00 91.62 301 LEU A O 1
ATOM 2406 N N . THR A 1 302 ? -3.822 1.599 14.155 1.00 93.38 302 THR A N 1
ATOM 2407 C CA . THR A 1 302 ? -2.794 1.782 13.110 1.00 93.38 302 THR A CA 1
ATOM 2408 C C . THR A 1 302 ? -3.259 1.365 11.711 1.00 93.38 302 THR A C 1
ATOM 2410 O O . THR A 1 302 ? -2.547 1.589 10.735 1.00 93.38 302 THR A O 1
ATOM 2413 N N . SER A 1 303 ? -4.444 0.761 11.586 1.00 94.25 303 SER A N 1
ATOM 2414 C CA . SER A 1 303 ? -4.979 0.335 10.289 1.00 94.25 303 SER A CA 1
ATOM 2415 C C . SER A 1 303 ? -5.266 1.525 9.356 1.00 94.25 303 SER A C 1
ATOM 2417 O O . SER A 1 303 ? -5.805 2.534 9.811 1.00 94.25 303 SER A O 1
ATOM 2419 N N . PRO A 1 304 ? -5.016 1.410 8.037 1.00 93.50 304 PRO A N 1
ATOM 2420 C CA . PRO A 1 304 ? -5.396 2.412 7.045 1.00 93.50 304 PRO A CA 1
ATOM 2421 C C . PRO A 1 304 ? -6.847 2.878 7.154 1.00 93.50 304 PRO A C 1
ATOM 2423 O O . PRO A 1 304 ? -7.115 4.060 6.988 1.00 93.50 304 PRO A O 1
ATOM 2426 N N . LEU A 1 305 ? -7.787 1.976 7.459 1.00 90.56 305 LEU A N 1
ATOM 2427 C CA . LEU A 1 305 ? -9.200 2.331 7.587 1.00 90.56 305 LEU A CA 1
ATOM 2428 C C . LEU A 1 305 ? -9.461 3.203 8.828 1.00 90.56 305 LEU A C 1
ATOM 2430 O O . LEU A 1 305 ? -10.151 4.217 8.724 1.00 90.56 305 LEU A O 1
ATOM 2434 N N . ALA A 1 306 ? -8.892 2.853 9.989 1.00 90.44 306 ALA A N 1
ATOM 2435 C CA . ALA A 1 306 ? -8.992 3.688 11.188 1.00 90.44 306 ALA A CA 1
ATOM 2436 C C . ALA A 1 306 ? -8.294 5.034 10.990 1.00 90.44 306 ALA A C 1
ATOM 2438 O O . ALA A 1 306 ? -8.863 6.079 11.300 1.00 90.44 306 ALA A O 1
ATOM 2439 N N . VAL A 1 307 ? -7.079 5.005 10.442 1.00 90.31 307 VAL A N 1
ATOM 2440 C CA . VAL A 1 307 ? -6.263 6.194 10.221 1.00 90.31 307 VAL A CA 1
ATOM 2441 C C . VAL A 1 307 ? -6.933 7.125 9.217 1.00 90.31 307 VAL A C 1
ATOM 2443 O O . VAL A 1 307 ? -7.031 8.306 9.507 1.00 90.31 307 VAL A O 1
ATOM 2446 N N . ALA A 1 308 ? -7.486 6.632 8.106 1.00 88.94 308 ALA A N 1
ATOM 2447 C CA . ALA A 1 308 ? -8.216 7.467 7.149 1.00 88.94 308 ALA A CA 1
ATOM 2448 C C . ALA A 1 308 ? -9.424 8.168 7.796 1.00 88.94 308 ALA A C 1
ATOM 2450 O O . ALA A 1 308 ? -9.666 9.350 7.549 1.00 88.94 308 ALA A O 1
ATOM 2451 N N . ASN A 1 309 ? -10.160 7.473 8.670 1.00 87.00 309 ASN A N 1
ATOM 2452 C CA . ASN A 1 309 ? -11.264 8.071 9.424 1.00 87.00 309 ASN A CA 1
ATOM 2453 C C . ASN A 1 309 ? -10.770 9.146 10.405 1.00 87.00 309 ASN A C 1
ATOM 2455 O O . ASN A 1 309 ? -11.376 10.213 10.504 1.00 87.00 309 ASN A O 1
ATOM 2459 N N . LEU A 1 310 ? -9.653 8.894 11.094 1.00 85.81 310 LEU A N 1
ATOM 2460 C CA . LEU A 1 310 ? -9.013 9.863 11.985 1.00 85.81 310 LEU A CA 1
ATOM 2461 C C . LEU A 1 310 ? -8.444 11.066 11.223 1.00 85.81 310 LEU A C 1
ATOM 2463 O O . LEU A 1 310 ? -8.561 12.187 11.709 1.00 85.81 310 LEU A O 1
ATOM 2467 N N . THR A 1 311 ? -7.884 10.864 10.029 1.00 84.44 311 THR A N 1
ATOM 2468 C CA . THR A 1 311 ? -7.402 11.928 9.142 1.00 84.44 311 THR A CA 1
ATOM 2469 C C . THR A 1 311 ? -8.562 12.820 8.720 1.00 84.44 311 THR A C 1
ATOM 2471 O O . THR A 1 311 ? -8.492 14.028 8.917 1.00 84.44 311 THR A O 1
ATOM 2474 N N . LYS A 1 312 ? -9.672 12.239 8.240 1.00 82.88 312 LYS A N 1
ATOM 2475 C CA . LYS A 1 312 ? -10.888 12.997 7.894 1.00 82.88 312 LYS A CA 1
ATOM 2476 C C . LYS A 1 312 ? -11.430 13.779 9.087 1.00 82.88 312 LYS A C 1
ATOM 2478 O O . LYS A 1 312 ? -11.739 14.959 8.962 1.00 82.88 312 LYS A O 1
ATOM 2483 N N . PHE A 1 313 ? -11.488 13.144 10.258 1.00 82.50 313 PHE A N 1
ATOM 2484 C CA . PHE A 1 313 ? -11.907 13.806 11.490 1.00 82.50 313 PHE A CA 1
ATOM 2485 C C . PHE A 1 313 ? -10.978 14.966 11.868 1.00 82.50 313 PHE A C 1
ATOM 2487 O O . PHE A 1 313 ? -11.450 16.052 12.192 1.00 82.50 313 PHE A O 1
ATOM 2494 N N . ARG A 1 314 ? -9.660 14.767 11.785 1.00 80.94 314 ARG A N 1
ATOM 2495 C CA . ARG A 1 314 ? -8.656 15.805 12.034 1.00 80.94 314 ARG A CA 1
ATOM 2496 C C . ARG A 1 314 ? -8.809 16.976 11.069 1.00 80.94 314 ARG A C 1
ATOM 2498 O O . ARG A 1 314 ? -8.757 18.110 11.531 1.00 80.94 314 ARG A O 1
ATOM 2505 N N . THR A 1 315 ? -8.980 16.720 9.775 1.00 78.25 315 THR A N 1
ATOM 2506 C CA . THR A 1 315 ? -9.177 17.768 8.765 1.00 78.25 315 THR A CA 1
ATOM 2507 C C . THR A 1 315 ? -10.436 18.573 9.059 1.00 78.25 315 THR A C 1
ATOM 2509 O O . THR A 1 315 ? -10.351 19.794 9.139 1.00 78.25 315 THR A O 1
ATOM 2512 N N . MET A 1 316 ? -11.554 17.903 9.355 1.00 76.75 316 MET A N 1
ATOM 2513 C CA . MET A 1 316 ? -12.800 18.568 9.750 1.00 76.75 316 MET A CA 1
ATOM 2514 C C . MET A 1 316 ? -12.594 19.466 10.980 1.00 76.75 316 MET A C 1
ATOM 2516 O O . MET A 1 316 ? -12.937 20.641 10.948 1.00 76.75 316 MET A O 1
ATOM 2520 N N . VAL A 1 317 ? -11.947 18.965 12.039 1.00 76.62 317 VAL A N 1
ATOM 2521 C CA . VAL A 1 317 ? -11.668 19.767 13.246 1.00 76.62 317 VAL A CA 1
ATOM 2522 C C . VAL A 1 317 ? -10.732 20.944 12.951 1.00 76.62 317 VAL A C 1
ATOM 2524 O O . VAL A 1 317 ? -10.888 22.011 13.534 1.00 76.62 317 VAL A O 1
ATOM 2527 N N . LEU A 1 318 ? -9.743 20.775 12.071 1.00 73.06 318 LEU A N 1
ATOM 2528 C CA . LEU A 1 318 ? -8.823 21.854 11.703 1.00 73.06 318 LEU A CA 1
ATOM 2529 C C . LEU A 1 318 ? -9.524 22.976 10.932 1.00 73.06 318 LEU A C 1
ATOM 2531 O O . LEU A 1 318 ? -9.205 24.135 11.174 1.00 73.06 318 LEU A O 1
ATOM 2535 N N . LEU A 1 319 ? -10.469 22.645 10.051 1.00 71.50 319 LEU A N 1
ATOM 2536 C CA . LEU A 1 319 ? -11.226 23.628 9.272 1.00 71.50 319 LEU A CA 1
ATOM 2537 C C . LEU A 1 319 ? -12.218 24.424 10.134 1.00 71.50 319 LEU A C 1
ATOM 2539 O O . LEU A 1 319 ? -12.480 25.586 9.840 1.00 71.50 319 LEU A O 1
ATOM 2543 N N . THR A 1 320 ? -12.715 23.843 11.230 1.00 70.12 320 THR A N 1
ATOM 2544 C CA . THR A 1 320 ? -13.603 24.541 12.179 1.00 70.12 320 THR A CA 1
ATOM 2545 C C . THR A 1 320 ? -12.855 25.319 13.261 1.00 70.12 320 THR A C 1
ATOM 2547 O O . THR A 1 320 ? -13.432 26.176 13.939 1.00 70.12 320 THR A O 1
ATOM 2550 N N . CYS A 1 321 ? -11.561 25.050 13.453 1.00 67.44 321 CYS A N 1
ATOM 2551 C CA . CYS A 1 321 ? -10.727 25.855 14.333 1.00 67.44 321 CYS A CA 1
ATOM 2552 C C . CYS A 1 321 ? -10.604 27.265 13.751 1.00 67.44 321 CYS A C 1
ATOM 2554 O O . CYS A 1 321 ? -9.988 27.458 12.709 1.00 67.44 321 CYS A O 1
ATOM 2556 N N . ASN A 1 322 ? -11.085 28.269 14.487 1.00 58.16 322 ASN A N 1
ATOM 2557 C CA . ASN A 1 322 ? -10.907 29.693 14.176 1.00 58.16 322 ASN A CA 1
ATOM 2558 C C . ASN A 1 322 ? -9.449 30.157 14.422 1.00 58.16 322 ASN A C 1
ATOM 2560 O O . ASN A 1 322 ? -9.187 31.178 15.056 1.00 58.16 322 ASN A O 1
ATOM 2564 N N . ALA A 1 323 ? -8.477 29.333 14.035 1.00 55.44 323 ALA A N 1
ATOM 2565 C CA . ALA A 1 323 ? -7.070 29.581 14.248 1.00 55.44 323 ALA A CA 1
ATOM 2566 C C . ALA A 1 323 ? -6.543 30.437 13.093 1.00 55.44 323 ALA A C 1
ATOM 2568 O O . ALA A 1 323 ? -6.294 29.929 12.006 1.00 55.44 323 ALA A O 1
ATOM 2569 N N . GLU A 1 324 ? -6.259 31.711 13.368 1.00 52.47 324 GLU A N 1
ATOM 2570 C CA . GLU A 1 324 ? -5.420 32.604 12.542 1.00 52.47 324 GLU A CA 1
ATOM 2571 C C . GLU A 1 324 ? -3.944 32.126 12.464 1.00 52.47 324 GLU A C 1
ATOM 2573 O O . GLU A 1 324 ? -3.010 32.908 12.295 1.00 52.47 324 GLU A O 1
ATOM 2578 N N . GLY A 1 325 ? -3.703 30.829 12.669 1.00 51.56 325 GLY A N 1
ATOM 2579 C CA . GLY A 1 325 ? -2.383 30.225 12.733 1.00 51.56 325 GLY A CA 1
ATOM 2580 C C . GLY A 1 325 ? -1.790 30.022 11.344 1.00 51.56 325 GLY A C 1
ATOM 2581 O O . GLY A 1 325 ? -2.477 29.646 10.397 1.00 51.56 325 GLY A O 1
ATOM 2582 N N . ILE A 1 326 ? -0.482 30.234 11.236 1.00 47.88 326 ILE A N 1
ATOM 2583 C CA . ILE A 1 326 ? 0.283 29.967 10.019 1.00 47.88 326 ILE A CA 1
ATOM 2584 C C . ILE A 1 326 ? 0.208 28.463 9.728 1.00 47.88 326 ILE A C 1
ATOM 2586 O O . ILE A 1 326 ? 0.652 27.651 10.537 1.00 47.88 326 ILE A O 1
ATOM 2590 N N . VAL A 1 327 ? -0.319 28.083 8.560 1.00 50.09 327 VAL A N 1
ATOM 2591 C CA . VAL A 1 327 ? -0.293 26.694 8.082 1.00 50.09 327 VAL A CA 1
ATOM 2592 C C . VAL A 1 327 ? 1.168 26.277 7.898 1.00 50.09 327 VAL A C 1
ATOM 2594 O O . VAL A 1 327 ? 1.810 26.610 6.903 1.00 50.09 327 VAL A O 1
ATOM 2597 N N . GLN A 1 328 ? 1.730 25.572 8.880 1.00 46.59 328 GLN A N 1
ATOM 2598 C CA . GLN A 1 328 ? 3.045 24.961 8.730 1.00 46.59 328 GLN A CA 1
ATOM 2599 C C . GLN A 1 328 ? 2.909 23.713 7.864 1.00 46.59 328 GLN A C 1
ATOM 2601 O O . GLN A 1 328 ? 2.212 22.766 8.228 1.00 46.59 328 GLN A O 1
ATOM 2606 N N . VAL A 1 329 ? 3.608 23.709 6.728 1.00 47.56 329 VAL A N 1
ATOM 2607 C CA . VAL A 1 329 ? 3.771 22.516 5.895 1.00 47.56 329 VAL A CA 1
ATOM 2608 C C . VAL A 1 329 ? 4.398 21.427 6.761 1.00 47.56 329 VAL A C 1
ATOM 2610 O O . VAL A 1 329 ? 5.497 21.596 7.298 1.00 47.56 329 VAL A O 1
ATOM 2613 N N . TYR A 1 330 ? 3.667 20.330 6.948 1.00 54.66 330 TYR A N 1
ATOM 2614 C CA . TYR A 1 330 ? 4.150 19.199 7.723 1.00 54.66 330 TYR A CA 1
ATOM 2615 C C . TYR A 1 330 ? 5.383 18.621 7.026 1.00 54.66 330 TYR A C 1
ATOM 2617 O O . TYR A 1 330 ? 5.358 18.346 5.829 1.00 54.66 330 TYR A O 1
ATOM 2625 N N . LYS A 1 331 ? 6.490 18.488 7.761 1.00 55.81 331 LYS A N 1
ATOM 2626 C CA . LYS A 1 331 ? 7.702 17.873 7.220 1.00 55.81 331 LYS A CA 1
ATOM 2627 C C . LYS A 1 331 ? 7.482 16.366 7.163 1.00 55.81 331 LYS A C 1
ATOM 2629 O O . LYS A 1 331 ? 7.168 15.784 8.198 1.00 55.81 331 LYS A O 1
ATOM 2634 N N . ASP A 1 332 ? 7.703 15.764 5.998 1.00 63.78 332 ASP A N 1
ATOM 2635 C CA . ASP A 1 332 ? 7.654 14.312 5.824 1.00 63.78 332 ASP A CA 1
ATOM 2636 C C . ASP A 1 332 ? 8.498 13.620 6.902 1.00 63.78 332 ASP A C 1
ATOM 2638 O O . ASP A 1 332 ? 9.698 13.885 7.053 1.00 63.78 332 ASP A O 1
ATOM 2642 N N . ILE A 1 333 ? 7.839 12.780 7.701 1.00 70.31 333 ILE A N 1
ATOM 2643 C CA . ILE A 1 333 ? 8.489 11.985 8.739 1.00 70.31 333 ILE A CA 1
ATOM 2644 C C . ILE A 1 333 ? 8.955 10.692 8.083 1.00 70.31 333 ILE A C 1
ATOM 2646 O O . ILE A 1 333 ? 8.134 9.876 7.668 1.00 70.31 333 ILE A O 1
ATOM 2650 N N . ASP A 1 334 ? 10.271 10.500 8.002 1.00 77.62 334 ASP A N 1
ATOM 2651 C CA . ASP A 1 334 ? 10.840 9.201 7.653 1.00 77.62 334 ASP A CA 1
ATOM 2652 C C . ASP A 1 334 ? 10.769 8.293 8.885 1.00 77.62 334 ASP A C 1
ATOM 2654 O O . ASP A 1 334 ? 11.453 8.524 9.884 1.00 77.62 334 ASP A O 1
ATOM 2658 N N . TYR A 1 335 ? 9.888 7.298 8.836 1.00 85.94 335 TYR A N 1
ATOM 2659 C CA . TYR A 1 335 ? 9.781 6.260 9.851 1.00 85.94 335 TYR A CA 1
ATOM 2660 C C . TYR A 1 335 ? 9.416 4.926 9.202 1.00 85.94 335 TYR A C 1
ATOM 2662 O O . TYR A 1 335 ? 8.812 4.874 8.128 1.00 85.94 335 TYR A O 1
ATOM 2670 N N . SER A 1 336 ? 9.768 3.847 9.894 1.00 88.38 336 SER A N 1
ATOM 2671 C CA . SER A 1 336 ? 9.410 2.482 9.519 1.00 88.38 336 SER A CA 1
ATOM 2672 C C . SER A 1 336 ? 8.968 1.735 10.767 1.00 88.38 336 SER A C 1
ATOM 2674 O O . SER A 1 336 ? 9.576 1.831 11.835 1.00 88.38 336 SER A O 1
ATOM 2676 N N . ALA A 1 337 ? 7.874 0.998 10.640 1.00 91.56 337 ALA A N 1
ATOM 2677 C CA . ALA A 1 337 ? 7.214 0.342 11.756 1.00 91.56 337 ALA A CA 1
ATOM 2678 C C . ALA A 1 337 ? 6.704 -1.029 11.320 1.00 91.56 337 ALA A C 1
ATOM 2680 O O . ALA A 1 337 ? 6.183 -1.181 10.223 1.00 91.56 337 ALA A O 1
ATOM 2681 N N . PHE A 1 338 ? 6.831 -2.031 12.175 1.00 94.00 338 PHE A N 1
ATOM 2682 C CA . PHE A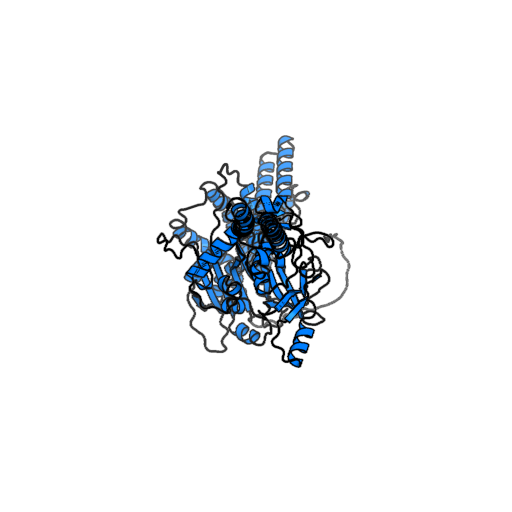 1 338 ? 6.218 -3.339 11.994 1.00 94.00 338 PHE A CA 1
ATOM 2683 C C . PHE A 1 338 ? 5.788 -3.858 13.357 1.00 94.00 338 PHE A C 1
ATOM 2685 O O . PHE A 1 338 ? 6.614 -3.948 14.262 1.00 94.00 338 PHE A O 1
ATOM 2692 N N . PHE A 1 339 ? 4.513 -4.197 13.500 1.00 95.00 339 PHE A N 1
ATOM 2693 C CA . PHE A 1 339 ? 3.929 -4.746 14.717 1.00 95.00 339 PHE A CA 1
ATOM 2694 C C . PHE A 1 339 ? 3.082 -5.960 14.347 1.00 95.00 339 PHE A C 1
ATOM 2696 O O . PHE A 1 339 ? 2.209 -5.878 13.490 1.00 95.00 339 PHE A O 1
ATOM 2703 N N . GLU A 1 340 ? 3.347 -7.079 15.007 1.00 94.81 340 GLU A N 1
ATOM 2704 C CA . GLU A 1 340 ? 2.679 -8.366 14.831 1.00 94.81 340 GLU A CA 1
ATOM 2705 C C . GLU A 1 340 ? 2.158 -8.814 16.192 1.00 94.81 340 GLU A C 1
ATOM 2707 O O . GLU A 1 340 ? 2.929 -8.931 17.143 1.00 94.81 340 GLU A O 1
ATOM 2712 N N . MET A 1 341 ? 0.870 -9.117 16.285 1.00 94.19 341 MET A N 1
ATOM 2713 C CA . MET A 1 341 ? 0.253 -9.719 17.461 1.00 94.19 341 MET A CA 1
ATOM 2714 C C . MET A 1 341 ? -0.419 -11.021 17.048 1.00 94.19 341 MET A C 1
ATOM 2716 O O . MET A 1 341 ? -1.358 -10.998 16.260 1.00 94.19 341 MET A O 1
ATOM 2720 N N . HIS A 1 342 ? 0.043 -12.152 17.574 1.00 93.00 342 HIS A N 1
ATOM 2721 C CA . HIS A 1 342 ? -0.474 -13.471 17.201 1.00 93.00 342 HIS A CA 1
ATOM 2722 C C . HIS A 1 342 ? -0.627 -14.393 18.404 1.00 93.00 342 HIS A C 1
ATOM 2724 O O . HIS A 1 342 ? -0.002 -14.197 19.452 1.00 93.00 342 HIS A O 1
ATOM 2730 N N . THR A 1 343 ? -1.433 -15.439 18.241 1.00 91.19 343 THR A N 1
ATOM 2731 C CA . THR A 1 343 ? -1.524 -16.529 19.215 1.00 91.19 343 THR A CA 1
ATOM 2732 C C . THR A 1 343 ? -0.663 -17.726 18.824 1.00 91.19 343 THR A C 1
ATOM 2734 O O . THR A 1 343 ? -0.378 -17.970 17.650 1.00 91.19 343 THR A O 1
ATOM 2737 N N . SER A 1 344 ? -0.213 -18.489 19.823 1.00 86.62 344 SER A N 1
ATOM 2738 C CA . SER A 1 344 ? 0.608 -19.689 19.616 1.00 86.62 344 SER A CA 1
ATOM 2739 C C . SER A 1 344 ? -0.087 -20.733 18.734 1.00 86.62 344 SER A C 1
ATOM 2741 O O . SER A 1 344 ? 0.559 -21.310 17.862 1.00 86.62 344 SER A O 1
ATOM 2743 N N . THR A 1 345 ? -1.401 -20.910 18.903 1.00 85.25 345 THR A N 1
ATOM 2744 C CA . THR A 1 345 ? -2.231 -21.833 18.111 1.00 85.25 345 THR A CA 1
ATOM 2745 C C . THR A 1 345 ? -2.298 -21.425 16.643 1.00 85.25 345 THR A C 1
ATOM 2747 O O . THR A 1 345 ? -2.182 -22.270 15.763 1.00 85.25 345 THR A O 1
ATOM 2750 N N . PHE A 1 346 ? -2.372 -20.122 16.356 1.00 85.38 346 PHE A N 1
ATOM 2751 C CA . PHE A 1 346 ? -2.430 -19.629 14.981 1.00 85.38 346 PHE A CA 1
ATOM 2752 C C . PHE A 1 346 ? -1.186 -19.987 14.175 1.00 85.38 346 PHE A C 1
ATOM 2754 O O . PHE A 1 346 ? -1.270 -20.354 13.003 1.00 85.38 346 PHE A O 1
ATOM 2761 N N . LYS A 1 347 ? -0.010 -19.937 14.807 1.00 80.69 347 LYS A N 1
ATOM 2762 C CA . LYS A 1 347 ? 1.242 -20.330 14.155 1.00 80.69 347 LYS A CA 1
ATOM 2763 C C . LYS A 1 347 ? 1.274 -21.820 13.806 1.00 80.69 347 LYS A C 1
ATOM 2765 O O . LYS A 1 347 ? 2.025 -22.195 12.915 1.00 80.69 347 LYS A O 1
ATOM 2770 N N . GLU A 1 348 ? 0.524 -22.664 14.507 1.00 80.75 348 GLU A N 1
ATOM 2771 C CA . GLU A 1 348 ? 0.396 -24.092 14.201 1.00 80.75 348 GLU A CA 1
ATOM 2772 C C . GLU A 1 348 ? -0.638 -24.324 13.098 1.00 80.75 348 GLU A C 1
ATOM 2774 O O . GLU A 1 348 ? -0.302 -24.950 12.094 1.00 80.75 348 GLU A O 1
ATOM 2779 N N . ASP A 1 349 ? -1.820 -23.717 13.225 1.00 80.31 349 ASP A N 1
ATOM 2780 C CA . ASP A 1 349 ? -2.917 -23.810 12.251 1.00 80.31 349 ASP A CA 1
ATOM 2781 C C . ASP A 1 349 ? -2.521 -23.313 10.848 1.00 80.31 349 ASP A C 1
ATOM 2783 O O . ASP A 1 349 ? -3.063 -23.761 9.834 1.00 80.31 349 ASP A O 1
ATOM 2787 N N . SER A 1 350 ? -1.579 -22.367 10.781 1.00 79.25 350 SER A N 1
ATOM 2788 C CA . SER A 1 350 ? -1.141 -21.727 9.536 1.00 79.25 350 SER A CA 1
ATOM 2789 C C . SER A 1 350 ? 0.038 -22.404 8.830 1.00 79.25 350 SER A C 1
ATOM 2791 O O . SER A 1 350 ? 0.341 -22.031 7.696 1.00 79.25 350 SER A O 1
ATOM 2793 N N . LYS A 1 351 ? 0.697 -23.411 9.428 1.00 76.62 351 LYS A N 1
ATOM 2794 C CA . LYS A 1 351 ? 1.910 -24.030 8.838 1.00 76.62 351 LYS A CA 1
ATOM 2795 C C . LYS A 1 351 ? 1.665 -24.642 7.462 1.00 76.62 351 LYS A C 1
ATOM 2797 O O . LYS A 1 351 ? 2.511 -24.529 6.578 1.00 76.62 351 LYS A O 1
ATOM 2802 N N . ASP A 1 352 ? 0.496 -25.244 7.276 1.00 74.56 352 ASP A N 1
ATOM 2803 C CA . ASP A 1 352 ? 0.149 -25.970 6.051 1.00 74.56 352 ASP A CA 1
ATOM 2804 C C . ASP A 1 352 ? -0.432 -25.061 4.962 1.00 74.56 352 ASP A C 1
ATOM 2806 O O . ASP A 1 352 ? -0.863 -25.514 3.896 1.00 74.56 352 ASP A O 1
ATOM 2810 N N . TRP A 1 353 ? -0.469 -23.749 5.199 1.00 79.56 353 TRP A N 1
ATOM 2811 C CA . TRP A 1 353 ? -1.068 -22.830 4.252 1.00 79.56 353 TRP A CA 1
ATOM 2812 C C . TRP A 1 353 ? -0.166 -22.629 3.035 1.00 79.56 353 TRP A C 1
ATOM 2814 O O . TRP A 1 353 ? 1.039 -22.381 3.112 1.00 79.56 353 TRP A O 1
ATOM 2824 N N . ASN A 1 354 ? -0.789 -22.681 1.859 1.00 76.06 354 ASN A N 1
ATOM 2825 C CA . ASN A 1 354 ? -0.143 -22.436 0.568 1.00 76.06 354 ASN A CA 1
ATOM 2826 C C . ASN A 1 354 ? -0.123 -20.932 0.198 1.00 76.06 354 ASN A C 1
ATOM 2828 O O . ASN A 1 354 ? -0.120 -20.569 -0.979 1.00 76.06 354 ASN A O 1
ATOM 2832 N N . ALA A 1 355 ? -0.205 -20.049 1.189 1.00 82.31 355 ALA A N 1
ATOM 2833 C CA . ALA A 1 355 ? -0.051 -18.600 1.074 1.00 82.31 355 ALA A CA 1
ATOM 2834 C C . ALA A 1 355 ? 0.917 -18.146 2.174 1.00 82.31 355 ALA A C 1
ATOM 2836 O O . ALA A 1 355 ? 1.045 -18.834 3.184 1.00 82.31 355 ALA A O 1
ATOM 2837 N N . MET A 1 356 ? 1.633 -17.040 1.965 1.00 85.19 356 MET A N 1
ATOM 2838 C CA . MET A 1 356 ? 2.464 -16.454 3.018 1.00 85.19 356 MET A CA 1
ATOM 2839 C C . MET A 1 356 ? 1.628 -15.525 3.880 1.00 85.19 356 MET A C 1
ATOM 2841 O O . MET A 1 356 ? 0.822 -14.740 3.373 1.00 85.19 356 MET A O 1
ATOM 2845 N N . ARG A 1 357 ? 1.867 -15.582 5.184 1.00 87.56 357 ARG A N 1
ATOM 2846 C CA . ARG A 1 357 ? 1.348 -14.584 6.122 1.00 87.56 357 ARG A CA 1
ATOM 2847 C C . ARG A 1 357 ? 2.093 -13.264 5.960 1.00 87.56 357 ARG A C 1
ATOM 2849 O O . ARG A 1 357 ? 3.187 -13.237 5.390 1.00 87.56 357 ARG A O 1
ATOM 2856 N N . LEU A 1 358 ? 1.524 -12.165 6.459 1.00 89.69 358 LEU A N 1
ATOM 2857 C CA . LEU A 1 358 ? 2.221 -10.881 6.370 1.00 89.69 358 LEU A CA 1
ATOM 2858 C C . LEU A 1 358 ? 3.516 -10.906 7.193 1.00 89.69 358 LEU A C 1
ATOM 2860 O O . LEU A 1 358 ? 4.564 -10.503 6.695 1.00 89.69 358 LEU A O 1
ATOM 2864 N N . SER A 1 359 ? 3.461 -11.471 8.400 1.00 89.00 359 SER A N 1
ATOM 2865 C CA . SER A 1 359 ? 4.626 -11.695 9.262 1.00 89.00 359 SER A CA 1
ATOM 2866 C C . SER A 1 359 ? 5.724 -12.507 8.564 1.00 89.00 359 SER A C 1
ATOM 2868 O O . SER A 1 359 ? 6.877 -12.083 8.515 1.00 89.00 359 SER A O 1
ATOM 2870 N N . GLU A 1 360 ? 5.360 -13.625 7.929 1.00 88.00 360 GLU A N 1
ATOM 2871 C CA . GLU A 1 360 ? 6.283 -14.463 7.151 1.00 88.00 360 GLU A CA 1
ATOM 2872 C C . GLU A 1 360 ? 6.897 -13.720 5.964 1.00 88.00 360 GLU A C 1
ATOM 2874 O O . GLU A 1 360 ? 8.084 -13.878 5.686 1.00 88.00 360 GLU A O 1
ATOM 2879 N N . ALA A 1 361 ? 6.109 -12.909 5.258 1.00 87.62 361 ALA A N 1
ATOM 2880 C CA . ALA A 1 361 ? 6.590 -12.131 4.125 1.00 87.62 361 ALA A CA 1
ATOM 2881 C C . ALA A 1 361 ? 7.576 -11.032 4.564 1.00 87.62 361 ALA A C 1
ATOM 2883 O O . ALA A 1 361 ? 8.570 -10.783 3.876 1.00 87.62 361 ALA A O 1
ATOM 2884 N N . VAL A 1 362 ? 7.346 -10.408 5.722 1.00 87.50 362 VAL A N 1
ATOM 2885 C CA . VAL A 1 362 ? 8.266 -9.426 6.313 1.00 87.50 362 VAL A CA 1
ATOM 2886 C C . VAL A 1 362 ? 9.552 -10.101 6.795 1.00 87.50 362 VAL A C 1
ATOM 2888 O O . VAL A 1 362 ? 10.643 -9.635 6.462 1.00 87.50 362 VAL A O 1
ATOM 2891 N N . ASP A 1 363 ? 9.456 -11.225 7.507 1.00 84.94 363 ASP A N 1
ATOM 2892 C CA . ASP A 1 363 ? 10.624 -11.992 7.964 1.00 84.94 363 ASP A CA 1
ATOM 2893 C C . ASP A 1 363 ? 11.431 -12.573 6.788 1.00 84.94 363 ASP A C 1
ATOM 2895 O O . ASP A 1 363 ? 12.664 -12.575 6.810 1.00 84.94 363 ASP A O 1
ATOM 2899 N N . GLY A 1 364 ? 10.748 -12.968 5.709 1.00 80.50 364 GLY A N 1
ATOM 2900 C CA . GLY A 1 364 ? 11.334 -13.364 4.426 1.00 80.50 364 GLY A CA 1
ATOM 2901 C C . GLY A 1 364 ? 11.903 -12.204 3.599 1.00 80.50 364 GLY A C 1
ATOM 2902 O O . GLY A 1 364 ? 12.378 -12.429 2.486 1.00 80.50 364 GLY A O 1
ATOM 2903 N N . ARG A 1 365 ? 11.874 -10.969 4.124 1.00 81.62 365 ARG A N 1
ATOM 2904 C CA . ARG A 1 365 ? 12.374 -9.736 3.490 1.00 81.62 365 ARG A CA 1
ATOM 2905 C C . ARG A 1 365 ? 11.730 -9.418 2.138 1.00 81.62 365 ARG A C 1
ATOM 2907 O O . ARG A 1 365 ? 12.338 -8.719 1.331 1.00 81.62 365 ARG A O 1
ATOM 2914 N N . LEU A 1 366 ? 10.503 -9.882 1.893 1.00 82.12 366 LEU A N 1
ATOM 2915 C CA . LEU A 1 366 ? 9.772 -9.618 0.648 1.00 82.12 366 LEU A CA 1
ATOM 2916 C C . LEU A 1 366 ? 9.482 -8.122 0.463 1.00 82.12 366 LEU A C 1
ATOM 2918 O O . LEU A 1 366 ? 9.490 -7.624 -0.655 1.00 82.12 366 LEU A O 1
ATOM 2922 N N . PHE A 1 367 ? 9.257 -7.415 1.570 1.00 82.25 367 PHE A N 1
ATOM 2923 C CA . PHE A 1 367 ? 8.978 -5.979 1.600 1.00 82.25 367 PHE A CA 1
ATOM 2924 C C . PHE A 1 367 ? 10.224 -5.120 1.863 1.00 82.25 367 PHE A C 1
ATOM 2926 O O . PHE A 1 367 ? 10.110 -3.907 2.007 1.00 82.25 367 PHE A O 1
ATOM 2933 N N . SER A 1 368 ? 11.422 -5.719 1.920 1.00 80.25 368 SER A N 1
ATOM 2934 C CA . SER A 1 368 ? 12.658 -4.935 2.000 1.00 80.25 368 SER A CA 1
ATOM 2935 C C . SER A 1 368 ? 13.008 -4.409 0.616 1.00 80.25 368 SER A C 1
ATOM 2937 O O . SER A 1 368 ? 13.241 -5.178 -0.323 1.00 80.25 368 SER A O 1
ATOM 2939 N N . ARG A 1 369 ? 13.119 -3.085 0.508 1.00 77.00 369 ARG A N 1
ATOM 2940 C CA . ARG A 1 369 ? 13.542 -2.403 -0.719 1.00 77.00 369 ARG A CA 1
ATOM 2941 C C . ARG A 1 369 ? 14.889 -2.928 -1.215 1.00 77.00 369 ARG A C 1
ATOM 2943 O O . ARG A 1 369 ? 15.064 -3.131 -2.413 1.00 77.00 369 ARG A O 1
ATOM 2950 N N . ARG A 1 370 ? 15.818 -3.234 -0.300 1.00 74.62 370 ARG A N 1
ATOM 2951 C CA . ARG A 1 370 ? 17.119 -3.818 -0.651 1.00 74.62 370 ARG A CA 1
ATOM 2952 C C . ARG A 1 370 ? 16.962 -5.153 -1.378 1.00 74.62 370 ARG A C 1
ATOM 2954 O O . ARG A 1 370 ? 17.588 -5.347 -2.414 1.00 74.62 370 ARG A O 1
ATOM 2961 N N . THR A 1 371 ? 16.109 -6.039 -0.867 1.00 76.44 371 THR A N 1
ATOM 2962 C CA . THR A 1 371 ? 15.873 -7.371 -1.449 1.00 76.44 371 THR A CA 1
ATOM 2963 C C . THR A 1 371 ? 15.128 -7.307 -2.783 1.00 76.44 371 THR A C 1
ATOM 2965 O O . THR A 1 371 ? 15.442 -8.080 -3.686 1.00 76.44 371 THR A O 1
ATOM 2968 N N . LEU A 1 372 ? 14.167 -6.389 -2.934 1.00 76.25 372 LEU A N 1
ATOM 2969 C CA . LEU A 1 372 ? 13.407 -6.228 -4.182 1.00 76.25 372 LEU A CA 1
ATOM 2970 C C . LEU A 1 372 ? 14.282 -5.771 -5.357 1.00 76.25 372 LEU A C 1
ATOM 2972 O O . LEU A 1 372 ? 13.971 -6.075 -6.505 1.00 76.25 372 LEU A O 1
ATOM 2976 N N . ILE A 1 373 ? 15.377 -5.068 -5.068 1.00 74.56 373 ILE A N 1
ATOM 2977 C CA . ILE A 1 373 ? 16.251 -4.449 -6.068 1.00 74.56 373 ILE A CA 1
ATOM 2978 C C . ILE A 1 373 ? 17.496 -5.302 -6.347 1.00 74.56 373 ILE A C 1
ATOM 2980 O O . ILE A 1 373 ? 17.938 -5.366 -7.489 1.00 74.56 373 ILE A O 1
ATOM 2984 N N . SER A 1 374 ? 18.066 -5.989 -5.349 1.00 67.75 374 SER A N 1
ATOM 2985 C CA . SER A 1 374 ? 19.350 -6.709 -5.481 1.00 67.75 374 SER A CA 1
ATOM 2986 C C . SER A 1 374 ? 19.276 -8.093 -6.156 1.00 67.75 374 SER A C 1
ATOM 2988 O O . SER A 1 374 ? 20.189 -8.909 -6.019 1.00 67.75 374 SER A O 1
ATOM 2990 N N . ASP A 1 375 ? 18.175 -8.395 -6.848 1.00 60.12 375 ASP A N 1
ATOM 2991 C CA . ASP A 1 375 ? 17.829 -9.706 -7.425 1.00 60.12 375 ASP A CA 1
ATOM 2992 C C . ASP A 1 375 ? 17.962 -10.908 -6.443 1.00 60.12 375 ASP A C 1
ATOM 2994 O O . ASP A 1 375 ? 17.931 -12.077 -6.827 1.00 60.12 375 ASP A O 1
ATOM 2998 N N . GLY A 1 376 ? 18.130 -10.652 -5.140 1.00 53.91 376 GLY A N 1
ATOM 2999 C CA . GLY A 1 376 ? 18.467 -11.667 -4.136 1.00 53.91 376 GLY A CA 1
ATOM 3000 C C . GLY A 1 376 ? 19.801 -12.399 -4.366 1.00 53.91 376 GLY A C 1
ATOM 3001 O O . GLY A 1 376 ? 20.111 -13.313 -3.605 1.00 53.91 376 GLY A O 1
ATOM 3002 N N . LYS A 1 377 ? 20.589 -12.028 -5.389 1.00 49.78 377 LYS A N 1
ATOM 3003 C CA . LYS A 1 377 ? 21.774 -12.778 -5.847 1.00 49.78 377 LYS A CA 1
ATOM 3004 C C . LYS A 1 377 ? 23.121 -12.176 -5.457 1.00 49.78 377 LYS A C 1
ATOM 3006 O O . LYS A 1 377 ? 24.138 -12.800 -5.736 1.00 49.78 377 LYS A O 1
ATOM 3011 N N . TYR A 1 378 ? 23.164 -11.026 -4.784 1.00 46.94 378 TYR A N 1
ATOM 3012 C CA . TYR A 1 378 ? 24.440 -10.369 -4.497 1.00 46.94 378 TYR A CA 1
ATOM 3013 C C . TYR A 1 378 ? 24.587 -9.840 -3.066 1.00 46.94 378 TYR A C 1
ATOM 3015 O O . TYR A 1 378 ? 23.822 -9.009 -2.575 1.00 46.94 378 TYR A O 1
ATOM 3023 N N . SER A 1 379 ? 25.658 -10.320 -2.427 1.00 45.19 379 SER A N 1
ATOM 3024 C CA . SER A 1 379 ? 26.286 -9.814 -1.206 1.00 45.19 379 SER A CA 1
ATOM 3025 C C . SER A 1 379 ? 27.190 -8.616 -1.536 1.00 45.19 379 SER A C 1
ATOM 3027 O O . SER A 1 379 ? 28.381 -8.624 -1.230 1.00 45.19 379 SER A O 1
ATOM 3029 N N . GLU A 1 380 ? 26.682 -7.596 -2.223 1.00 51.62 380 GLU A N 1
ATOM 3030 C CA . GLU A 1 380 ? 27.489 -6.397 -2.458 1.00 51.62 380 GLU A CA 1
ATOM 3031 C C . GLU A 1 380 ? 27.352 -5.403 -1.287 1.00 51.62 380 GLU A C 1
ATOM 3033 O O . GLU A 1 380 ? 26.334 -5.351 -0.581 1.00 51.62 380 GLU A O 1
ATOM 3038 N N . LYS A 1 381 ? 28.421 -4.625 -1.061 1.00 58.84 381 LYS A N 1
ATOM 3039 C CA . LYS A 1 381 ? 28.574 -3.693 0.070 1.00 58.84 381 LYS A CA 1
ATOM 3040 C C . LYS A 1 381 ? 27.374 -2.724 0.163 1.00 58.84 381 LYS A C 1
ATOM 3042 O O . LYS A 1 381 ? 26.902 -2.251 -0.854 1.00 58.84 381 LYS A O 1
ATOM 3047 N N . PRO A 1 382 ? 26.845 -2.385 1.342 1.00 61.09 382 PRO A N 1
ATOM 3048 C CA . PRO A 1 382 ? 25.674 -1.500 1.446 1.00 61.09 382 PRO A CA 1
ATOM 3049 C C . PRO A 1 382 ? 25.860 -0.112 0.787 1.00 61.09 382 PRO A C 1
ATOM 3051 O O . PRO A 1 382 ? 24.892 0.454 0.286 1.00 61.09 382 PRO A O 1
ATOM 3054 N N . GLU A 1 383 ? 27.095 0.392 0.709 1.00 60.19 383 GLU A N 1
ATOM 3055 C CA . GLU A 1 383 ? 27.430 1.739 0.217 1.00 60.19 383 GLU A CA 1
ATOM 3056 C C . GLU A 1 383 ? 27.240 1.944 -1.299 1.00 60.19 383 GLU A C 1
ATOM 3058 O O . GLU A 1 383 ? 26.607 2.918 -1.704 1.00 60.19 383 GLU A O 1
ATOM 3063 N N . TRP A 1 384 ? 27.728 1.035 -2.162 1.00 66.19 384 TRP A N 1
ATOM 3064 C CA . TRP A 1 384 ? 27.537 1.186 -3.621 1.00 66.19 384 TRP A CA 1
ATOM 3065 C C . TRP A 1 384 ? 26.046 1.110 -3.978 1.00 66.19 384 TRP A C 1
ATOM 3067 O O . TRP A 1 384 ? 25.590 1.808 -4.881 1.00 66.19 384 TRP A O 1
ATOM 3077 N N . PHE A 1 385 ? 25.283 0.282 -3.251 1.00 63.62 385 PHE A N 1
ATOM 3078 C CA . PHE A 1 385 ? 23.850 0.113 -3.451 1.00 63.62 385 PHE A CA 1
ATOM 3079 C C . PHE A 1 385 ? 23.129 1.412 -3.097 1.00 63.62 385 PHE A C 1
ATOM 3081 O O . PHE A 1 385 ? 22.346 1.910 -3.898 1.00 63.62 385 PHE A O 1
ATOM 3088 N N . ALA A 1 386 ? 23.453 2.010 -1.947 1.00 62.41 386 ALA A N 1
ATOM 3089 C CA . ALA A 1 386 ? 22.942 3.320 -1.552 1.00 62.41 386 ALA A CA 1
ATOM 3090 C C . ALA A 1 386 ? 23.242 4.391 -2.614 1.00 62.41 386 ALA A C 1
ATOM 3092 O O . ALA A 1 386 ? 22.343 5.108 -3.051 1.00 62.41 386 ALA A O 1
ATOM 3093 N N . GLN A 1 387 ? 24.488 4.449 -3.093 1.00 65.88 387 GLN A N 1
ATOM 3094 C CA . GLN A 1 387 ? 24.905 5.413 -4.110 1.00 65.88 387 GLN A CA 1
ATOM 3095 C C . GLN A 1 387 ? 24.158 5.209 -5.435 1.00 65.88 387 GLN A C 1
ATOM 3097 O O . GLN A 1 387 ? 23.683 6.176 -6.032 1.00 65.88 387 GLN A O 1
ATOM 3102 N N . ARG A 1 388 ? 23.993 3.953 -5.866 1.00 69.50 388 ARG A N 1
ATOM 3103 C CA . ARG A 1 388 ? 23.230 3.590 -7.066 1.00 69.50 388 ARG A CA 1
ATOM 3104 C C . ARG A 1 388 ? 21.758 3.976 -6.920 1.00 69.50 388 ARG A C 1
ATOM 3106 O O . ARG A 1 388 ? 21.172 4.483 -7.869 1.00 69.50 388 ARG A O 1
ATOM 3113 N N . MET A 1 389 ? 21.183 3.788 -5.733 1.00 66.75 389 MET A N 1
ATOM 3114 C CA . MET A 1 389 ? 19.793 4.128 -5.419 1.00 66.75 389 MET A CA 1
ATOM 3115 C C . MET A 1 389 ? 19.516 5.629 -5.385 1.00 66.75 389 MET A C 1
ATOM 3117 O O . MET A 1 389 ? 18.384 6.029 -5.637 1.00 66.75 389 MET A O 1
ATOM 3121 N N . VAL A 1 390 ? 20.521 6.458 -5.109 1.00 68.88 390 VAL A N 1
ATOM 3122 C CA . VAL A 1 390 ? 20.411 7.921 -5.213 1.00 68.88 390 VAL A CA 1
ATOM 3123 C C . VAL A 1 390 ? 20.652 8.388 -6.652 1.00 68.88 390 VAL A C 1
ATOM 3125 O O . VAL A 1 390 ? 19.961 9.283 -7.139 1.00 68.88 390 VAL A O 1
ATOM 3128 N N . SER A 1 391 ? 21.602 7.773 -7.366 1.00 74.94 391 SER A N 1
ATOM 3129 C CA . SER A 1 391 ? 21.960 8.194 -8.726 1.00 74.94 391 SER A CA 1
ATOM 3130 C C . SER A 1 391 ? 20.883 7.853 -9.756 1.00 74.94 391 SER A C 1
ATOM 3132 O O . SER A 1 391 ? 20.611 8.648 -10.649 1.00 74.94 391 SER A O 1
ATOM 3134 N N . LEU A 1 392 ? 20.245 6.691 -9.623 1.00 77.06 392 LEU A N 1
ATOM 3135 C CA . LEU A 1 392 ? 19.248 6.168 -10.557 1.00 77.06 392 LEU A CA 1
ATOM 3136 C C . LEU A 1 392 ? 18.007 7.086 -10.707 1.00 77.06 392 LEU A C 1
ATOM 3138 O O . LEU A 1 392 ? 17.713 7.491 -11.834 1.00 77.06 392 LEU A O 1
ATOM 3142 N N . PRO A 1 393 ? 17.310 7.503 -9.627 1.00 76.81 393 PRO A N 1
ATOM 3143 C CA . PRO A 1 393 ? 16.238 8.501 -9.710 1.00 76.81 393 PRO A CA 1
ATOM 3144 C C . PRO A 1 393 ? 16.700 9.830 -10.299 1.00 76.81 393 PRO A C 1
ATOM 3146 O O . PRO A 1 393 ? 15.959 10.448 -11.057 1.00 76.81 393 PRO A O 1
ATOM 3149 N N . HIS A 1 394 ? 17.928 10.256 -9.994 1.00 79.81 394 HIS A N 1
ATOM 3150 C CA . HIS A 1 394 ? 18.484 11.502 -10.517 1.00 79.81 394 HIS A CA 1
ATOM 3151 C C . HIS A 1 394 ? 18.820 11.433 -12.019 1.00 79.81 394 HIS A C 1
ATOM 3153 O O . HIS A 1 394 ? 18.728 12.432 -12.729 1.00 79.81 394 HIS A O 1
ATOM 3159 N N . GLU A 1 395 ? 19.214 10.270 -12.534 1.00 81.44 395 GLU A N 1
ATOM 3160 C CA . GLU A 1 395 ? 19.389 10.057 -13.974 1.00 81.44 395 GLU A CA 1
ATOM 3161 C C . GLU A 1 395 ? 18.041 10.032 -14.700 1.00 81.44 395 GLU A C 1
ATOM 3163 O O . GLU A 1 395 ? 17.907 10.630 -15.769 1.00 81.44 395 GLU A O 1
ATOM 3168 N N . MET A 1 396 ? 17.036 9.393 -14.098 1.00 82.00 396 MET A N 1
ATOM 3169 C CA . MET A 1 396 ? 15.694 9.267 -14.672 1.00 82.00 396 MET A CA 1
ATOM 3170 C C . MET A 1 396 ? 14.874 10.559 -14.564 1.00 82.00 396 MET A C 1
ATOM 3172 O O . MET A 1 396 ? 14.024 10.807 -15.411 1.00 82.00 396 MET A O 1
ATOM 3176 N N . SER A 1 397 ? 15.147 11.430 -13.587 1.00 81.19 397 SER A N 1
ATOM 3177 C CA . SER A 1 397 ? 14.478 12.735 -13.465 1.00 81.19 397 SER A CA 1
ATOM 3178 C C . SER A 1 397 ? 14.841 13.712 -14.586 1.00 81.19 397 SER A C 1
ATOM 3180 O O . SER A 1 397 ? 14.127 14.686 -14.812 1.00 81.19 397 SER A O 1
ATOM 3182 N N . LYS A 1 398 ? 15.930 13.451 -15.320 1.00 84.75 398 LYS A N 1
ATOM 3183 C CA . LYS A 1 398 ? 16.327 14.227 -16.506 1.00 84.75 398 LYS A CA 1
ATOM 3184 C C . LYS A 1 398 ? 15.504 13.874 -17.744 1.00 84.75 398 LYS A C 1
ATOM 3186 O O . LYS A 1 398 ? 15.662 14.524 -18.778 1.00 84.75 398 LYS A O 1
ATOM 3191 N N . TRP A 1 399 ? 14.695 12.819 -17.681 1.00 88.69 399 TRP A N 1
ATOM 3192 C CA . TRP A 1 399 ? 13.877 12.389 -18.804 1.00 88.69 399 TRP A CA 1
ATOM 3193 C C . TRP A 1 399 ? 12.682 13.312 -18.967 1.00 88.69 399 TRP A C 1
ATOM 3195 O O . TRP A 1 399 ? 12.027 13.686 -17.998 1.00 88.69 399 TRP A O 1
ATOM 3205 N N . VAL A 1 400 ? 12.384 13.652 -20.215 1.00 86.50 400 VAL A N 1
ATOM 3206 C CA . VAL A 1 400 ? 11.180 14.413 -20.543 1.00 86.50 400 VAL A CA 1
ATOM 3207 C C . VAL A 1 400 ? 10.139 13.422 -21.039 1.00 86.50 400 VAL A C 1
ATOM 3209 O O . VAL A 1 400 ? 10.324 12.790 -22.082 1.00 86.50 400 VAL A O 1
ATOM 3212 N N . ILE A 1 401 ? 9.079 13.260 -20.253 1.00 86.56 401 ILE A N 1
ATOM 3213 C CA . ILE A 1 401 ? 7.973 12.349 -20.536 1.00 86.56 401 ILE A CA 1
ATOM 3214 C C . ILE A 1 401 ? 6.951 13.098 -21.394 1.00 86.56 401 ILE A C 1
ATOM 3216 O O . ILE A 1 401 ? 6.433 14.133 -20.984 1.00 86.56 401 ILE A O 1
ATOM 3220 N N . ASP A 1 402 ? 6.698 12.578 -22.587 1.00 85.81 402 ASP A N 1
ATOM 3221 C CA . ASP A 1 402 ? 5.666 13.039 -23.516 1.00 85.81 402 ASP A CA 1
ATOM 3222 C C . ASP A 1 402 ? 4.513 12.018 -23.537 1.00 85.81 402 ASP A C 1
ATOM 3224 O O . ASP A 1 402 ? 4.661 10.909 -23.026 1.00 85.81 402 ASP A O 1
ATOM 3228 N N . GLU A 1 403 ? 3.373 12.328 -24.156 1.00 85.94 403 GLU A N 1
ATOM 3229 C CA . GLU A 1 403 ? 2.199 11.433 -24.131 1.00 85.94 403 GLU A CA 1
ATOM 3230 C C . GLU A 1 403 ? 2.473 10.051 -24.744 1.00 85.94 403 GLU A C 1
ATOM 3232 O O . GLU A 1 403 ? 1.871 9.050 -24.355 1.00 85.94 403 GLU A O 1
ATOM 3237 N N . ARG A 1 404 ? 3.383 9.989 -25.723 1.00 85.88 404 ARG A N 1
ATOM 3238 C CA . ARG A 1 404 ? 3.644 8.792 -26.543 1.00 85.88 404 ARG A CA 1
ATOM 3239 C C . ARG A 1 404 ? 5.079 8.286 -26.457 1.00 85.88 404 ARG A C 1
ATOM 3241 O O . ARG A 1 404 ? 5.402 7.247 -27.029 1.00 85.88 404 ARG A O 1
ATOM 3248 N N . SER A 1 405 ? 5.970 9.044 -25.825 1.00 86.56 405 SER A N 1
ATOM 3249 C CA . SER A 1 405 ? 7.403 8.766 -25.877 1.00 86.56 405 SER A CA 1
ATOM 3250 C C . SER A 1 405 ? 8.160 9.374 -24.709 1.00 86.56 405 SER A C 1
ATOM 3252 O O . SER A 1 405 ? 7.697 10.312 -24.071 1.00 86.56 405 SER A O 1
ATOM 3254 N N . ILE A 1 406 ? 9.353 8.851 -24.452 1.00 88.81 406 ILE A N 1
ATOM 3255 C CA . ILE A 1 406 ? 10.245 9.363 -23.413 1.00 88.81 406 ILE A CA 1
ATOM 3256 C C . ILE A 1 406 ? 11.504 9.880 -24.098 1.00 88.81 406 ILE A C 1
ATOM 3258 O O . ILE A 1 406 ? 12.173 9.148 -24.830 1.00 88.81 406 ILE A O 1
ATOM 3262 N N . MET A 1 407 ? 11.816 11.155 -23.885 1.00 87.88 407 MET A N 1
ATOM 3263 C CA . MET A 1 407 ? 13.014 11.786 -24.425 1.00 87.88 407 MET A CA 1
ATOM 3264 C C . MET A 1 407 ? 14.154 11.718 -23.412 1.00 87.88 407 MET A C 1
ATOM 3266 O O . MET A 1 407 ? 14.046 12.228 -22.295 1.00 87.88 407 MET A O 1
ATOM 3270 N N . VAL A 1 408 ? 15.270 11.127 -23.836 1.00 88.25 408 VAL A N 1
ATOM 3271 C CA . VAL A 1 408 ? 16.472 10.943 -23.020 1.00 88.25 408 VAL A CA 1
ATOM 3272 C C . VAL A 1 408 ? 17.618 11.793 -23.575 1.00 88.25 408 VAL A C 1
ATOM 3274 O O . VAL A 1 408 ? 17.866 11.766 -24.785 1.00 88.25 408 VAL A O 1
ATOM 3277 N N . PRO A 1 409 ? 18.346 12.543 -22.728 1.00 85.44 409 PRO A N 1
ATOM 3278 C CA . PRO A 1 409 ? 19.569 13.220 -23.143 1.00 85.44 409 PRO A CA 1
ATOM 3279 C C . PRO A 1 409 ? 20.722 12.215 -23.307 1.00 85.44 409 PRO A C 1
ATOM 3281 O O . PRO A 1 409 ? 21.081 11.509 -22.366 1.00 85.44 409 PRO A O 1
ATOM 3284 N N . CYS A 1 410 ? 21.347 12.179 -24.487 1.00 79.94 410 CYS A N 1
ATOM 3285 C CA . CYS A 1 410 ? 22.414 11.227 -24.837 1.00 79.94 410 CYS A CA 1
ATOM 3286 C C . CYS A 1 410 ? 23.671 11.924 -25.385 1.00 79.94 410 CYS A C 1
ATOM 3288 O O . CYS A 1 410 ? 24.309 11.436 -26.320 1.00 79.94 410 CYS A O 1
ATOM 3290 N N . GLY A 1 411 ? 24.043 13.061 -24.788 1.00 78.38 411 GLY A N 1
ATOM 3291 C CA . GLY A 1 411 ? 25.153 13.913 -25.235 1.00 78.38 411 GLY A CA 1
ATOM 3292 C C . GLY A 1 411 ? 26.460 13.171 -25.494 1.00 78.38 411 GLY A C 1
ATOM 3293 O O . GLY A 1 411 ? 27.008 13.269 -26.587 1.00 78.38 411 GLY A O 1
ATOM 3294 N N . ALA A 1 412 ? 26.936 12.379 -24.532 1.00 81.31 412 ALA A N 1
ATOM 3295 C CA . ALA A 1 412 ? 28.235 11.714 -24.640 1.00 81.31 412 ALA A CA 1
ATOM 3296 C C . ALA A 1 412 ? 28.290 10.674 -25.775 1.00 81.31 412 ALA A C 1
ATOM 3298 O O . ALA A 1 412 ? 29.236 10.663 -26.560 1.00 81.31 412 ALA A O 1
ATOM 3299 N N . GLN A 1 413 ? 27.262 9.827 -25.897 1.00 79.81 413 GLN A N 1
ATOM 3300 C CA . GLN A 1 413 ? 27.220 8.781 -26.926 1.00 79.81 413 GLN A CA 1
ATOM 3301 C C . GLN A 1 413 ? 27.084 9.369 -28.336 1.00 79.81 413 GLN A C 1
ATOM 3303 O O . GLN A 1 413 ? 27.722 8.881 -29.269 1.00 79.81 413 GLN A O 1
ATOM 3308 N N . VAL A 1 414 ? 26.272 10.420 -28.499 1.00 81.25 414 VAL A N 1
ATOM 3309 C CA . VAL A 1 414 ? 26.123 11.115 -29.785 1.00 81.25 414 VAL A CA 1
ATOM 3310 C C . VAL A 1 414 ? 27.407 11.854 -30.144 1.00 81.25 414 VAL A C 1
ATOM 3312 O O . VAL A 1 414 ? 27.890 11.704 -31.261 1.00 81.25 414 VAL A O 1
ATOM 3315 N N . CYS A 1 415 ? 27.999 12.582 -29.193 1.00 84.38 415 CYS A N 1
ATOM 3316 C CA . CYS A 1 415 ? 29.255 13.302 -29.393 1.00 84.38 415 CYS A CA 1
ATOM 3317 C C . CYS A 1 415 ? 30.378 12.356 -29.833 1.00 84.38 415 CYS A C 1
ATOM 3319 O O . CYS A 1 415 ? 31.045 12.634 -30.823 1.00 84.38 415 CYS A O 1
ATOM 3321 N N . TYR A 1 416 ? 30.519 11.193 -29.187 1.00 87.44 416 TYR A N 1
ATOM 3322 C CA . TYR A 1 416 ? 31.495 10.178 -29.590 1.00 87.44 416 TYR A CA 1
ATOM 3323 C C . TYR A 1 416 ? 31.301 9.721 -31.045 1.00 87.44 416 TYR A C 1
ATOM 3325 O O . TYR A 1 416 ? 32.257 9.665 -31.812 1.00 87.44 416 TYR A O 1
ATOM 3333 N N . ARG A 1 417 ? 30.061 9.440 -31.460 1.00 85.06 417 ARG A N 1
ATOM 3334 C CA . ARG A 1 417 ? 29.759 8.982 -32.830 1.00 85.06 417 ARG A CA 1
ATOM 3335 C C . ARG A 1 417 ? 29.982 10.076 -33.873 1.00 85.06 417 ARG A C 1
ATOM 3337 O O . ARG A 1 417 ? 30.522 9.796 -34.940 1.00 85.06 417 ARG A O 1
ATOM 3344 N N . VAL A 1 418 ? 29.603 11.315 -33.556 1.00 86.44 418 VAL A N 1
ATOM 3345 C CA . VAL A 1 418 ? 29.870 12.485 -34.405 1.00 86.44 418 VAL A CA 1
ATOM 3346 C C . VAL A 1 418 ? 31.372 12.731 -34.516 1.00 86.44 418 VAL A C 1
ATOM 3348 O O . VAL A 1 418 ? 31.856 12.973 -35.614 1.00 86.44 418 VAL A O 1
ATOM 3351 N N . LEU A 1 419 ? 32.122 12.595 -33.420 1.00 89.06 419 LEU A N 1
ATOM 3352 C CA . LEU A 1 419 ? 33.577 12.730 -33.406 1.00 89.06 419 LEU A CA 1
ATOM 3353 C C . LEU A 1 419 ? 34.245 11.663 -34.275 1.00 89.06 419 LEU A C 1
ATOM 3355 O O . LEU A 1 419 ? 35.112 12.002 -35.071 1.00 89.06 419 LEU A O 1
ATOM 3359 N N . VAL A 1 420 ? 33.820 10.398 -34.193 1.00 88.94 420 VAL A N 1
ATOM 3360 C CA . VAL A 1 420 ? 34.335 9.329 -35.069 1.00 88.94 420 VAL A CA 1
ATOM 3361 C C . VAL A 1 420 ? 34.064 9.650 -36.541 1.00 88.94 420 VAL A C 1
ATOM 3363 O O . VAL A 1 420 ? 34.972 9.559 -37.363 1.00 88.94 420 VAL A O 1
ATOM 3366 N N . ALA A 1 421 ? 32.848 10.080 -36.882 1.00 88.88 421 ALA A N 1
ATOM 3367 C CA . ALA A 1 421 ? 32.526 10.485 -38.249 1.00 88.88 421 ALA A CA 1
ATOM 3368 C C . ALA A 1 421 ? 33.352 11.701 -38.704 1.00 88.88 421 ALA A C 1
ATOM 3370 O O . ALA A 1 421 ? 33.818 11.739 -39.842 1.00 88.88 421 ALA A O 1
ATOM 3371 N N . PHE A 1 422 ? 33.588 12.657 -37.803 1.00 90.38 422 PHE A N 1
ATOM 3372 C CA . PHE A 1 422 ? 34.413 13.831 -38.061 1.00 90.38 422 PHE A CA 1
ATOM 3373 C C . PHE A 1 422 ? 35.888 13.470 -38.257 1.00 90.38 422 PHE A C 1
ATOM 3375 O O . PHE A 1 422 ? 36.522 14.028 -39.140 1.00 90.38 422 PHE A O 1
ATOM 3382 N N . LEU A 1 423 ? 36.434 12.510 -37.503 1.00 92.12 423 LEU A N 1
ATOM 3383 C CA . LEU A 1 423 ? 37.797 12.011 -37.710 1.00 92.12 423 LEU A CA 1
ATOM 3384 C C . LEU A 1 423 ? 37.948 11.328 -39.075 1.00 92.12 423 LEU A C 1
ATOM 3386 O O . LEU A 1 423 ? 38.952 11.541 -39.749 1.00 92.12 423 LEU A O 1
ATOM 3390 N N . ILE A 1 424 ? 36.947 10.555 -39.509 1.00 91.00 424 ILE A N 1
ATOM 3391 C CA . ILE A 1 424 ? 36.949 9.905 -40.830 1.00 91.00 424 ILE A CA 1
ATOM 3392 C C . ILE A 1 424 ? 36.884 10.961 -41.946 1.00 91.00 424 ILE A C 1
ATOM 3394 O O . ILE A 1 424 ? 37.699 10.937 -42.870 1.00 91.00 424 ILE A O 1
ATOM 3398 N N . ALA A 1 425 ? 35.956 11.918 -41.846 1.00 89.12 425 ALA A N 1
ATOM 3399 C CA . ALA A 1 425 ? 35.800 12.986 -42.835 1.00 89.12 425 ALA A CA 1
ATOM 3400 C C . ALA A 1 425 ? 37.006 13.945 -42.855 1.00 89.12 425 ALA A C 1
ATOM 3402 O O . ALA A 1 425 ? 37.502 14.310 -43.921 1.00 89.12 425 ALA A O 1
ATOM 3403 N N . GLY A 1 426 ? 37.519 14.305 -41.676 1.00 89.06 426 GLY A N 1
ATOM 3404 C CA . GLY A 1 426 ? 38.700 15.144 -41.490 1.00 89.06 426 GLY A CA 1
ATOM 3405 C C . GLY A 1 426 ? 39.970 14.480 -42.016 1.00 89.06 426 GLY A C 1
ATOM 3406 O O . GLY A 1 426 ? 40.753 15.132 -42.698 1.00 89.06 426 GLY A O 1
ATOM 3407 N N . GLY A 1 427 ? 40.135 13.169 -41.808 1.00 86.25 427 GLY A N 1
ATOM 3408 C CA . GLY A 1 427 ? 41.199 12.387 -42.440 1.00 86.25 427 GLY A CA 1
ATOM 3409 C C . GLY A 1 427 ? 41.128 12.448 -43.969 1.00 86.25 427 GLY A C 1
ATOM 3410 O O . GLY A 1 427 ? 42.141 12.694 -44.620 1.00 86.25 427 GLY A O 1
ATOM 3411 N N . GLY A 1 428 ? 39.923 12.333 -44.541 1.00 84.25 428 GLY A N 1
ATOM 3412 C CA . GLY A 1 428 ? 39.696 12.508 -45.980 1.00 84.25 428 GLY A CA 1
ATOM 3413 C C . GLY A 1 428 ? 40.023 13.914 -46.496 1.00 84.25 428 GLY A C 1
ATOM 3414 O O . GLY A 1 428 ? 40.504 14.054 -47.621 1.00 84.25 428 GLY A O 1
ATOM 3415 N N . PHE A 1 429 ? 39.807 14.955 -45.687 1.00 85.06 429 PHE A N 1
ATOM 3416 C CA . PHE A 1 429 ? 40.186 16.331 -46.021 1.00 85.06 429 PHE A CA 1
ATOM 3417 C C . PHE A 1 429 ? 41.708 16.537 -45.973 1.00 85.06 429 PHE A C 1
ATOM 3419 O O . PHE A 1 429 ? 42.283 17.093 -46.907 1.00 85.06 429 PHE A O 1
ATOM 3426 N N . CYS A 1 430 ? 42.380 16.030 -44.935 1.00 82.88 430 CYS A N 1
ATOM 3427 C CA . CYS A 1 430 ? 43.838 16.102 -44.811 1.00 82.88 430 CYS A CA 1
ATOM 3428 C C . CYS A 1 430 ? 44.554 15.398 -45.974 1.00 82.88 430 CYS A C 1
ATOM 3430 O O . CYS A 1 430 ? 45.544 15.920 -46.475 1.00 82.88 430 CYS A O 1
ATOM 3432 N N . ILE A 1 431 ? 44.028 14.266 -46.453 1.00 79.62 431 ILE A N 1
ATOM 3433 C CA . ILE A 1 431 ? 44.573 13.542 -47.615 1.00 79.62 431 ILE A CA 1
ATOM 3434 C C . ILE A 1 431 ? 44.516 14.383 -48.901 1.00 79.62 431 ILE A C 1
ATOM 3436 O O . ILE A 1 431 ? 45.416 14.277 -49.727 1.00 79.62 431 ILE A O 1
ATOM 3440 N N . MET A 1 432 ? 43.502 15.238 -49.079 1.00 75.19 432 MET A N 1
ATOM 3441 C CA . MET A 1 432 ? 43.479 16.175 -50.212 1.00 75.19 432 MET A CA 1
ATOM 3442 C C . MET A 1 432 ? 44.440 17.355 -50.029 1.00 75.19 432 MET A C 1
ATOM 3444 O O . MET A 1 432 ? 44.935 17.892 -51.016 1.00 75.19 432 MET A O 1
ATOM 3448 N N . ALA A 1 433 ? 44.669 17.790 -48.787 1.00 77.88 433 ALA A N 1
ATOM 3449 C CA . ALA A 1 433 ? 45.507 18.949 -48.481 1.00 77.88 433 ALA A CA 1
ATOM 3450 C C . ALA A 1 433 ? 47.014 18.640 -48.549 1.00 77.88 433 ALA A C 1
ATOM 3452 O O . ALA A 1 433 ? 47.814 19.531 -48.836 1.00 77.88 433 ALA A O 1
ATOM 3453 N N . VAL A 1 434 ? 47.413 17.389 -48.300 1.00 73.00 434 VAL A N 1
ATOM 3454 C CA . VAL A 1 434 ? 48.805 16.941 -48.422 1.00 73.00 434 VAL A CA 1
ATOM 3455 C C . VAL A 1 434 ? 49.110 16.672 -49.899 1.00 73.00 434 VAL A C 1
ATOM 3457 O O . VAL A 1 434 ? 48.634 15.708 -50.486 1.00 73.00 434 VAL A O 1
ATOM 3460 N N . GLY A 1 435 ? 49.912 17.542 -50.517 1.00 58.75 435 GLY A N 1
ATOM 3461 C CA . GLY A 1 435 ? 50.270 17.475 -51.942 1.00 58.75 435 GLY A CA 1
ATOM 3462 C C . GLY A 1 435 ? 51.223 16.337 -52.341 1.00 58.75 435 GLY A C 1
ATOM 3463 O O . GLY A 1 435 ? 51.576 16.231 -53.517 1.00 58.75 435 GLY A O 1
ATOM 3464 N N . GLU A 1 436 ? 51.648 15.489 -51.400 1.00 66.12 436 GLU A N 1
ATOM 3465 C CA . GLU A 1 436 ? 52.483 14.317 -51.681 1.00 66.12 436 GLU A CA 1
ATOM 3466 C C . GLU A 1 436 ? 51.621 13.174 -52.226 1.00 66.12 436 GLU A C 1
ATOM 3468 O O . GLU A 1 436 ? 50.843 12.533 -51.519 1.00 66.12 436 GLU A O 1
ATOM 3473 N N . ARG A 1 437 ? 51.736 12.931 -53.534 1.00 60.38 437 ARG A N 1
ATOM 3474 C CA . ARG A 1 437 ? 50.963 11.901 -54.230 1.00 60.38 437 ARG A CA 1
ATOM 3475 C C . ARG A 1 437 ? 51.500 10.514 -53.888 1.00 60.38 437 ARG A C 1
ATOM 3477 O O . ARG A 1 437 ? 52.621 10.172 -54.257 1.00 60.38 437 ARG A O 1
ATOM 3484 N N . ILE A 1 438 ? 50.666 9.683 -53.270 1.00 66.75 438 ILE A N 1
ATOM 3485 C CA . ILE A 1 438 ? 50.902 8.237 -53.197 1.00 66.75 438 ILE A CA 1
ATOM 3486 C C . ILE A 1 438 ? 50.802 7.683 -54.627 1.00 66.75 438 ILE A C 1
ATOM 3488 O O . ILE A 1 438 ? 49.802 7.894 -55.316 1.00 66.75 438 ILE A O 1
ATOM 3492 N N . ALA A 1 439 ? 51.847 7.004 -55.104 1.00 63.03 439 ALA A N 1
ATOM 3493 C CA . ALA A 1 439 ? 51.893 6.484 -56.468 1.00 63.03 439 ALA A CA 1
ATOM 3494 C C . ALA A 1 439 ? 50.761 5.464 -56.712 1.00 63.03 439 ALA A C 1
ATOM 3496 O O . ALA A 1 439 ? 50.696 4.432 -56.049 1.00 63.03 439 ALA A O 1
ATOM 3497 N N . GLY A 1 440 ? 49.876 5.757 -57.672 1.00 67.38 440 GLY A N 1
ATOM 3498 C CA . GLY A 1 440 ? 48.805 4.854 -58.115 1.00 67.38 440 GLY A CA 1
ATOM 3499 C C . GLY A 1 440 ? 47.423 5.064 -57.481 1.00 67.38 440 GLY A C 1
ATOM 3500 O O . GLY A 1 440 ? 46.501 4.337 -57.839 1.00 67.38 440 GLY A O 1
ATOM 3501 N N . VAL A 1 441 ? 47.240 6.048 -56.589 1.00 71.19 441 VAL A N 1
ATOM 3502 C CA . VAL A 1 441 ? 45.934 6.348 -55.969 1.00 71.19 441 VAL A CA 1
ATOM 3503 C C . VAL A 1 441 ? 45.555 7.803 -56.218 1.00 71.19 441 VAL A C 1
ATOM 3505 O O . VAL A 1 441 ? 46.340 8.705 -55.943 1.00 71.19 441 VAL A O 1
ATOM 3508 N N . ASP A 1 442 ? 44.341 8.035 -56.720 1.00 75.06 442 ASP A N 1
ATOM 3509 C CA . ASP A 1 442 ? 43.777 9.378 -56.855 1.00 75.06 442 ASP A CA 1
ATOM 3510 C C . ASP A 1 442 ? 43.264 9.873 -55.483 1.00 75.06 442 ASP A C 1
ATOM 3512 O O . ASP A 1 442 ? 42.311 9.290 -54.945 1.00 75.06 442 ASP A O 1
ATOM 3516 N N . PRO A 1 443 ? 43.863 10.930 -54.895 1.00 73.62 443 PRO A N 1
ATOM 3517 C CA . PRO A 1 443 ? 43.467 11.454 -53.585 1.00 73.62 443 PRO A CA 1
ATOM 3518 C C . PRO A 1 443 ? 42.002 11.912 -53.529 1.00 73.62 443 PRO A C 1
ATOM 3520 O O . PRO A 1 443 ? 41.367 11.826 -52.476 1.00 73.62 443 PRO A O 1
ATOM 3523 N N . SER A 1 444 ? 41.444 12.359 -54.660 1.00 76.75 444 SER A N 1
ATOM 3524 C CA . SER A 1 444 ? 40.063 12.852 -54.746 1.00 76.75 444 SER A CA 1
ATOM 3525 C C . SER A 1 444 ? 39.030 11.727 -54.588 1.00 76.75 444 SER A C 1
ATOM 3527 O O . SER A 1 444 ? 38.044 11.863 -53.854 1.00 76.75 444 SER A O 1
ATOM 3529 N N . ASN A 1 445 ? 39.300 10.569 -55.195 1.00 80.56 445 ASN A N 1
ATOM 3530 C CA . ASN A 1 445 ? 38.462 9.380 -55.071 1.00 80.56 445 ASN A CA 1
ATOM 3531 C C . ASN A 1 445 ? 38.532 8.802 -53.655 1.00 80.56 445 ASN A C 1
ATOM 3533 O O . ASN A 1 445 ? 37.495 8.492 -53.069 1.00 80.56 445 ASN A O 1
ATOM 3537 N N . LEU A 1 446 ? 39.730 8.715 -53.063 1.00 81.44 446 LEU A N 1
ATOM 3538 C CA . LEU A 1 446 ? 39.899 8.221 -51.692 1.00 81.44 446 LEU A CA 1
ATOM 3539 C C . LEU A 1 446 ? 39.172 9.110 -50.668 1.00 81.44 446 LEU A C 1
ATOM 3541 O O . LEU A 1 446 ? 38.510 8.595 -49.766 1.00 81.44 446 LEU A O 1
ATOM 3545 N N . SER A 1 447 ? 39.240 10.434 -50.841 1.00 84.56 447 SER A N 1
ATOM 3546 C CA . SER A 1 447 ? 38.483 11.382 -50.018 1.00 84.56 447 SER A CA 1
ATOM 3547 C C . SER A 1 447 ? 36.976 11.144 -50.148 1.00 84.56 447 SER A C 1
ATOM 3549 O O . SER A 1 447 ? 36.289 10.965 -49.144 1.00 84.56 447 SER A O 1
ATOM 3551 N N . SER A 1 448 ? 36.467 11.010 -51.375 1.00 85.31 448 SER A N 1
ATOM 3552 C CA . SER A 1 448 ? 35.047 10.735 -51.628 1.00 85.31 448 SER A CA 1
ATOM 3553 C C . SER A 1 448 ? 34.568 9.446 -50.941 1.00 85.31 448 SER A C 1
ATOM 3555 O O . SER A 1 448 ? 33.510 9.441 -50.308 1.00 85.31 448 SER A O 1
ATOM 3557 N N . TYR A 1 449 ? 35.368 8.372 -50.970 1.00 87.81 449 TYR A N 1
ATOM 3558 C CA . TYR A 1 449 ? 35.060 7.135 -50.243 1.00 87.81 449 TYR A CA 1
ATOM 3559 C C . TYR A 1 449 ? 35.036 7.328 -48.722 1.00 87.81 449 TYR A C 1
ATOM 3561 O O . TYR A 1 449 ? 34.131 6.819 -48.064 1.00 87.81 449 TYR A O 1
ATOM 3569 N N . LEU A 1 450 ? 35.978 8.082 -48.147 1.00 88.00 450 LEU A N 1
ATOM 3570 C CA . LEU A 1 450 ? 36.003 8.354 -46.704 1.00 88.00 450 LEU A CA 1
ATOM 3571 C C . LEU A 1 450 ? 34.790 9.174 -46.250 1.00 88.00 450 LEU A C 1
ATOM 3573 O O . LEU A 1 450 ? 34.198 8.874 -45.214 1.00 88.00 450 LEU A O 1
ATOM 3577 N N . TRP A 1 451 ? 34.360 10.151 -47.047 1.00 88.69 451 TRP A N 1
ATOM 3578 C CA . TRP A 1 451 ? 33.136 10.908 -46.782 1.00 88.69 451 TRP A CA 1
ATOM 3579 C C . TRP A 1 451 ? 31.882 10.028 -46.864 1.00 88.69 451 TRP A C 1
ATOM 3581 O O . TRP A 1 451 ? 31.008 10.123 -45.997 1.00 88.69 451 TRP A O 1
ATOM 3591 N N . LEU A 1 452 ? 31.813 9.114 -47.839 1.00 91.00 452 LEU A N 1
ATOM 3592 C CA . LEU A 1 452 ? 30.737 8.121 -47.924 1.00 91.00 452 LEU A CA 1
ATOM 3593 C C . LEU A 1 452 ? 30.724 7.185 -46.708 1.00 91.00 452 LEU A C 1
ATOM 3595 O O . LEU A 1 452 ? 29.662 6.941 -46.136 1.00 91.00 452 LEU A O 1
ATOM 3599 N N . VAL A 1 453 ? 31.890 6.707 -46.266 1.00 90.44 453 VAL A N 1
ATOM 3600 C CA . VAL A 1 453 ? 32.022 5.864 -45.066 1.00 90.44 453 VAL A CA 1
ATOM 3601 C C . VAL A 1 453 ? 31.602 6.625 -43.806 1.00 90.44 453 VAL A C 1
ATOM 3603 O O . VAL A 1 453 ? 30.899 6.062 -42.965 1.00 90.44 453 VAL A O 1
ATOM 3606 N N . ALA A 1 454 ? 31.959 7.906 -43.677 1.00 90.25 454 ALA A N 1
ATOM 3607 C CA . ALA A 1 454 ? 31.528 8.747 -42.561 1.00 90.25 454 ALA A CA 1
ATOM 3608 C C . ALA A 1 454 ? 29.997 8.922 -42.536 1.00 90.25 454 ALA A C 1
ATOM 3610 O O . ALA A 1 454 ? 29.367 8.721 -41.494 1.00 90.25 454 ALA A O 1
ATOM 3611 N N . GLY A 1 455 ? 29.386 9.222 -43.688 1.00 88.44 455 GLY A N 1
ATOM 3612 C CA . GLY A 1 455 ? 27.931 9.331 -43.825 1.00 88.44 455 GLY A CA 1
ATOM 3613 C C . GLY A 1 455 ? 27.209 8.016 -43.519 1.00 88.44 455 GLY A C 1
ATOM 3614 O O . GLY A 1 455 ? 26.245 7.995 -42.752 1.00 88.44 455 GLY A O 1
ATOM 3615 N N . PHE A 1 456 ? 27.717 6.898 -44.042 1.00 89.75 456 PHE A N 1
ATOM 3616 C CA . PHE A 1 456 ? 27.172 5.567 -43.780 1.00 89.75 456 PHE A CA 1
ATOM 3617 C C . PHE A 1 456 ? 27.285 5.179 -42.299 1.00 89.75 456 PHE A C 1
ATOM 3619 O O . PHE A 1 456 ? 26.316 4.706 -41.708 1.00 89.75 456 PHE A O 1
ATOM 3626 N N . SER A 1 457 ? 28.429 5.451 -41.666 1.00 86.75 457 SER A N 1
ATOM 3627 C CA . SER A 1 457 ? 28.646 5.204 -40.236 1.00 86.75 457 SER A CA 1
ATOM 3628 C C . SER A 1 457 ? 27.645 5.965 -39.359 1.00 86.75 457 SER A C 1
ATOM 3630 O O . SER A 1 457 ? 27.089 5.391 -38.416 1.00 86.75 457 SER A O 1
ATOM 3632 N N . LEU A 1 458 ? 27.332 7.224 -39.696 1.00 85.75 458 LEU A N 1
ATOM 3633 C CA . LEU A 1 458 ? 26.300 8.003 -39.001 1.00 85.75 458 LEU A CA 1
ATOM 3634 C C . LEU A 1 458 ? 24.892 7.428 -39.209 1.00 85.75 458 LEU A C 1
ATOM 3636 O O . LEU A 1 458 ? 24.122 7.350 -38.250 1.00 85.75 458 LEU A O 1
ATOM 3640 N N . LEU A 1 459 ? 24.554 6.975 -40.420 1.00 85.88 459 LEU A N 1
ATOM 3641 C CA . LEU A 1 459 ? 23.253 6.359 -40.713 1.00 85.88 459 LEU A CA 1
ATOM 3642 C C . LEU A 1 459 ? 23.056 5.023 -39.982 1.00 85.88 459 LEU A C 1
ATOM 3644 O O . LEU A 1 459 ? 22.000 4.788 -39.385 1.00 85.88 459 LEU A O 1
ATOM 3648 N N . VAL A 1 460 ? 24.079 4.166 -39.958 1.00 85.44 460 VAL A N 1
ATOM 3649 C CA . VAL A 1 460 ? 24.064 2.910 -39.188 1.00 85.44 460 VAL A CA 1
ATOM 3650 C C . VAL A 1 460 ? 23.975 3.204 -37.691 1.00 85.44 460 VAL A C 1
ATOM 3652 O O . VAL A 1 460 ? 23.175 2.612 -36.968 1.00 85.44 460 VAL A O 1
ATOM 3655 N N . SER A 1 461 ? 24.747 4.181 -37.215 1.00 79.44 461 SER A N 1
ATOM 3656 C CA . SER A 1 461 ? 24.723 4.611 -35.816 1.00 79.44 461 SER A CA 1
ATOM 3657 C C . SER A 1 461 ? 23.358 5.140 -35.376 1.00 79.44 461 SER A C 1
ATOM 3659 O O . SER A 1 461 ? 22.967 4.938 -34.224 1.00 79.44 461 SER A O 1
ATOM 3661 N N . LYS A 1 462 ? 22.638 5.813 -36.276 1.00 81.50 462 LYS A N 1
ATOM 3662 C CA . LYS A 1 462 ? 21.291 6.338 -36.048 1.00 81.50 462 LYS A CA 1
ATOM 3663 C C . LYS A 1 462 ? 20.232 5.230 -35.991 1.00 81.50 462 LYS A C 1
ATOM 3665 O O . LYS A 1 462 ? 19.348 5.298 -35.147 1.00 81.50 462 LYS A O 1
ATOM 3670 N N . SER A 1 463 ? 20.337 4.218 -36.851 1.00 81.56 463 SER A N 1
ATOM 3671 C CA . SER A 1 463 ? 19.338 3.143 -36.996 1.00 81.56 463 SER A CA 1
ATOM 3672 C C . SER A 1 463 ? 19.490 1.987 -36.001 1.00 81.56 463 SER A C 1
ATOM 3674 O O . SER A 1 463 ? 18.564 1.206 -35.821 1.00 81.56 463 SER A O 1
ATOM 3676 N N . ARG A 1 464 ? 20.638 1.862 -35.324 1.00 77.69 464 ARG A N 1
ATOM 3677 C CA . ARG A 1 464 ? 20.928 0.703 -34.460 1.00 77.69 464 ARG A CA 1
ATOM 3678 C C . ARG A 1 464 ? 20.067 0.601 -33.191 1.00 77.69 464 ARG A C 1
ATOM 3680 O O . ARG A 1 464 ? 19.927 -0.500 -32.669 1.00 77.69 464 ARG A O 1
ATOM 3687 N N . TYR A 1 465 ? 19.561 1.714 -32.659 1.00 68.88 465 TYR A N 1
ATOM 3688 C CA . TYR A 1 465 ? 18.983 1.742 -31.304 1.00 68.88 465 TYR A CA 1
ATOM 3689 C C . TYR A 1 465 ? 17.527 2.196 -31.227 1.00 68.88 465 TYR A C 1
ATOM 3691 O O . TYR A 1 465 ? 16.860 1.861 -30.254 1.00 68.88 465 TYR A O 1
ATOM 3699 N N . VAL A 1 466 ? 17.054 2.969 -32.205 1.00 70.62 466 VAL A N 1
ATOM 3700 C CA . VAL A 1 466 ? 15.685 3.494 -32.242 1.00 70.62 466 VAL A CA 1
ATOM 3701 C C . VAL A 1 466 ? 15.175 3.393 -33.668 1.00 70.62 466 VAL A C 1
ATOM 3703 O O . VAL A 1 466 ? 15.904 3.726 -34.604 1.00 70.62 466 VAL A O 1
ATOM 3706 N N . GLU A 1 467 ? 13.929 2.950 -33.813 1.00 70.25 467 GLU A N 1
ATOM 3707 C CA . GLU A 1 467 ? 13.276 2.743 -35.110 1.00 70.25 467 GLU A CA 1
ATOM 3708 C C . GLU A 1 467 ? 13.208 4.045 -35.938 1.00 70.25 467 GLU A C 1
ATOM 3710 O O . GLU A 1 467 ? 13.503 4.050 -37.132 1.00 70.25 467 GLU A O 1
ATOM 3715 N N . GLU A 1 468 ? 12.934 5.184 -35.287 1.00 77.19 468 GLU A N 1
ATOM 3716 C CA . GLU A 1 468 ? 12.889 6.512 -35.911 1.00 77.19 468 GLU A CA 1
ATOM 3717 C C . GLU A 1 468 ? 13.593 7.578 -35.053 1.00 77.19 468 GLU A C 1
ATOM 3719 O O . GLU A 1 468 ? 13.060 8.033 -34.040 1.00 77.19 468 GLU A O 1
ATOM 3724 N N . TRP A 1 469 ? 14.766 8.057 -35.487 1.00 80.62 469 TRP A N 1
ATOM 3725 C CA . TRP A 1 469 ? 15.474 9.158 -34.814 1.00 80.62 469 TRP A CA 1
ATOM 3726 C C . TRP A 1 469 ? 15.553 10.423 -35.689 1.00 80.62 469 TRP A C 1
ATOM 3728 O O . TRP A 1 469 ? 16.376 10.493 -36.606 1.00 80.62 469 TRP A O 1
ATOM 3738 N N . PRO A 1 470 ? 14.729 11.459 -35.446 1.00 84.44 470 PRO A N 1
ATOM 3739 C CA . PRO A 1 470 ? 14.750 12.689 -36.240 1.00 84.44 470 PRO A CA 1
ATOM 3740 C C . PRO A 1 470 ? 16.092 13.429 -36.158 1.00 84.44 470 PRO A C 1
ATOM 3742 O O . PRO A 1 470 ? 16.696 13.517 -35.091 1.00 84.44 470 PRO A O 1
ATOM 3745 N N . TRP A 1 471 ? 16.539 14.029 -37.268 1.00 80.94 471 TRP A N 1
ATOM 3746 C CA . TRP A 1 471 ? 17.792 14.804 -37.303 1.00 80.94 471 TRP A CA 1
ATOM 3747 C C . TRP A 1 471 ? 17.785 16.000 -36.344 1.00 80.94 471 TRP A C 1
ATOM 3749 O O . TRP A 1 471 ? 18.804 16.281 -35.720 1.00 80.94 471 TRP A O 1
ATOM 3759 N N . LYS A 1 472 ? 16.630 16.654 -36.166 1.00 84.31 472 LYS A N 1
ATOM 3760 C CA . LYS A 1 472 ? 16.445 17.718 -35.168 1.00 84.31 472 LYS A CA 1
ATOM 3761 C C . LYS A 1 472 ? 16.818 17.237 -33.761 1.00 84.31 472 LYS A C 1
ATOM 3763 O O . LYS A 1 472 ? 17.582 17.898 -33.068 1.00 84.31 472 LYS A O 1
ATOM 3768 N N . ASP A 1 473 ? 16.314 16.072 -33.362 1.00 82.25 473 ASP A N 1
ATOM 3769 C CA . ASP A 1 473 ? 16.553 15.519 -32.027 1.00 82.25 473 ASP A CA 1
ATOM 3770 C C . ASP A 1 473 ? 17.999 15.013 -31.885 1.00 82.25 473 ASP A C 1
ATOM 3772 O O . ASP A 1 473 ? 18.632 15.240 -30.855 1.00 82.25 473 ASP A O 1
ATOM 3776 N N . PHE A 1 474 ? 18.558 14.423 -32.949 1.00 81.00 474 PHE A N 1
ATOM 3777 C CA . PHE A 1 474 ? 19.965 14.014 -33.016 1.00 81.00 474 PHE A CA 1
ATOM 3778 C C . PHE A 1 474 ? 20.924 15.195 -32.792 1.00 81.00 474 PHE A C 1
ATOM 3780 O O . PHE A 1 474 ? 21.826 15.099 -31.962 1.00 81.00 474 PHE A O 1
ATOM 3787 N N . LEU A 1 475 ? 20.694 16.329 -33.465 1.00 80.19 475 LEU A N 1
ATOM 3788 C CA . LEU A 1 475 ? 21.501 17.548 -33.309 1.00 80.19 475 LEU A CA 1
ATOM 3789 C C . LEU A 1 475 ? 21.341 18.194 -31.927 1.00 80.19 475 LEU A C 1
ATOM 3791 O O . LEU A 1 475 ? 22.284 18.784 -31.409 1.00 80.19 475 LEU A O 1
ATOM 3795 N N . HIS A 1 476 ? 20.172 18.049 -31.301 1.00 83.44 476 HIS A N 1
ATOM 3796 C CA . HIS A 1 476 ? 19.948 18.476 -29.918 1.00 83.44 476 HIS A CA 1
ATOM 3797 C C . HIS A 1 476 ? 20.430 17.462 -28.871 1.00 83.44 476 HIS A C 1
ATOM 3799 O O . HIS A 1 476 ? 20.188 17.668 -27.680 1.00 83.44 476 HIS A O 1
ATOM 3805 N N . PHE A 1 477 ? 21.115 16.390 -29.285 1.00 83.69 477 PHE A N 1
ATOM 3806 C CA . PHE A 1 477 ? 21.635 15.339 -28.409 1.00 83.69 477 PHE A CA 1
ATOM 3807 C C . PHE A 1 477 ? 20.557 14.616 -27.586 1.00 83.69 477 PHE A C 1
ATOM 3809 O O . PHE A 1 477 ? 20.796 14.205 -26.445 1.00 83.69 477 PHE A O 1
ATOM 3816 N N . ARG A 1 478 ? 19.359 14.461 -28.155 1.00 85.62 478 ARG A N 1
ATOM 3817 C CA . ARG A 1 478 ? 18.208 13.813 -27.515 1.00 85.62 478 ARG A CA 1
ATOM 3818 C C . ARG A 1 478 ? 17.749 12.616 -28.333 1.00 85.62 478 ARG A C 1
ATOM 3820 O O . ARG A 1 478 ? 17.713 12.663 -29.562 1.00 85.62 478 ARG A O 1
ATOM 3827 N N . VAL A 1 479 ? 17.366 11.553 -27.638 1.00 85.94 479 VAL A N 1
ATOM 3828 C CA . VAL A 1 479 ? 16.802 10.341 -28.236 1.00 85.94 479 VAL A CA 1
ATOM 3829 C C . VAL A 1 479 ? 15.365 10.192 -27.763 1.00 85.94 479 VAL A C 1
ATOM 3831 O O . VAL A 1 479 ? 15.107 10.213 -26.561 1.00 85.94 479 VAL A O 1
ATOM 3834 N N . ARG A 1 480 ? 14.427 10.042 -28.701 1.00 87.62 480 ARG A N 1
ATOM 3835 C CA . ARG A 1 480 ? 13.019 9.767 -28.399 1.00 87.62 480 ARG A CA 1
ATOM 3836 C C . ARG A 1 480 ? 12.802 8.255 -28.409 1.00 87.62 480 ARG A C 1
ATOM 3838 O O . ARG A 1 480 ? 12.836 7.655 -29.474 1.00 87.62 480 ARG A O 1
ATOM 3845 N N . CYS A 1 481 ? 12.573 7.659 -27.243 1.00 88.12 481 CYS A N 1
ATOM 3846 C CA . CYS A 1 481 ? 12.281 6.232 -27.108 1.00 88.12 481 CYS A CA 1
ATOM 3847 C C . CYS A 1 481 ? 10.762 6.009 -27.081 1.00 88.12 481 CYS A C 1
ATOM 3849 O O . CYS A 1 481 ? 10.040 6.721 -26.376 1.00 88.12 481 CYS A O 1
ATOM 3851 N N . ARG A 1 482 ? 10.274 5.015 -27.828 1.00 88.75 482 ARG A N 1
ATOM 3852 C CA . ARG A 1 482 ? 8.858 4.618 -27.914 1.00 88.75 482 ARG A CA 1
ATOM 3853 C C . ARG A 1 482 ? 8.565 3.279 -27.233 1.00 88.75 482 ARG A C 1
ATOM 3855 O O . ARG A 1 482 ? 7.394 2.927 -27.108 1.00 88.75 482 ARG A O 1
ATOM 3862 N N . SER A 1 483 ? 9.584 2.540 -26.793 1.00 90.12 483 SER A N 1
ATOM 3863 C CA . SER A 1 483 ? 9.426 1.292 -26.031 1.00 90.12 483 SER A CA 1
ATOM 3864 C C . SER A 1 483 ? 10.380 1.184 -24.836 1.00 90.12 483 SER A C 1
ATOM 3866 O O . SER A 1 483 ? 11.390 1.891 -24.754 1.00 90.12 483 SER A O 1
ATOM 3868 N N . VAL A 1 484 ? 10.080 0.268 -23.906 1.00 90.81 484 VAL A N 1
ATOM 3869 C CA . VAL A 1 484 ? 10.959 -0.032 -22.759 1.00 90.81 484 VAL A CA 1
ATOM 3870 C C . VAL A 1 484 ? 12.278 -0.655 -23.222 1.00 90.81 484 VAL A C 1
ATOM 3872 O O . VAL A 1 484 ? 13.330 -0.307 -22.681 1.00 90.81 484 VAL A O 1
ATOM 3875 N N . SER A 1 485 ? 12.270 -1.532 -24.234 1.00 88.88 485 SER A N 1
ATOM 3876 C CA . SER A 1 485 ? 13.519 -2.097 -24.770 1.00 88.88 485 SER A CA 1
ATOM 3877 C C . SER A 1 485 ? 14.422 -1.055 -25.431 1.00 88.88 485 SER A C 1
ATOM 3879 O O . SER A 1 485 ? 15.634 -1.120 -25.231 1.00 88.88 485 SER A O 1
ATOM 3881 N N . GLU A 1 486 ? 13.870 -0.079 -26.159 1.00 89.12 486 GLU A N 1
ATOM 3882 C CA . GLU A 1 486 ? 14.656 1.039 -26.712 1.00 89.12 486 GLU A CA 1
ATOM 3883 C C . GLU A 1 486 ? 15.277 1.884 -25.598 1.00 89.12 486 GLU A C 1
ATOM 3885 O O . GLU A 1 486 ? 16.470 2.193 -25.622 1.00 89.12 486 GLU A O 1
ATOM 3890 N N . LEU A 1 487 ? 14.483 2.200 -24.572 1.00 88.56 487 LEU A N 1
ATOM 3891 C CA . LEU A 1 487 ? 14.940 2.983 -23.430 1.00 88.56 487 LEU A CA 1
ATOM 3892 C C . LEU A 1 487 ? 16.075 2.270 -22.682 1.00 88.56 487 LEU A C 1
ATOM 3894 O O . LEU A 1 487 ? 17.076 2.896 -22.327 1.00 88.56 487 LEU A O 1
ATOM 3898 N N . HIS A 1 488 ? 15.967 0.951 -22.515 1.00 89.25 488 HIS A N 1
ATOM 3899 C CA . HIS A 1 488 ? 17.039 0.109 -21.987 1.00 89.25 488 HIS A CA 1
ATOM 3900 C C . HIS A 1 488 ? 18.283 0.116 -22.886 1.00 89.25 488 HIS A C 1
ATOM 3902 O O . HIS A 1 488 ? 19.392 0.275 -22.382 1.00 89.25 488 HIS A O 1
ATOM 3908 N N . ALA A 1 489 ? 18.123 -0.020 -24.204 1.00 86.19 489 ALA A N 1
ATOM 3909 C CA . ALA A 1 489 ? 19.245 -0.077 -25.141 1.00 86.19 489 ALA A CA 1
ATOM 3910 C C . ALA A 1 489 ? 20.068 1.224 -25.170 1.00 86.19 489 ALA A C 1
ATOM 3912 O O . ALA A 1 489 ? 21.281 1.182 -25.377 1.00 86.19 489 ALA A O 1
ATOM 3913 N N . ILE A 1 490 ? 19.419 2.369 -24.944 1.00 85.06 490 ILE A N 1
ATOM 3914 C CA . ILE A 1 490 ? 20.056 3.690 -24.918 1.00 85.06 490 ILE A CA 1
ATOM 3915 C C . ILE A 1 490 ? 20.687 4.002 -23.556 1.00 85.06 490 ILE A C 1
ATOM 3917 O O . ILE A 1 490 ? 21.831 4.456 -23.486 1.00 85.06 490 ILE A O 1
ATOM 3921 N N . THR A 1 491 ? 19.943 3.777 -22.471 1.00 84.75 491 THR A N 1
ATOM 3922 C CA . THR A 1 491 ?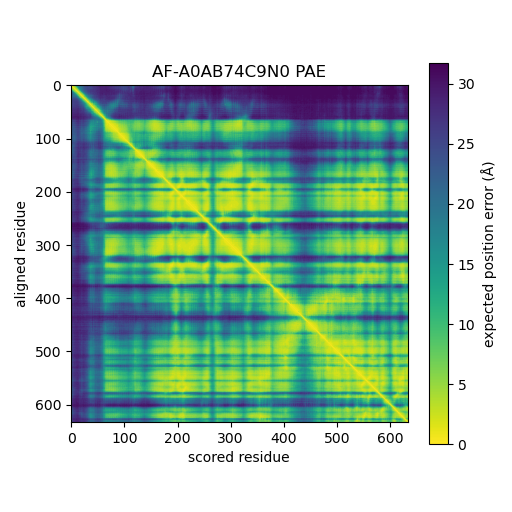 20.364 4.176 -21.115 1.00 84.75 491 THR A CA 1
ATOM 3923 C C . THR A 1 491 ? 21.223 3.127 -20.415 1.00 84.75 491 THR A C 1
ATOM 3925 O O . THR A 1 491 ? 21.963 3.456 -19.493 1.00 84.75 491 THR A O 1
ATOM 3928 N N . GLY A 1 492 ? 21.112 1.857 -20.810 1.00 83.38 492 GLY A N 1
ATOM 3929 C CA . GLY A 1 492 ? 21.702 0.723 -20.099 1.00 83.38 492 GLY A CA 1
ATOM 3930 C C . GLY A 1 492 ? 21.035 0.407 -18.752 1.00 83.38 492 GLY A C 1
ATOM 3931 O O . GLY A 1 492 ? 21.492 -0.490 -18.046 1.00 83.38 492 GLY A O 1
ATOM 3932 N N . ILE A 1 493 ? 19.960 1.110 -18.369 1.00 85.50 493 ILE A N 1
ATOM 3933 C CA . ILE A 1 493 ? 19.242 0.874 -17.107 1.00 85.50 493 ILE A CA 1
ATOM 3934 C C . ILE A 1 493 ? 18.386 -0.386 -17.235 1.00 85.50 493 ILE A C 1
ATOM 3936 O O . ILE A 1 493 ? 17.752 -0.608 -18.264 1.00 85.50 493 ILE A O 1
ATOM 3940 N N . ASN A 1 494 ? 18.348 -1.225 -16.195 1.00 86.81 494 ASN A N 1
ATOM 3941 C CA . ASN A 1 494 ? 17.565 -2.463 -16.197 1.00 86.81 494 ASN A CA 1
ATOM 3942 C C . ASN A 1 494 ? 16.076 -2.187 -16.497 1.00 86.81 494 ASN A C 1
ATOM 3944 O O . ASN A 1 494 ? 15.457 -1.314 -15.885 1.00 86.81 494 ASN A O 1
ATOM 3948 N N . LYS A 1 495 ? 15.504 -2.980 -17.410 1.00 89.38 495 LYS A N 1
ATOM 3949 C CA . LYS A 1 495 ? 14.100 -2.925 -17.845 1.00 89.38 495 LYS A CA 1
ATOM 3950 C C . LYS A 1 495 ? 13.106 -2.915 -16.677 1.00 89.38 495 LYS A C 1
ATOM 3952 O O . LYS A 1 495 ? 12.144 -2.156 -16.720 1.00 89.38 495 LYS A O 1
ATOM 3957 N N . GLN A 1 496 ? 13.354 -3.696 -15.623 1.00 87.38 496 GLN A N 1
ATOM 3958 C CA . GLN A 1 496 ? 12.486 -3.750 -14.441 1.00 87.38 496 GLN A CA 1
ATOM 3959 C C . GLN A 1 496 ? 12.507 -2.439 -13.640 1.00 87.38 496 GLN A C 1
ATOM 3961 O O . GLN A 1 496 ? 11.466 -1.994 -13.166 1.00 87.38 496 GLN A O 1
ATOM 3966 N N . PHE A 1 497 ? 13.656 -1.759 -13.544 1.00 86.38 497 PHE A N 1
ATOM 3967 C CA . PHE A 1 497 ? 13.735 -0.449 -12.882 1.00 86.38 497 PHE A CA 1
ATOM 3968 C C . PHE A 1 497 ? 13.071 0.653 -13.699 1.00 86.38 497 PHE A C 1
ATOM 3970 O O . PHE A 1 497 ? 12.379 1.495 -13.131 1.00 86.38 497 PHE A O 1
ATOM 3977 N N . ILE A 1 498 ? 13.223 0.607 -15.028 1.00 89.00 498 ILE A N 1
ATOM 3978 C CA . ILE A 1 498 ? 12.468 1.474 -15.938 1.00 89.00 498 ILE A CA 1
ATOM 3979 C C . ILE A 1 498 ? 10.973 1.289 -15.673 1.00 89.00 498 ILE A C 1
ATOM 3981 O O . ILE A 1 498 ? 10.272 2.257 -15.397 1.00 89.00 498 ILE A O 1
ATOM 3985 N N . MET A 1 499 ? 10.503 0.042 -15.666 1.00 88.88 499 MET A N 1
ATOM 3986 C CA . MET A 1 499 ? 9.098 -0.281 -15.433 1.00 88.88 499 MET A CA 1
ATOM 3987 C C . MET A 1 499 ? 8.594 0.192 -14.065 1.00 88.88 499 MET A C 1
ATOM 3989 O O . MET A 1 499 ? 7.523 0.790 -13.977 1.00 88.88 499 MET A O 1
ATOM 3993 N N . ALA A 1 500 ? 9.376 -0.023 -13.004 1.00 87.25 500 ALA A N 1
ATOM 3994 C CA . ALA A 1 500 ? 9.026 0.409 -11.655 1.00 87.25 500 ALA A CA 1
ATOM 3995 C C . ALA A 1 500 ? 8.853 1.932 -11.560 1.00 87.25 500 ALA A C 1
ATOM 3997 O O . ALA A 1 500 ? 7.921 2.399 -10.903 1.00 87.25 500 ALA A O 1
ATOM 3998 N N . LYS A 1 501 ? 9.719 2.702 -12.236 1.00 86.81 501 LYS A N 1
ATOM 3999 C CA . LYS A 1 501 ? 9.616 4.167 -12.317 1.00 86.81 501 LYS A CA 1
ATOM 4000 C C . LYS A 1 501 ? 8.394 4.605 -13.121 1.00 86.81 501 LYS A C 1
ATOM 4002 O O . LYS A 1 501 ? 7.670 5.479 -12.663 1.00 86.81 501 LYS A O 1
ATOM 4007 N N . LEU A 1 502 ? 8.114 3.968 -14.260 1.00 88.62 502 LEU A N 1
ATOM 4008 C CA . LEU A 1 502 ? 6.916 4.285 -15.045 1.00 88.62 502 LEU A CA 1
ATOM 4009 C C . LEU A 1 502 ? 5.631 4.029 -14.248 1.00 88.62 502 LEU A C 1
ATOM 4011 O O . LEU A 1 502 ? 4.724 4.852 -14.276 1.00 88.62 502 LEU A O 1
ATOM 4015 N N . LEU A 1 503 ? 5.563 2.922 -13.504 1.00 87.88 503 LEU A N 1
ATOM 4016 C CA . LEU A 1 503 ? 4.425 2.613 -12.629 1.00 87.88 503 LEU A CA 1
ATOM 4017 C C . LEU A 1 503 ? 4.293 3.597 -11.461 1.00 87.88 503 LEU A C 1
ATOM 4019 O O . LEU A 1 503 ? 3.178 3.921 -11.050 1.00 87.88 503 LEU A O 1
ATOM 4023 N N . HIS A 1 504 ? 5.421 4.067 -10.927 1.00 85.75 504 HIS A N 1
ATOM 4024 C CA . HIS A 1 504 ? 5.451 5.106 -9.900 1.00 85.75 504 HIS A CA 1
ATOM 4025 C C . HIS A 1 504 ? 4.892 6.431 -10.436 1.00 85.75 504 HIS A C 1
ATOM 4027 O O . HIS A 1 504 ? 4.028 7.032 -9.800 1.00 85.75 504 HIS A O 1
ATOM 4033 N N . ASP A 1 505 ? 5.304 6.845 -11.635 1.00 84.31 505 ASP A N 1
ATOM 4034 C CA . ASP A 1 505 ? 4.875 8.109 -12.246 1.00 84.31 505 ASP A CA 1
ATOM 4035 C C . ASP A 1 505 ? 3.429 8.067 -12.782 1.00 84.31 505 ASP A C 1
ATOM 4037 O O . ASP A 1 505 ? 2.728 9.078 -12.726 1.00 84.31 505 ASP A O 1
ATOM 4041 N N . ASP A 1 506 ? 2.941 6.905 -13.234 1.00 83.44 506 ASP A N 1
ATOM 4042 C CA . ASP A 1 506 ? 1.547 6.688 -13.676 1.00 83.44 506 ASP A CA 1
ATOM 4043 C C . ASP A 1 506 ? 0.537 7.052 -12.572 1.00 83.44 506 ASP A C 1
ATOM 4045 O O . ASP A 1 506 ? -0.462 7.722 -12.828 1.00 83.44 506 ASP A O 1
ATOM 4049 N N . SER A 1 507 ? 0.841 6.707 -11.314 1.00 74.88 507 SER A N 1
ATOM 4050 C CA . SER A 1 507 ? 0.019 7.094 -10.153 1.00 74.88 507 SER A CA 1
ATOM 4051 C C . SER A 1 507 ? 0.097 8.591 -9.806 1.00 74.88 507 SER A C 1
ATOM 4053 O O . SER A 1 507 ? -0.813 9.143 -9.190 1.00 74.88 507 SER A O 1
ATOM 4055 N N . GLY A 1 508 ? 1.167 9.273 -10.228 1.00 68.00 508 GLY A N 1
ATOM 4056 C CA . GLY A 1 508 ? 1.427 10.686 -9.946 1.00 68.00 508 GLY A CA 1
ATOM 4057 C C . GLY A 1 508 ? 0.744 11.671 -10.897 1.00 68.00 508 GLY A C 1
ATOM 4058 O O . GLY A 1 508 ? 0.892 12.878 -10.695 1.00 68.00 508 GLY A O 1
ATOM 4059 N N . GLY A 1 509 ? 0.006 11.180 -11.900 1.00 69.69 509 GLY A N 1
ATOM 4060 C CA . GLY A 1 509 ? -0.618 12.006 -12.936 1.00 69.69 509 GLY A CA 1
ATOM 4061 C C . GLY A 1 509 ? 0.266 12.228 -14.167 1.00 69.69 509 GLY A C 1
ATOM 4062 O O . GLY A 1 509 ? 0.134 13.256 -14.826 1.00 69.69 509 GLY A O 1
ATOM 4063 N N . SER A 1 510 ? 1.176 11.294 -14.472 1.00 77.56 510 SER A N 1
ATOM 4064 C CA . SER A 1 510 ? 1.932 11.302 -15.733 1.00 77.56 510 SER A CA 1
ATOM 4065 C C . SER A 1 510 ? 0.996 11.415 -16.944 1.00 77.56 510 SER A C 1
ATOM 4067 O O . SER A 1 510 ? -0.111 10.893 -16.912 1.00 77.56 510 SER A O 1
ATOM 4069 N N . MET A 1 511 ? 1.441 12.084 -18.011 1.00 81.94 511 MET A N 1
ATOM 4070 C CA . MET A 1 511 ? 0.698 12.196 -19.278 1.00 81.94 511 MET A CA 1
ATOM 4071 C C . MET A 1 511 ? 0.942 11.002 -20.220 1.00 81.94 511 MET A C 1
ATOM 4073 O O . MET A 1 511 ? 0.357 10.930 -21.300 1.00 81.94 511 MET A O 1
ATOM 4077 N N . LEU A 1 512 ? 1.844 10.086 -19.848 1.00 86.19 512 LEU A N 1
ATOM 4078 C CA . LEU A 1 512 ? 2.277 8.976 -20.693 1.00 86.19 512 LEU A CA 1
ATOM 4079 C C . LEU A 1 512 ? 1.167 7.931 -20.854 1.00 86.19 512 LEU A C 1
ATOM 4081 O O . LEU A 1 512 ? 0.834 7.209 -19.914 1.00 86.19 512 LEU A O 1
ATOM 4085 N N . LYS A 1 513 ? 0.668 7.767 -22.079 1.00 89.06 513 LYS A N 1
ATOM 4086 C CA . LYS A 1 513 ? -0.243 6.676 -22.431 1.00 89.06 513 LYS A CA 1
ATOM 4087 C C . LYS A 1 513 ? 0.554 5.425 -22.761 1.00 89.06 513 LYS A C 1
ATOM 4089 O O . LYS A 1 513 ? 1.514 5.474 -23.530 1.00 89.06 513 LYS A O 1
ATOM 4094 N N . THR A 1 514 ? 0.143 4.290 -22.202 1.00 88.88 514 THR A N 1
ATOM 4095 C CA . THR A 1 514 ? 0.833 3.009 -22.399 1.00 88.88 514 THR A CA 1
ATOM 4096 C C . THR A 1 514 ? 0.077 2.076 -23.345 1.00 88.88 514 THR A C 1
ATOM 4098 O O . THR A 1 514 ? -1.140 1.898 -23.237 1.00 88.88 514 THR A O 1
ATOM 4101 N N . ARG A 1 515 ? 0.818 1.415 -24.239 1.00 89.06 515 ARG A N 1
ATOM 4102 C CA . ARG A 1 515 ? 0.330 0.388 -25.175 1.00 89.06 515 ARG A CA 1
ATOM 4103 C C . ARG A 1 515 ? 1.163 -0.889 -25.077 1.00 89.06 515 ARG A C 1
ATOM 4105 O O . ARG A 1 515 ? 2.181 -0.925 -24.391 1.00 89.06 515 ARG A O 1
ATOM 4112 N N . GLY A 1 516 ? 0.759 -1.927 -25.802 1.00 85.62 516 GLY A N 1
ATOM 4113 C CA . GLY A 1 516 ? 1.485 -3.196 -25.871 1.00 85.62 516 GLY A CA 1
ATOM 4114 C C . GLY A 1 516 ? 0.906 -4.286 -24.962 1.00 85.62 516 GLY A C 1
ATOM 4115 O O . GLY A 1 516 ? -0.063 -4.045 -24.240 1.00 85.62 516 GLY A O 1
ATOM 4116 N N . PRO A 1 517 ? 1.465 -5.505 -25.025 1.00 83.00 517 PRO A N 1
ATOM 4117 C CA . PRO A 1 517 ? 0.881 -6.683 -24.383 1.00 83.00 517 PRO A CA 1
ATOM 4118 C C . PRO A 1 517 ? 0.875 -6.606 -22.851 1.00 83.00 517 PRO A C 1
ATOM 4120 O O . PRO A 1 517 ? -0.082 -7.068 -22.240 1.00 83.00 517 PRO A O 1
ATOM 4123 N N . TYR A 1 518 ? 1.879 -5.958 -22.250 1.00 85.00 518 TYR A N 1
ATOM 4124 C CA . TYR A 1 518 ? 2.112 -5.943 -20.800 1.00 85.00 518 TYR A CA 1
ATOM 4125 C C . TYR A 1 518 ? 1.571 -4.683 -20.094 1.00 85.00 518 TYR A C 1
ATOM 4127 O O . TYR A 1 518 ? 1.946 -4.372 -18.964 1.00 85.00 518 TYR A O 1
ATOM 4135 N N . ASN A 1 519 ? 0.694 -3.905 -20.741 1.00 86.38 519 ASN A N 1
ATOM 4136 C CA . ASN A 1 519 ? 0.245 -2.602 -20.227 1.00 86.38 519 ASN A CA 1
ATOM 4137 C C . ASN A 1 519 ? -0.912 -2.674 -19.207 1.00 86.38 519 ASN A C 1
ATOM 4139 O O . ASN A 1 519 ? -1.393 -1.643 -18.738 1.00 86.38 519 ASN A O 1
ATOM 4143 N N . LYS A 1 520 ? -1.402 -3.870 -18.856 1.00 85.56 520 LYS A N 1
ATOM 4144 C CA . LYS A 1 520 ? -2.646 -4.044 -18.077 1.00 85.56 520 LYS A CA 1
ATOM 4145 C C . LYS A 1 520 ? -2.590 -3.473 -16.657 1.00 85.56 520 LYS A C 1
ATOM 4147 O O . LYS A 1 520 ? -3.636 -3.148 -16.088 1.00 85.56 520 LYS A O 1
ATOM 4152 N N . VAL A 1 521 ? -1.385 -3.329 -16.114 1.00 86.25 521 VAL A N 1
ATOM 4153 C CA . VAL A 1 521 ? -1.130 -2.782 -14.777 1.00 86.25 521 VAL A CA 1
ATOM 4154 C C . VAL A 1 521 ? -1.308 -1.256 -14.743 1.00 86.25 521 VAL A C 1
ATOM 4156 O O . VAL A 1 521 ? -1.851 -0.728 -13.770 1.00 86.25 521 VAL A O 1
ATOM 4159 N N . PHE A 1 522 ? -0.951 -0.560 -15.825 1.00 87.06 522 PHE A N 1
ATOM 4160 C CA . PHE A 1 522 ? -0.996 0.90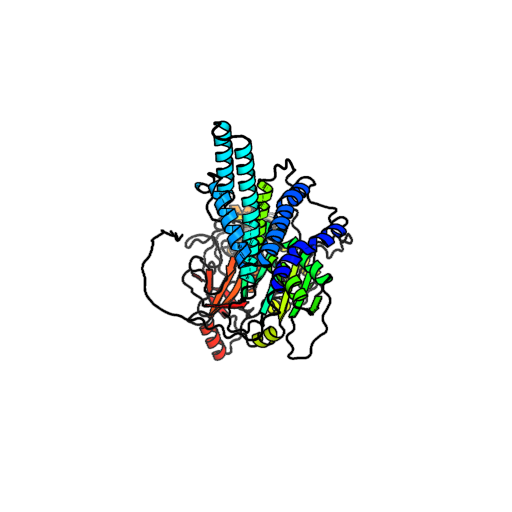2 -15.929 1.00 87.06 522 PHE A CA 1
ATOM 4161 C C . PHE A 1 522 ? -2.431 1.447 -15.950 1.00 87.06 522 PHE A C 1
ATOM 4163 O O . PHE A 1 522 ? -3.365 0.800 -16.435 1.00 87.06 522 PHE A O 1
ATOM 4170 N N . LEU A 1 523 ? -2.622 2.635 -15.377 1.00 84.19 523 LEU A N 1
ATOM 4171 C CA . LEU A 1 523 ? -3.898 3.346 -15.330 1.00 84.19 523 LEU A CA 1
ATOM 4172 C C . LEU A 1 523 ? -4.202 3.996 -16.679 1.00 84.19 523 LEU A C 1
ATOM 4174 O O . LEU A 1 523 ? -5.296 3.789 -17.208 1.00 84.19 523 LEU A O 1
ATOM 4178 N N . GLN A 1 524 ? -3.236 4.721 -17.250 1.00 83.06 524 GLN A N 1
ATOM 4179 C CA . GLN A 1 524 ? -3.404 5.410 -18.529 1.00 83.06 524 GLN A CA 1
ATOM 4180 C C . GLN A 1 524 ? -3.011 4.515 -19.704 1.00 83.06 524 GLN A C 1
ATOM 4182 O O . GLN A 1 524 ? -1.839 4.202 -19.935 1.00 83.06 524 GLN A O 1
ATOM 4187 N N . ARG A 1 525 ? -4.023 4.080 -20.460 1.00 82.88 525 ARG A N 1
ATOM 4188 C CA . ARG A 1 525 ? -3.872 3.117 -21.554 1.00 82.88 525 ARG A CA 1
ATOM 4189 C C . ARG A 1 525 ? -4.545 3.628 -22.809 1.00 82.88 525 ARG A C 1
ATOM 4191 O O . ARG A 1 525 ? -5.649 4.165 -22.748 1.00 82.88 525 ARG A O 1
ATOM 4198 N N . ASP A 1 526 ? -3.904 3.367 -23.932 1.00 81.00 526 ASP A N 1
ATOM 4199 C CA . ASP A 1 526 ? -4.470 3.580 -25.253 1.00 81.00 526 ASP A CA 1
ATOM 4200 C C . ASP A 1 526 ? -4.087 2.377 -26.128 1.00 81.00 526 ASP A C 1
ATOM 4202 O O . ASP A 1 526 ? -2.975 1.848 -26.060 1.00 81.00 526 ASP A O 1
ATOM 4206 N N . ALA A 1 527 ? -5.082 1.829 -26.829 1.00 73.69 527 ALA A N 1
ATOM 4207 C CA . ALA A 1 527 ? -4.933 0.591 -27.587 1.00 73.69 527 ALA A CA 1
ATOM 4208 C C . ALA A 1 527 ? -4.172 0.813 -28.898 1.00 73.69 527 ALA A C 1
ATOM 4210 O O . ALA A 1 527 ? -3.472 -0.089 -29.357 1.00 73.69 527 ALA A O 1
ATOM 4211 N N . ASN A 1 528 ? -4.303 2.006 -29.481 1.00 77.81 528 ASN A N 1
ATOM 4212 C CA . ASN A 1 528 ? -3.786 2.307 -30.812 1.00 77.81 528 ASN A CA 1
ATOM 4213 C C . ASN A 1 528 ? -2.520 3.162 -30.753 1.00 77.81 528 ASN A C 1
ATOM 4215 O O . ASN A 1 528 ? -1.669 3.050 -31.633 1.00 77.81 528 ASN A O 1
ATOM 4219 N N . ASP A 1 529 ? -2.377 3.984 -29.715 1.00 82.56 529 ASP A N 1
ATOM 4220 C CA . ASP A 1 529 ? -1.307 4.972 -29.618 1.00 82.56 529 ASP A CA 1
ATOM 4221 C C . ASP A 1 529 ? -0.644 4.964 -28.235 1.00 82.56 529 ASP A C 1
ATOM 4223 O O . ASP A 1 529 ? -1.249 4.554 -27.252 1.00 82.56 529 ASP A O 1
ATOM 4227 N N . GLY A 1 530 ? 0.616 5.388 -28.144 1.00 87.12 530 GLY A N 1
ATOM 4228 C CA . GLY A 1 530 ? 1.339 5.491 -26.872 1.00 87.12 530 GLY A CA 1
ATOM 4229 C C . GLY A 1 530 ? 2.668 4.735 -26.793 1.00 87.12 530 GLY A C 1
ATOM 4230 O O . GLY A 1 530 ? 3.157 4.127 -27.752 1.00 87.12 530 GLY A O 1
ATOM 4231 N N . PHE A 1 531 ? 3.259 4.774 -25.603 1.00 89.56 531 PHE A N 1
ATOM 4232 C CA . PHE A 1 531 ? 4.538 4.153 -25.281 1.00 89.56 531 PHE A CA 1
ATOM 4233 C C . PHE A 1 531 ? 4.387 2.643 -25.057 1.00 89.56 531 PHE A C 1
ATOM 4235 O O . PHE A 1 531 ? 3.544 2.191 -24.283 1.00 89.56 531 PHE A O 1
ATOM 4242 N N . SER A 1 532 ? 5.193 1.846 -25.756 1.00 90.50 532 SER A N 1
ATOM 4243 C CA . SER A 1 532 ? 5.067 0.390 -25.802 1.00 90.50 532 SER A CA 1
ATOM 4244 C C . SER A 1 532 ? 5.742 -0.296 -24.614 1.00 90.50 532 SER A C 1
ATOM 4246 O O . SER A 1 532 ? 6.966 -0.276 -24.470 1.00 90.50 532 SER A O 1
ATOM 4248 N N . ILE A 1 533 ? 4.935 -0.984 -23.809 1.00 90.62 533 ILE A N 1
ATOM 4249 C CA . ILE A 1 533 ? 5.366 -1.886 -22.743 1.00 90.62 533 ILE A CA 1
ATOM 4250 C C . ILE A 1 533 ? 5.548 -3.281 -23.356 1.00 90.62 533 ILE A C 1
ATOM 4252 O O . ILE A 1 533 ? 4.606 -4.064 -23.480 1.00 90.62 533 ILE A O 1
ATOM 4256 N N . ASP A 1 534 ? 6.771 -3.562 -23.800 1.00 88.12 534 ASP A N 1
ATOM 4257 C CA . ASP A 1 534 ? 7.155 -4.745 -24.583 1.00 88.12 534 ASP A CA 1
ATOM 4258 C C . ASP A 1 534 ? 7.866 -5.835 -23.761 1.00 88.12 534 ASP A C 1
ATOM 4260 O O . ASP A 1 534 ? 8.199 -6.899 -24.282 1.00 88.12 534 ASP A O 1
ATOM 4264 N N . CYS A 1 535 ? 8.075 -5.591 -22.468 1.00 87.19 535 CYS A N 1
ATOM 4265 C CA . CYS A 1 535 ? 8.758 -6.499 -21.551 1.00 87.19 535 CYS A CA 1
ATOM 4266 C C . CYS A 1 535 ? 7.808 -6.981 -20.437 1.00 87.19 535 CYS A C 1
ATOM 4268 O O . CYS A 1 535 ? 7.031 -6.165 -19.936 1.00 87.19 535 CYS A O 1
ATOM 4270 N N . PRO A 1 536 ? 7.888 -8.259 -20.012 1.00 87.31 536 PRO A N 1
ATOM 4271 C CA . PRO A 1 536 ? 7.062 -8.784 -18.927 1.00 87.31 536 PRO A CA 1
ATOM 4272 C C . PRO A 1 536 ? 7.440 -8.175 -17.570 1.00 87.31 536 PRO A C 1
ATOM 4274 O O . PRO A 1 536 ? 8.603 -7.840 -17.320 1.00 87.31 536 PRO A O 1
ATOM 4277 N N . LEU A 1 537 ? 6.451 -8.063 -16.681 1.00 87.69 537 LEU A N 1
ATOM 4278 C CA . LEU A 1 537 ? 6.635 -7.514 -15.337 1.00 87.69 537 LEU A CA 1
ATOM 4279 C C . LEU A 1 537 ? 6.958 -8.615 -14.331 1.00 87.69 537 LEU A C 1
ATOM 4281 O O . LEU A 1 537 ? 6.230 -9.595 -14.224 1.00 87.69 537 LEU A O 1
ATOM 4285 N N . GLU A 1 538 ? 7.993 -8.431 -13.523 1.00 87.00 538 GLU A N 1
ATOM 4286 C CA . GLU A 1 538 ? 8.267 -9.335 -12.404 1.00 87.00 538 GLU A CA 1
ATOM 4287 C C . GLU A 1 538 ? 7.440 -8.963 -11.166 1.00 87.00 538 GLU A C 1
ATOM 4289 O O . GLU A 1 538 ? 7.147 -7.790 -10.916 1.00 87.00 538 GLU A O 1
ATOM 4294 N N . ILE A 1 539 ? 7.125 -9.946 -10.314 1.00 84.94 539 ILE A N 1
ATOM 4295 C CA . ILE A 1 539 ? 6.442 -9.679 -9.035 1.00 84.94 539 ILE A CA 1
ATOM 4296 C C . ILE A 1 539 ? 7.202 -8.689 -8.149 1.00 84.94 539 ILE A C 1
ATOM 4298 O O . ILE A 1 539 ? 6.589 -7.904 -7.432 1.00 84.94 539 ILE A O 1
ATOM 4302 N N . ARG A 1 540 ? 8.537 -8.698 -8.210 1.00 85.12 540 ARG A N 1
ATOM 4303 C CA . ARG A 1 540 ? 9.379 -7.774 -7.446 1.00 85.12 540 ARG A CA 1
ATOM 4304 C C . ARG A 1 540 ? 9.201 -6.341 -7.918 1.00 85.12 540 ARG A C 1
ATOM 4306 O O . ARG A 1 540 ? 9.123 -5.452 -7.084 1.00 85.12 540 ARG A O 1
ATOM 4313 N N . THR A 1 541 ? 9.066 -6.136 -9.225 1.00 87.12 541 THR A N 1
ATOM 4314 C CA . THR A 1 541 ? 8.750 -4.836 -9.826 1.00 87.12 541 THR A CA 1
ATOM 4315 C C . THR A 1 541 ? 7.384 -4.344 -9.367 1.00 87.12 541 THR A C 1
ATOM 4317 O O . THR A 1 541 ? 7.256 -3.191 -8.971 1.00 87.12 541 THR A O 1
ATOM 4320 N N . LEU A 1 542 ? 6.379 -5.227 -9.336 1.00 88.75 542 LEU A N 1
ATOM 4321 C CA . LEU A 1 542 ? 5.044 -4.890 -8.832 1.00 88.75 542 LEU A CA 1
ATOM 4322 C C . LEU A 1 542 ? 5.093 -4.498 -7.348 1.00 88.75 542 LEU A C 1
ATOM 4324 O O . LEU A 1 542 ? 4.626 -3.419 -6.989 1.00 88.75 542 LEU A O 1
ATOM 4328 N N . LEU A 1 543 ? 5.736 -5.311 -6.505 1.00 88.06 543 LEU A N 1
ATOM 4329 C CA . LEU A 1 543 ? 5.915 -5.021 -5.079 1.00 88.06 543 LEU A CA 1
ATOM 4330 C C . LEU A 1 543 ? 6.701 -3.727 -4.850 1.00 88.06 543 LEU A C 1
ATOM 4332 O O . LEU A 1 543 ? 6.325 -2.932 -3.990 1.00 88.06 543 LEU A O 1
ATOM 4336 N N . LEU A 1 544 ? 7.754 -3.495 -5.642 1.00 85.88 544 LEU A N 1
ATOM 4337 C CA . LEU A 1 544 ? 8.543 -2.270 -5.598 1.00 85.88 544 LEU A CA 1
ATOM 4338 C C . LEU A 1 544 ? 7.666 -1.065 -5.929 1.00 85.88 544 LEU A C 1
ATOM 4340 O O . LEU A 1 544 ? 7.762 -0.068 -5.238 1.00 85.88 544 LEU A O 1
ATOM 4344 N N . SER A 1 545 ? 6.765 -1.146 -6.903 1.00 86.62 545 SER A N 1
ATOM 4345 C CA . SER A 1 545 ? 5.835 -0.053 -7.209 1.00 86.62 545 SER A CA 1
ATOM 4346 C C . SER A 1 545 ? 4.696 0.115 -6.191 1.00 86.62 545 SER A C 1
ATOM 4348 O O . SER A 1 545 ? 3.947 1.077 -6.307 1.00 86.62 545 SER A O 1
ATOM 4350 N N . GLY A 1 546 ? 4.557 -0.765 -5.192 1.00 88.06 546 GLY A N 1
ATOM 4351 C CA . GLY A 1 546 ? 3.465 -0.727 -4.209 1.00 88.06 546 GLY A CA 1
ATOM 4352 C C . GLY A 1 546 ? 2.248 -1.581 -4.587 1.00 88.06 546 GLY A C 1
ATOM 4353 O O . GLY A 1 546 ? 1.167 -1.386 -4.049 1.00 88.06 546 GLY A O 1
ATOM 4354 N N . LEU A 1 547 ? 2.387 -2.528 -5.515 1.00 90.38 547 LEU A N 1
ATOM 4355 C CA . LEU A 1 547 ? 1.334 -3.469 -5.906 1.00 90.38 547 LEU A CA 1
ATOM 4356 C C . LEU A 1 547 ? 1.569 -4.827 -5.238 1.00 90.38 547 LEU A C 1
ATOM 4358 O O . LEU A 1 547 ? 2.530 -5.533 -5.547 1.00 90.38 547 LEU A O 1
ATOM 4362 N N . ILE A 1 548 ? 0.681 -5.209 -4.321 1.00 91.25 548 ILE A N 1
ATOM 4363 C CA . ILE A 1 548 ? 0.845 -6.400 -3.481 1.00 91.25 548 ILE A CA 1
ATOM 4364 C C . ILE A 1 548 ? -0.089 -7.506 -3.969 1.00 91.25 548 ILE A C 1
ATOM 4366 O O . ILE A 1 548 ? -1.307 -7.349 -3.986 1.00 91.25 548 ILE A O 1
ATOM 4370 N N . MET A 1 549 ? 0.476 -8.655 -4.345 1.00 91.44 549 MET A N 1
ATOM 4371 C CA . MET A 1 549 ? -0.301 -9.797 -4.834 1.00 91.44 549 MET A CA 1
ATOM 4372 C C . MET A 1 549 ? -0.850 -10.630 -3.674 1.00 91.44 549 MET A C 1
ATOM 4374 O O . MET A 1 549 ? -0.090 -11.266 -2.938 1.00 91.44 549 MET A O 1
ATOM 4378 N N . LEU A 1 550 ? -2.176 -10.673 -3.551 1.00 91.94 550 LEU A N 1
ATOM 4379 C CA . LEU A 1 550 ? -2.895 -11.478 -2.570 1.00 91.94 550 LEU A CA 1
ATOM 4380 C C . LEU A 1 550 ? -3.513 -12.705 -3.236 1.00 91.94 550 LEU A C 1
ATOM 4382 O O . LEU A 1 550 ? -4.134 -12.622 -4.295 1.00 91.94 550 LEU A O 1
ATOM 4386 N N . LYS A 1 551 ? -3.378 -13.862 -2.594 1.00 90.81 551 LYS A N 1
ATOM 4387 C CA . LYS A 1 551 ? -4.023 -15.100 -3.021 1.00 90.81 551 LYS A CA 1
ATOM 4388 C C . LYS A 1 551 ? -5.433 -15.167 -2.449 1.00 90.81 551 LYS A C 1
ATOM 4390 O O . LYS A 1 551 ? -5.625 -15.079 -1.237 1.00 90.81 551 LYS A O 1
ATOM 4395 N N . VAL A 1 552 ? -6.417 -15.392 -3.314 1.00 89.56 552 VAL A N 1
ATOM 4396 C CA . VAL A 1 552 ? -7.828 -15.517 -2.934 1.00 89.56 552 VAL A CA 1
ATOM 4397 C C . VAL A 1 552 ? -8.409 -16.858 -3.376 1.00 89.56 552 VAL A C 1
ATOM 4399 O O . VAL A 1 552 ? -7.978 -17.470 -4.356 1.00 89.56 552 VAL A O 1
ATOM 4402 N N . ALA A 1 553 ? -9.404 -17.341 -2.636 1.00 88.25 553 ALA A N 1
ATOM 4403 C CA . ALA A 1 553 ? -10.159 -18.547 -2.951 1.00 88.25 553 ALA A CA 1
ATOM 4404 C C . ALA A 1 553 ? -11.476 -18.187 -3.648 1.00 88.25 553 ALA A C 1
ATOM 4406 O O . ALA A 1 553 ? -12.333 -17.509 -3.076 1.00 88.25 553 ALA A O 1
ATOM 4407 N N . THR A 1 554 ? -11.652 -18.672 -4.872 1.00 87.00 554 THR A N 1
ATOM 4408 C CA . THR A 1 554 ? -12.856 -18.516 -5.696 1.00 87.00 554 THR A CA 1
ATOM 4409 C C . THR A 1 554 ? -13.651 -19.823 -5.729 1.00 87.00 554 THR A C 1
ATOM 4411 O O . THR A 1 554 ? -13.208 -20.855 -5.226 1.00 87.00 554 THR A O 1
ATOM 4414 N N . SER A 1 555 ? -14.849 -19.812 -6.319 1.00 83.19 555 SER A N 1
ATOM 4415 C CA . SER A 1 555 ? -15.622 -21.045 -6.550 1.00 83.19 555 SER A CA 1
ATOM 4416 C C . SER A 1 555 ? -14.938 -22.007 -7.526 1.00 83.19 555 SER A C 1
ATOM 4418 O O . SER A 1 555 ? -15.153 -23.211 -7.438 1.00 83.19 555 SER A O 1
ATOM 4420 N N . ARG A 1 556 ? -14.114 -21.482 -8.442 1.00 80.56 556 ARG A N 1
ATOM 4421 C CA . ARG A 1 556 ? -13.416 -22.246 -9.488 1.00 80.56 556 ARG A CA 1
ATOM 4422 C C . ARG A 1 556 ? -11.999 -22.671 -9.083 1.00 80.56 556 ARG A C 1
ATOM 4424 O O . ARG A 1 556 ? -11.373 -23.447 -9.798 1.00 80.56 556 ARG A O 1
ATOM 4431 N N . GLY A 1 557 ? -11.486 -22.183 -7.950 1.00 84.75 557 GLY A N 1
ATOM 4432 C CA . GLY A 1 557 ? -10.142 -22.497 -7.475 1.00 84.75 557 GLY A CA 1
ATOM 4433 C C . GLY A 1 557 ? -9.471 -21.340 -6.736 1.00 84.75 557 GLY A C 1
ATOM 4434 O O . GLY A 1 557 ? -10.040 -20.760 -5.815 1.00 84.75 557 GLY A O 1
ATOM 4435 N N . HIS A 1 558 ? -8.233 -21.027 -7.118 1.00 87.12 558 HIS A N 1
ATOM 4436 C CA . HIS A 1 558 ? -7.461 -19.909 -6.577 1.00 87.12 558 HIS A CA 1
ATOM 4437 C C . HIS A 1 558 ? -7.180 -18.873 -7.664 1.00 87.12 558 HIS A C 1
ATOM 4439 O O . HIS A 1 558 ? -6.884 -19.233 -8.805 1.00 87.12 558 HIS A O 1
ATOM 4445 N N . ALA A 1 559 ? -7.250 -17.604 -7.279 1.00 88.44 559 ALA A N 1
ATOM 4446 C CA . ALA A 1 559 ? -6.939 -16.454 -8.119 1.00 88.44 559 ALA A CA 1
ATOM 4447 C C . ALA A 1 559 ? -6.025 -15.485 -7.356 1.00 88.44 559 ALA A C 1
ATOM 4449 O O . ALA A 1 559 ? -5.898 -15.589 -6.130 1.00 88.44 559 ALA A O 1
ATOM 4450 N N . LEU A 1 560 ? -5.355 -14.586 -8.078 1.00 90.00 560 LEU A N 1
ATOM 4451 C CA . LEU A 1 560 ? -4.626 -13.472 -7.470 1.00 90.00 560 LEU A CA 1
ATOM 4452 C C . LEU A 1 560 ? -5.451 -12.206 -7.590 1.00 90.00 560 LEU A C 1
ATOM 4454 O O . LEU A 1 560 ? -6.053 -11.962 -8.632 1.00 90.00 560 LEU A O 1
ATOM 4458 N N . VAL A 1 561 ? -5.435 -11.405 -6.534 1.00 91.12 561 VAL A N 1
ATOM 4459 C CA . VAL A 1 561 ? -6.007 -10.063 -6.491 1.00 91.12 561 VAL A CA 1
ATOM 4460 C C . VAL A 1 561 ? -4.907 -9.117 -6.042 1.00 91.12 561 VAL A C 1
ATOM 4462 O O . VAL A 1 561 ? -4.209 -9.385 -5.064 1.00 91.12 561 VAL A O 1
ATOM 4465 N N . CYS A 1 562 ? -4.735 -8.018 -6.762 1.00 91.56 562 CYS A N 1
ATOM 4466 C CA . CYS A 1 562 ? -3.780 -6.990 -6.397 1.00 91.56 562 CYS A CA 1
ATOM 4467 C C . CYS A 1 562 ? -4.386 -6.033 -5.366 1.00 91.56 562 CYS A C 1
ATOM 4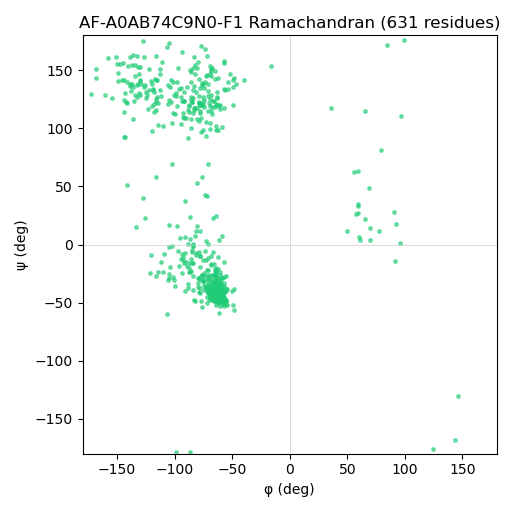469 O O . CYS A 1 562 ? -5.429 -5.424 -5.613 1.00 91.56 562 CYS A O 1
ATOM 4471 N N . LEU A 1 563 ? -3.693 -5.855 -4.246 1.00 91.88 563 LEU A N 1
ATOM 4472 C CA . LEU A 1 563 ? -3.889 -4.731 -3.342 1.00 91.88 563 LEU A CA 1
ATOM 4473 C C . LEU A 1 563 ? -3.010 -3.573 -3.820 1.00 91.88 563 LEU A C 1
ATOM 4475 O O . LEU A 1 563 ? -1.790 -3.711 -3.925 1.00 91.88 563 LEU A O 1
ATOM 4479 N N . ASP A 1 564 ? -3.647 -2.459 -4.159 1.00 90.19 564 ASP A N 1
ATOM 4480 C CA . ASP A 1 564 ? -2.970 -1.270 -4.666 1.00 90.19 564 ASP A CA 1
ATOM 4481 C C . ASP A 1 564 ? -2.557 -0.366 -3.501 1.00 90.19 564 ASP A C 1
ATOM 4483 O O . ASP A 1 564 ? -3.406 0.117 -2.758 1.00 90.19 564 ASP A O 1
ATOM 4487 N N . ALA A 1 565 ? -1.251 -0.187 -3.333 1.00 89.62 565 ALA A N 1
ATOM 4488 C CA . ALA A 1 565 ? -0.616 0.731 -2.395 1.00 89.62 565 ALA A CA 1
ATOM 4489 C C . ALA A 1 565 ? 0.372 1.662 -3.127 1.00 89.62 565 ALA A C 1
ATOM 4491 O O . ALA A 1 565 ? 1.303 2.191 -2.516 1.00 89.62 565 ALA A O 1
ATOM 4492 N N . ARG A 1 566 ? 0.198 1.859 -4.447 1.00 89.50 566 ARG A N 1
ATOM 4493 C CA . ARG A 1 566 ? 0.991 2.817 -5.242 1.00 89.50 566 ARG A CA 1
ATOM 4494 C C . ARG A 1 566 ? 0.872 4.219 -4.668 1.00 89.50 566 ARG A C 1
ATOM 4496 O O . ARG A 1 566 ? -0.113 4.503 -3.996 1.00 89.50 566 ARG A O 1
ATOM 4503 N N . ARG A 1 567 ? 1.844 5.095 -4.931 1.00 86.12 567 ARG A N 1
ATOM 4504 C CA . ARG A 1 567 ? 1.928 6.458 -4.374 1.00 86.12 567 ARG A CA 1
ATOM 4505 C C . ARG A 1 567 ? 0.590 7.213 -4.469 1.00 86.12 567 ARG A C 1
ATOM 4507 O O . ARG A 1 567 ? -0.056 7.175 -5.511 1.00 86.12 567 ARG A O 1
ATOM 4514 N N . ARG A 1 568 ? 0.220 7.946 -3.407 1.00 84.88 568 ARG A N 1
ATOM 4515 C CA . ARG A 1 568 ? -1.040 8.720 -3.293 1.00 84.88 568 ARG A CA 1
ATOM 4516 C C . ARG A 1 568 ? -2.317 7.876 -3.271 1.00 84.88 568 ARG A C 1
ATOM 4518 O O . ARG A 1 568 ? -3.399 8.374 -3.568 1.00 84.88 568 ARG A O 1
ATOM 4525 N N . THR A 1 569 ? -2.219 6.601 -2.917 1.00 87.75 569 THR A N 1
ATOM 4526 C CA . THR A 1 569 ? -3.415 5.794 -2.685 1.00 87.75 569 THR A CA 1
ATOM 4527 C C . THR A 1 569 ? -3.985 6.133 -1.312 1.00 87.75 569 THR A C 1
ATOM 4529 O O . THR A 1 569 ? -3.367 5.807 -0.303 1.00 87.75 569 THR A O 1
ATOM 4532 N N . GLU A 1 570 ? -5.171 6.746 -1.273 1.00 86.38 570 GLU A N 1
ATOM 4533 C CA . GLU A 1 570 ? -5.855 7.106 -0.021 1.00 86.38 570 GLU A CA 1
ATOM 4534 C C . GLU A 1 570 ? -6.177 5.879 0.835 1.00 86.38 570 GLU A C 1
ATOM 4536 O O . GLU A 1 570 ? -5.727 5.770 1.973 1.00 86.38 570 GLU A O 1
ATOM 4541 N N . LEU A 1 571 ? -6.944 4.936 0.287 1.00 90.44 571 LEU A N 1
ATOM 4542 C CA . LEU A 1 571 ? -7.314 3.702 0.969 1.00 90.44 571 LEU A CA 1
ATOM 4543 C C . LEU A 1 571 ? -7.755 2.645 -0.041 1.00 90.44 571 LEU A C 1
ATOM 4545 O O . LEU A 1 571 ? -8.655 2.869 -0.856 1.00 90.44 571 LEU A O 1
ATOM 4549 N N . LYS A 1 572 ? -7.170 1.454 0.058 1.00 91.44 572 LYS A N 1
ATOM 4550 C CA . LYS A 1 572 ? -7.632 0.254 -0.642 1.00 91.44 572 LYS A CA 1
ATOM 4551 C C . LYS A 1 572 ? -7.769 -0.894 0.335 1.00 91.44 572 LYS A C 1
ATOM 4553 O O . LYS A 1 572 ? -6.920 -1.081 1.200 1.00 91.44 572 LYS A O 1
ATOM 4558 N N . VAL A 1 573 ? -8.847 -1.658 0.188 1.00 90.50 573 VAL A N 1
ATOM 4559 C CA . VAL A 1 573 ? -9.178 -2.780 1.068 1.00 90.50 573 VAL A CA 1
ATOM 4560 C C . VAL A 1 573 ? -9.540 -3.987 0.210 1.00 90.50 573 VAL A C 1
ATOM 4562 O O . VAL A 1 573 ? -10.236 -3.858 -0.796 1.00 90.50 573 VAL A O 1
ATOM 4565 N N . VAL A 1 574 ? -9.044 -5.157 0.598 1.00 90.12 574 VAL A N 1
ATOM 4566 C CA . VAL A 1 574 ? -9.385 -6.451 0.009 1.00 90.12 574 VAL A CA 1
ATOM 4567 C C . VAL A 1 574 ? -9.988 -7.317 1.108 1.00 90.12 574 VAL A C 1
ATOM 4569 O O . VAL A 1 574 ? -9.280 -7.932 1.906 1.00 90.12 574 VAL A O 1
ATOM 4572 N N . GLU A 1 575 ? -11.317 -7.347 1.122 1.00 89.19 575 GLU A N 1
ATOM 4573 C CA . GLU A 1 575 ? -12.130 -8.063 2.105 1.00 89.19 575 GLU A CA 1
ATOM 4574 C C . GLU A 1 575 ? -12.500 -9.472 1.616 1.00 89.19 575 GLU A C 1
ATOM 4576 O O . GLU A 1 575 ? -12.397 -9.823 0.430 1.00 89.19 575 GLU A O 1
ATOM 4581 N N . HIS A 1 576 ? -12.973 -10.317 2.526 1.00 85.62 576 HIS A N 1
ATOM 4582 C CA . HIS A 1 576 ? -13.642 -11.555 2.156 1.00 85.62 576 HIS A CA 1
ATOM 4583 C C . HIS A 1 576 ? -14.988 -11.252 1.496 1.00 85.62 576 HIS A C 1
ATOM 4585 O O . HIS A 1 576 ? -15.712 -10.356 1.919 1.00 85.62 576 HIS A O 1
ATOM 4591 N N . ARG A 1 577 ? -15.373 -12.071 0.504 1.00 81.12 577 ARG A N 1
ATOM 4592 C CA . ARG A 1 577 ? -16.561 -11.825 -0.334 1.00 81.12 577 ARG A CA 1
ATOM 4593 C C . ARG A 1 577 ? -16.477 -10.450 -1.001 1.00 81.12 577 ARG A C 1
ATOM 4595 O O . ARG A 1 577 ? -17.313 -9.596 -0.736 1.00 81.12 577 ARG A O 1
ATOM 4602 N N . GLY A 1 578 ? -15.449 -10.289 -1.841 1.00 64.56 578 GLY A N 1
ATOM 4603 C CA . GLY A 1 578 ? -15.056 -9.022 -2.463 1.00 64.56 578 GLY A CA 1
ATOM 4604 C C . GLY A 1 578 ? -16.224 -8.141 -2.912 1.00 64.56 578 GLY A C 1
ATOM 4605 O O . GLY A 1 578 ? -17.241 -8.632 -3.415 1.00 64.56 578 GLY A O 1
ATOM 4606 N N . ASN A 1 579 ? -16.060 -6.832 -2.719 1.00 64.12 579 ASN A N 1
ATOM 4607 C CA . ASN A 1 579 ? -17.052 -5.836 -3.095 1.00 64.12 579 ASN A CA 1
ATOM 4608 C C . ASN A 1 579 ? -17.232 -5.822 -4.625 1.00 64.12 579 ASN A C 1
ATOM 4610 O O . ASN A 1 579 ? -16.286 -5.562 -5.362 1.00 64.12 579 ASN A O 1
ATOM 4614 N N . GLN A 1 580 ? -18.450 -6.099 -5.099 1.00 59.47 580 GLN A N 1
ATOM 4615 C CA . GLN A 1 580 ? -18.760 -6.253 -6.531 1.00 59.47 580 GLN A CA 1
ATOM 4616 C C . GLN A 1 580 ? -18.654 -4.939 -7.324 1.00 59.47 580 GLN A C 1
ATOM 4618 O O . GLN A 1 580 ? -18.713 -4.956 -8.550 1.00 59.47 580 GLN A O 1
ATOM 4623 N N . GLU A 1 581 ? -18.513 -3.804 -6.639 1.00 62.22 581 GLU A N 1
ATOM 4624 C CA . GLU A 1 581 ? -18.484 -2.481 -7.264 1.00 62.22 581 GLU A CA 1
ATOM 4625 C C . GLU A 1 581 ? -17.071 -2.034 -7.679 1.00 62.22 581 GLU A C 1
ATOM 4627 O O . GLU A 1 581 ? -16.932 -1.146 -8.523 1.00 62.22 581 GLU A O 1
ATOM 4632 N N . GLN A 1 582 ? -16.013 -2.648 -7.131 1.00 71.69 582 GLN A N 1
ATOM 4633 C CA . GLN A 1 582 ? -14.632 -2.222 -7.368 1.00 71.69 582 GLN A CA 1
ATOM 4634 C C . GLN A 1 582 ? -13.954 -3.030 -8.483 1.00 71.69 582 GLN A C 1
ATOM 4636 O O . GLN A 1 582 ? -14.027 -4.254 -8.545 1.00 71.69 582 GLN A O 1
ATOM 4641 N N . GLU A 1 583 ? -13.269 -2.326 -9.388 1.00 80.25 583 GLU A N 1
ATOM 4642 C CA . GLU A 1 583 ? -12.409 -2.952 -10.394 1.00 80.25 583 GLU A CA 1
ATOM 4643 C C . GLU A 1 583 ? -11.085 -3.352 -9.746 1.00 80.25 583 GLU A C 1
ATOM 4645 O O . GLU A 1 583 ? -10.365 -2.506 -9.211 1.00 80.25 583 GLU A O 1
ATOM 4650 N N . HIS A 1 584 ? -10.754 -4.640 -9.818 1.00 83.00 584 HIS A N 1
ATOM 4651 C CA . HIS A 1 584 ? -9.505 -5.168 -9.290 1.00 83.00 584 HIS A CA 1
ATOM 4652 C C . HIS A 1 584 ? -8.611 -5.659 -10.427 1.00 83.00 584 HIS A C 1
ATOM 4654 O O . HIS A 1 584 ? -9.083 -6.182 -11.438 1.00 83.00 584 HIS A O 1
ATOM 4660 N N . LEU A 1 585 ? -7.298 -5.513 -10.248 1.00 84.69 585 LEU A N 1
ATOM 4661 C CA . LEU A 1 585 ? -6.314 -6.187 -11.086 1.00 84.69 585 LEU A CA 1
ATOM 4662 C C . LEU A 1 585 ? -6.172 -7.625 -10.579 1.00 84.69 585 LEU A C 1
ATOM 4664 O O . LEU A 1 585 ? -5.804 -7.843 -9.422 1.00 84.69 585 LEU A O 1
ATOM 4668 N N . VAL A 1 586 ? -6.508 -8.590 -11.428 1.00 87.88 586 VAL A N 1
ATOM 4669 C CA . VAL A 1 586 ? -6.643 -9.997 -11.057 1.00 87.88 586 VAL A CA 1
ATOM 4670 C C . VAL A 1 586 ? -5.880 -10.913 -12.006 1.00 87.88 586 VAL A C 1
ATOM 4672 O O . VAL A 1 586 ? -5.702 -10.605 -13.181 1.00 87.88 586 VAL A O 1
ATOM 4675 N N . CYS A 1 587 ? -5.459 -12.068 -11.499 1.00 85.44 587 CYS A N 1
ATOM 4676 C CA . CYS A 1 587 ? -5.012 -13.194 -12.317 1.00 85.44 587 CYS A CA 1
ATOM 4677 C C . CYS A 1 587 ? -5.949 -14.371 -12.061 1.00 85.44 587 CYS A C 1
ATOM 4679 O O . CYS A 1 587 ? -5.982 -14.919 -10.952 1.00 85.44 587 CYS A O 1
ATOM 4681 N N . GLU A 1 588 ? -6.700 -14.765 -13.085 1.00 76.44 588 GLU A N 1
ATOM 4682 C CA . GLU A 1 588 ? -7.551 -15.952 -13.039 1.00 76.44 588 GLU A CA 1
ATOM 4683 C C . GLU A 1 588 ? -6.707 -17.214 -13.324 1.00 76.44 588 GLU A C 1
ATOM 4685 O O . GLU A 1 588 ? -5.729 -17.165 -14.064 1.00 76.44 588 GLU A O 1
ATOM 4690 N N . ASP A 1 589 ? -7.058 -18.348 -12.707 1.00 68.62 589 ASP A N 1
ATOM 4691 C CA . ASP A 1 589 ? -6.474 -19.681 -12.964 1.00 68.62 589 ASP A CA 1
ATOM 4692 C C . ASP A 1 589 ? -5.004 -19.959 -12.546 1.00 68.62 589 ASP A C 1
ATOM 4694 O O . ASP A 1 589 ? -4.254 -20.641 -13.250 1.00 68.62 589 ASP A O 1
ATOM 4698 N N . ILE A 1 590 ? -4.607 -19.626 -11.308 1.00 72.94 590 ILE A N 1
ATOM 4699 C CA . ILE A 1 590 ? -3.304 -20.078 -10.749 1.00 72.94 590 ILE A CA 1
ATOM 4700 C C . ILE A 1 590 ? -3.212 -21.619 -10.690 1.00 72.94 590 ILE A C 1
ATOM 4702 O O . ILE A 1 590 ? -2.149 -22.220 -10.858 1.00 72.94 590 ILE A O 1
ATOM 4706 N N . ASN A 1 591 ? -4.339 -22.292 -10.444 1.00 65.00 591 ASN A N 1
ATOM 4707 C CA . ASN A 1 591 ? -4.369 -23.739 -10.211 1.00 65.00 591 ASN A CA 1
ATOM 4708 C C . ASN A 1 591 ? -4.004 -24.565 -11.449 1.00 65.00 591 ASN A C 1
ATOM 4710 O O . ASN A 1 591 ? -3.416 -25.639 -11.308 1.00 65.00 591 ASN A O 1
ATOM 4714 N N . ARG A 1 592 ? -4.333 -24.083 -12.655 1.00 60.03 592 ARG A N 1
ATOM 4715 C CA . ARG A 1 592 ? -3.936 -24.748 -13.906 1.00 60.03 592 ARG A CA 1
ATOM 4716 C C . ARG A 1 592 ? -2.417 -24.740 -14.060 1.00 60.03 592 ARG A C 1
ATOM 4718 O O . ARG A 1 592 ? -1.830 -25.768 -14.387 1.00 60.03 592 ARG A O 1
ATOM 4725 N N . LEU A 1 593 ? -1.785 -23.619 -13.722 1.00 57.94 593 LEU A N 1
ATOM 4726 C CA . LEU A 1 593 ? -0.334 -23.451 -13.791 1.00 57.94 593 LEU A CA 1
ATOM 4727 C C . LEU A 1 593 ? 0.399 -24.312 -12.755 1.00 57.94 593 LEU A C 1
ATOM 4729 O O . LEU A 1 593 ? 1.429 -24.907 -13.066 1.00 57.94 593 LEU A O 1
ATOM 4733 N N . TYR A 1 594 ? -0.164 -24.464 -11.553 1.00 60.81 594 TYR A N 1
ATOM 4734 C CA . TYR A 1 594 ? 0.420 -25.325 -10.520 1.00 60.81 594 TYR A CA 1
ATOM 4735 C C . TYR A 1 594 ? 0.418 -26.813 -10.923 1.00 60.81 594 TYR A C 1
ATOM 4737 O O . TYR A 1 594 ? 1.405 -27.517 -10.693 1.00 60.81 594 TYR A O 1
ATOM 4745 N N . LYS A 1 595 ? -0.661 -27.280 -11.572 1.00 58.31 595 LYS A N 1
ATOM 4746 C CA . LYS A 1 595 ? -0.774 -28.651 -12.108 1.00 58.31 595 LYS A CA 1
ATOM 4747 C C . LYS A 1 595 ? 0.178 -28.904 -13.280 1.00 58.31 595 LYS A C 1
ATOM 4749 O O . LYS A 1 595 ? 0.827 -29.942 -13.325 1.00 58.31 595 LYS A O 1
ATOM 4754 N N . LEU A 1 596 ? 0.311 -27.941 -14.192 1.00 54.16 596 LEU A N 1
ATOM 4755 C CA . LEU A 1 596 ? 1.237 -28.039 -15.327 1.00 54.16 596 LEU A CA 1
ATOM 4756 C C . LEU A 1 596 ? 2.703 -28.111 -14.874 1.00 54.16 596 LEU A C 1
ATOM 4758 O O . LEU A 1 596 ? 3.496 -28.837 -15.465 1.00 54.16 596 LEU A O 1
ATOM 4762 N N . ARG A 1 597 ? 3.066 -27.404 -13.798 1.00 54.75 597 ARG A N 1
ATOM 4763 C CA . ARG A 1 597 ? 4.438 -27.396 -13.270 1.00 54.75 597 ARG A CA 1
ATOM 4764 C C . ARG A 1 597 ? 4.816 -28.677 -12.529 1.00 54.75 597 ARG A C 1
ATOM 4766 O O . ARG A 1 597 ? 5.936 -29.154 -12.675 1.00 54.75 597 ARG A O 1
ATOM 4773 N N . THR A 1 598 ? 3.885 -29.246 -11.761 1.00 57.03 598 THR A N 1
ATOM 4774 C CA . THR A 1 598 ? 4.097 -30.550 -11.102 1.00 57.03 598 THR A CA 1
ATOM 4775 C C . THR A 1 598 ? 4.260 -31.682 -12.116 1.00 57.03 598 THR A C 1
ATOM 4777 O O . THR A 1 598 ? 4.917 -32.669 -11.810 1.00 57.03 598 THR A O 1
ATOM 4780 N N . GLN A 1 599 ? 3.727 -31.518 -13.330 1.00 54.25 599 GLN A N 1
ATOM 4781 C CA . GLN A 1 599 ? 3.877 -32.477 -14.425 1.00 54.25 599 GLN A CA 1
ATOM 4782 C C . GLN A 1 599 ? 5.120 -32.241 -15.296 1.00 54.25 599 GLN A C 1
ATOM 4784 O O . GLN A 1 599 ? 5.694 -33.210 -15.782 1.00 54.25 599 GLN A O 1
ATOM 4789 N N . SER A 1 600 ? 5.551 -30.991 -15.512 1.00 50.56 600 SER A N 1
ATOM 4790 C CA . SER A 1 600 ? 6.625 -30.683 -16.472 1.00 50.56 600 SER A CA 1
ATOM 4791 C C . SER A 1 600 ? 8.035 -30.624 -15.881 1.00 50.56 600 SER A C 1
ATOM 4793 O O . SER A 1 600 ? 8.997 -30.529 -16.640 1.00 50.56 600 SER A O 1
ATOM 4795 N N . GLY A 1 601 ? 8.187 -30.627 -14.551 1.00 47.72 601 GLY A N 1
ATOM 4796 C CA . GLY A 1 601 ? 9.495 -30.538 -13.886 1.00 47.72 601 GLY A CA 1
ATOM 4797 C C . GLY A 1 601 ? 10.291 -29.261 -14.202 1.00 47.72 601 GLY A C 1
ATOM 4798 O O . GLY A 1 601 ? 11.448 -29.147 -13.799 1.00 47.72 601 GLY A O 1
ATOM 4799 N N . SER A 1 602 ? 9.709 -28.289 -14.918 1.00 44.81 602 SER A N 1
ATOM 4800 C CA . SER A 1 602 ? 10.448 -27.129 -15.407 1.00 44.81 602 SER A CA 1
ATOM 4801 C C . SER A 1 602 ? 10.601 -26.056 -14.317 1.00 44.81 602 SER A C 1
ATOM 4803 O O . SER A 1 602 ? 9.654 -25.653 -13.632 1.00 44.81 602 SER A O 1
ATOM 4805 N N . GLN A 1 603 ? 11.839 -25.586 -14.148 1.00 49.84 603 GLN A N 1
ATOM 4806 C CA . GLN A 1 603 ? 12.224 -24.488 -13.251 1.00 49.84 603 GLN A CA 1
ATOM 4807 C C . GLN A 1 603 ? 11.969 -23.090 -13.855 1.00 49.84 603 GLN A C 1
ATOM 4809 O O . GLN A 1 603 ? 12.438 -22.100 -13.303 1.00 49.84 603 GLN A O 1
ATOM 4814 N N . GLY A 1 604 ? 11.239 -22.983 -14.971 1.00 53.72 604 GLY A N 1
ATOM 4815 C CA . GLY A 1 604 ? 10.966 -21.697 -15.621 1.00 53.72 604 GLY A CA 1
ATOM 4816 C C . GLY A 1 604 ? 10.054 -20.776 -14.799 1.00 53.72 604 GLY A C 1
ATOM 4817 O O . GLY A 1 604 ? 9.211 -21.246 -14.025 1.00 53.72 604 GLY A O 1
ATOM 4818 N N . ASN A 1 605 ? 10.202 -19.458 -14.988 1.00 62.19 605 ASN A N 1
ATOM 4819 C CA . ASN A 1 605 ? 9.308 -18.457 -14.403 1.00 62.19 605 ASN A CA 1
ATOM 4820 C C . ASN A 1 605 ? 7.862 -18.724 -14.840 1.00 62.19 605 ASN A C 1
ATOM 4822 O O . ASN A 1 605 ? 7.574 -18.990 -16.010 1.00 62.19 605 ASN A O 1
ATOM 4826 N N . THR A 1 606 ? 6.937 -18.681 -13.882 1.00 68.12 606 THR A N 1
ATOM 4827 C CA . THR A 1 606 ? 5.517 -18.919 -14.166 1.00 68.12 606 THR A CA 1
ATOM 4828 C C . THR A 1 606 ? 4.920 -17.665 -14.790 1.00 68.12 606 THR A C 1
ATOM 4830 O O . THR A 1 606 ? 4.942 -16.611 -14.163 1.00 68.12 606 THR A O 1
ATOM 4833 N N . ARG A 1 607 ? 4.393 -17.787 -16.012 1.00 72.38 607 ARG A N 1
ATOM 4834 C CA . ARG A 1 607 ? 3.718 -16.697 -16.724 1.00 72.38 607 ARG A CA 1
ATOM 4835 C C . ARG A 1 607 ? 2.268 -16.581 -16.256 1.00 72.38 607 ARG A C 1
ATOM 4837 O O . ARG A 1 607 ? 1.501 -17.528 -16.417 1.00 72.38 607 ARG A O 1
ATOM 4844 N N . LEU A 1 608 ? 1.912 -15.445 -15.665 1.00 79.69 608 LEU A N 1
ATOM 4845 C CA . LEU A 1 608 ? 0.598 -15.159 -15.087 1.00 79.69 608 LEU A CA 1
ATOM 4846 C C . LEU A 1 608 ? -0.063 -14.010 -15.842 1.00 79.69 608 LEU A C 1
ATOM 4848 O O . LEU A 1 608 ? 0.518 -12.940 -15.942 1.00 79.69 608 LEU A O 1
ATOM 4852 N N . GLN A 1 609 ? -1.274 -14.208 -16.353 1.00 81.50 609 GLN A N 1
ATOM 4853 C CA . GLN A 1 609 ? -1.971 -13.166 -17.104 1.00 81.50 609 GLN A CA 1
ATOM 4854 C C . GLN A 1 609 ? -2.721 -12.224 -16.159 1.00 81.50 609 GLN A C 1
ATOM 4856 O O . GLN A 1 609 ? -3.591 -12.668 -15.406 1.00 81.50 609 GLN A O 1
ATOM 4861 N N . LEU A 1 610 ? -2.416 -10.927 -16.219 1.00 83.56 610 LEU A N 1
ATOM 4862 C CA . LEU A 1 610 ? -3.118 -9.910 -15.441 1.00 83.56 610 LEU A CA 1
ATOM 4863 C C . LEU A 1 610 ? -4.245 -9.284 -16.256 1.00 83.56 610 LEU A C 1
ATOM 4865 O O . LEU A 1 610 ? -4.056 -8.746 -17.345 1.00 83.56 610 LEU A O 1
ATOM 4869 N N . VAL A 1 611 ? -5.441 -9.297 -15.685 1.00 84.56 611 VAL A N 1
ATOM 4870 C CA . VAL A 1 611 ? -6.639 -8.706 -16.275 1.00 84.56 611 VAL A CA 1
ATOM 4871 C C . VAL A 1 611 ? -7.293 -7.819 -15.232 1.00 84.56 611 VAL A C 1
ATOM 4873 O O . VAL A 1 611 ? -7.337 -8.159 -14.054 1.00 84.56 611 VAL A O 1
ATOM 4876 N N . ARG A 1 612 ? -7.808 -6.659 -15.640 1.00 82.88 612 ARG A N 1
ATOM 4877 C CA . ARG A 1 612 ? -8.696 -5.898 -14.764 1.00 82.88 612 ARG A CA 1
ATOM 4878 C C . ARG A 1 612 ? -10.109 -6.426 -14.925 1.00 82.88 612 ARG A C 1
ATOM 4880 O O . ARG A 1 612 ? -10.616 -6.464 -16.042 1.00 82.88 612 ARG A O 1
ATOM 4887 N N . SER A 1 613 ? -10.710 -6.858 -13.826 1.00 80.94 613 SER A N 1
ATOM 4888 C CA . SER A 1 613 ? -12.039 -7.456 -13.830 1.00 80.94 613 SER A CA 1
ATOM 4889 C C . SER A 1 613 ? -12.846 -6.957 -12.639 1.00 80.94 613 SER A C 1
ATOM 4891 O O . SER A 1 613 ? -12.335 -6.848 -11.523 1.00 80.94 613 SER A O 1
ATOM 4893 N N . LYS A 1 614 ? -14.123 -6.666 -12.894 1.00 82.56 614 LYS A N 1
ATOM 4894 C CA . LYS A 1 614 ? -15.158 -6.458 -11.866 1.00 82.56 614 LYS A CA 1
ATOM 4895 C C . LYS A 1 614 ? -15.934 -7.746 -11.575 1.00 82.56 614 LYS A C 1
ATOM 4897 O O . LYS A 1 614 ? -16.690 -7.828 -10.615 1.00 82.56 614 LYS A O 1
ATOM 4902 N N . GLU A 1 615 ? -15.775 -8.755 -12.428 1.00 79.56 615 GLU A N 1
ATOM 4903 C CA . GLU A 1 615 ? -16.607 -9.958 -12.426 1.00 79.56 615 GLU A CA 1
ATOM 4904 C C . GLU A 1 615 ? -16.071 -11.039 -11.485 1.00 79.56 615 GLU A C 1
ATOM 4906 O O . GLU A 1 615 ? -16.819 -11.926 -11.063 1.00 79.56 615 GLU A O 1
ATOM 4911 N N . LEU A 1 616 ? -14.783 -10.971 -11.129 1.00 82.06 616 LEU A N 1
ATOM 4912 C CA . LEU A 1 616 ? -14.164 -11.971 -10.274 1.00 82.06 616 LEU A CA 1
ATOM 4913 C C . LEU A 1 616 ? -14.735 -11.899 -8.854 1.00 82.06 616 LEU A C 1
ATOM 4915 O O . LEU A 1 616 ? -14.456 -10.979 -8.091 1.00 82.06 616 LEU A O 1
ATOM 4919 N N . LYS A 1 617 ? -15.468 -12.942 -8.464 1.00 84.19 617 LYS A N 1
ATOM 4920 C CA . LYS A 1 617 ? -15.973 -13.115 -7.097 1.00 84.19 617 LYS A CA 1
ATOM 4921 C C . LYS A 1 617 ? -15.127 -14.140 -6.347 1.00 84.19 617 LYS A C 1
ATOM 4923 O O . LYS A 1 617 ? -15.030 -15.302 -6.751 1.00 84.19 617 LYS A O 1
ATOM 4928 N N . TRP A 1 618 ? -14.559 -13.739 -5.213 1.00 88.44 618 TRP A N 1
ATOM 4929 C CA . TRP A 1 618 ? -13.876 -14.644 -4.285 1.00 88.44 618 TRP A CA 1
ATOM 4930 C C . TRP A 1 618 ? -14.627 -14.758 -2.966 1.00 88.44 618 TRP A C 1
ATOM 4932 O O . TRP A 1 618 ? -15.313 -13.841 -2.530 1.00 88.44 618 TRP A O 1
ATOM 4942 N N . LYS A 1 619 ? -14.496 -15.913 -2.315 1.00 86.75 619 LYS A N 1
ATOM 4943 C CA . LYS A 1 619 ? -15.116 -16.186 -1.016 1.00 86.75 619 LYS A CA 1
ATOM 4944 C C . LYS A 1 619 ? -14.222 -15.751 0.142 1.00 86.75 619 LYS A C 1
ATOM 4946 O O . LYS A 1 619 ? -14.743 -15.278 1.145 1.00 86.75 619 LYS A O 1
ATOM 4951 N N . ARG A 1 620 ? -12.903 -15.928 0.009 1.00 87.31 620 ARG A N 1
ATOM 4952 C CA . ARG A 1 620 ? -11.942 -15.796 1.114 1.00 87.31 620 ARG A CA 1
ATOM 4953 C C . ARG A 1 620 ? -10.582 -15.313 0.622 1.00 87.31 620 ARG A C 1
ATOM 4955 O O . ARG A 1 620 ? -10.121 -15.778 -0.421 1.00 87.31 620 ARG A O 1
ATOM 4962 N N . VAL A 1 621 ? -9.940 -14.442 1.389 1.00 89.19 621 VAL A N 1
ATOM 4963 C CA . VAL A 1 621 ? -8.538 -14.038 1.203 1.00 89.19 621 VAL A CA 1
ATOM 4964 C C . VAL A 1 621 ? -7.653 -15.007 1.991 1.00 89.19 621 VAL A C 1
ATOM 4966 O O . VAL A 1 621 ? -8.019 -15.404 3.090 1.00 89.19 621 VAL A O 1
ATOM 4969 N N . GLN A 1 622 ? -6.549 -15.478 1.405 1.00 86.94 622 GLN A N 1
ATOM 4970 C CA . GLN A 1 622 ? -5.666 -16.469 2.039 1.00 86.94 622 GLN A CA 1
ATOM 4971 C C . GLN A 1 622 ? -4.355 -15.875 2.561 1.00 86.94 622 GLN A C 1
ATOM 4973 O O . GLN A 1 622 ? -3.794 -16.416 3.507 1.00 86.94 622 GLN A O 1
ATOM 4978 N N . GLY A 1 623 ? -3.841 -14.821 1.924 1.00 88.44 623 GLY A N 1
ATOM 4979 C CA . GLY A 1 623 ? -2.582 -14.182 2.306 1.00 88.44 623 GLY A CA 1
ATOM 4980 C C . GLY A 1 623 ? -1.771 -13.690 1.111 1.00 88.44 623 GLY A C 1
ATOM 4981 O O . GLY A 1 623 ? -2.256 -13.667 -0.023 1.00 88.44 623 GLY A O 1
ATOM 4982 N N . VAL A 1 624 ? -0.516 -13.325 1.359 1.00 89.44 624 VAL A N 1
ATOM 4983 C CA . VAL A 1 624 ? 0.434 -12.834 0.353 1.00 89.44 624 VAL A CA 1
ATOM 4984 C C . VAL A 1 624 ? 0.913 -13.986 -0.535 1.00 89.44 624 VAL A C 1
ATOM 4986 O O . VAL A 1 624 ? 1.156 -15.109 -0.081 1.00 89.44 624 VAL A O 1
ATOM 4989 N N . TYR A 1 625 ? 1.043 -13.733 -1.835 1.00 86.50 625 TYR A N 1
ATOM 4990 C CA . TYR A 1 625 ? 1.484 -14.749 -2.785 1.00 86.50 625 TYR A CA 1
ATOM 4991 C C . TYR A 1 625 ? 2.961 -15.137 -2.585 1.00 86.50 625 TYR A C 1
ATOM 4993 O O . TYR A 1 625 ? 3.841 -14.283 -2.548 1.00 86.50 625 TYR A O 1
ATOM 5001 N N . ARG A 1 626 ? 3.236 -16.447 -2.474 1.00 77.25 626 ARG A N 1
ATOM 5002 C CA . ARG A 1 626 ? 4.552 -17.001 -2.089 1.00 77.25 626 ARG A CA 1
ATOM 5003 C C . ARG A 1 626 ? 5.622 -16.953 -3.184 1.00 77.25 626 ARG A C 1
ATOM 5005 O O . ARG A 1 626 ? 6.805 -16.889 -2.870 1.00 77.25 626 ARG A O 1
ATOM 5012 N N . GLN A 1 627 ? 5.250 -17.057 -4.460 1.00 71.50 627 GLN A N 1
ATOM 5013 C CA . GLN A 1 627 ? 6.241 -17.233 -5.528 1.00 71.50 627 GLN A CA 1
ATOM 5014 C C . GLN A 1 627 ? 6.824 -15.895 -5.983 1.00 71.50 627 GLN A C 1
ATOM 5016 O O . GLN A 1 627 ? 6.144 -15.093 -6.614 1.00 71.50 627 GLN A O 1
ATOM 5021 N N . THR A 1 628 ? 8.116 -15.708 -5.712 1.00 61.78 628 THR A N 1
ATOM 5022 C CA . THR A 1 628 ? 8.905 -14.525 -6.086 1.00 61.78 628 THR A CA 1
ATOM 5023 C C . THR A 1 628 ? 9.418 -14.534 -7.533 1.00 61.78 628 THR A C 1
ATOM 5025 O O . THR A 1 628 ? 9.914 -13.513 -7.992 1.00 61.78 628 THR A O 1
ATOM 5028 N N . TYR A 1 629 ? 9.282 -15.655 -8.252 1.00 63.88 629 TYR A N 1
ATOM 5029 C CA . TYR A 1 629 ? 9.748 -15.847 -9.637 1.00 63.88 629 TYR A CA 1
ATOM 5030 C C . TYR A 1 629 ? 8.567 -16.102 -10.587 1.00 63.88 629 TYR A C 1
ATOM 5032 O O . TYR A 1 629 ? 8.436 -17.170 -11.194 1.00 63.88 629 TYR A O 1
ATOM 5040 N N . ALA A 1 630 ? 7.644 -15.143 -10.628 1.00 70.31 630 ALA A N 1
ATOM 5041 C CA . ALA A 1 630 ? 6.522 -15.140 -11.555 1.00 70.31 630 ALA A CA 1
ATOM 5042 C C . ALA A 1 630 ? 6.603 -13.903 -12.452 1.00 70.31 630 ALA A C 1
ATOM 5044 O O . ALA A 1 630 ? 6.820 -12.792 -11.956 1.00 70.31 630 ALA A O 1
ATOM 5045 N N . ASP A 1 631 ? 6.410 -14.134 -13.748 1.00 77.00 631 ASP A N 1
ATOM 5046 C CA . ASP A 1 631 ? 6.380 -13.101 -14.776 1.00 77.00 631 ASP A CA 1
ATOM 5047 C C . ASP A 1 631 ? 4.919 -12.822 -15.113 1.00 77.00 631 ASP A C 1
ATOM 5049 O O . ASP A 1 631 ? 4.151 -13.741 -15.406 1.00 77.00 631 ASP A O 1
ATOM 5053 N N . PHE A 1 632 ? 4.523 -11.561 -15.082 1.00 78.31 632 PHE A N 1
ATOM 5054 C CA . PHE A 1 632 ? 3.169 -11.140 -15.375 1.00 78.31 632 PHE A CA 1
ATOM 5055 C C . PHE A 1 632 ? 3.052 -10.643 -16.812 1.00 78.31 632 PHE A C 1
ATOM 5057 O O . PHE A 1 632 ? 3.861 -9.828 -17.273 1.00 78.31 632 PHE A O 1
ATOM 5064 N N . ILE A 1 633 ? 2.040 -11.186 -17.493 1.00 75.38 633 ILE A N 1
ATOM 5065 C CA . ILE A 1 633 ? 1.661 -10.904 -18.875 1.00 75.38 633 ILE A CA 1
ATOM 5066 C C . ILE A 1 633 ? 0.477 -9.954 -18.905 1.00 75.38 633 ILE A C 1
ATOM 5068 O O . ILE A 1 633 ? -0.557 -10.293 -18.277 1.00 75.38 633 ILE A O 1
#

Foldseek 3Di:
DDDDDDDDDDDDDDDDDDDPDPPDDDDPPDPLPVPLLLLCLVPVVVVVCVPPCVPPVPDDDDPQVVVLCCVQQVVLSVVVSVLVVVCSVPVPVSVVVVVVVVVVVCVVAPCVVLDDPDLDDLVSLVVQLVVLVVCVVVVVDDPVNSVVSNVVSSSSLSVSLVVQLVVLLVVLLDDDCLPVDDSLFFKKKWKWFFFFLVRQIKIWIQTRQRWIKIARAQLLVVLLQVLQVVLVVLVVPADAADDDDPPDKWKKKKKFKDFLDPPPPDDPCVLDADGSVPTDIDMGIHHDVSSVSSNVSSSSCSGLSNSLSVSSSVVSSVVPRPDPDDPDDDDRTRMIMMMMIGIPVNVVVCPPFQFDAPVRCVVVVLRTPCCLPVVVPDPDDPVVVSVCSVVVVVQVVQWDADQQWIKHQQVVLLVVLLVVLCVLLVVLVVLVVPPDDDPPDDSPVVNVVSNVVSVVSVVCSQCVQAPDDDPVCSVVRMGIAQELRSVCSRPVDDSLSVLLVVLLVLVVPGSFEEEEDACQSGPHHDDPGGRYYHFWHFPSSCSSQQWFWWWFAAPVGIKTWTFHHGHNGSMDIGDFFGDLVDWTWMFPDPPVQVVVCVVPVDPAAAETEIHTDSPGTTHGIRHTNDDRRHTYD

Radius of gyration: 32.26 Å; Cα contacts (8 Å, |Δi|>4): 873; chains: 1; bounding box: 106×70×94 Å

Sequence (633 aa):
MQRFVFQKQVQNSHSFPARWQVEGNTYRGASKYGWVKVIRPICCQEDEWRERTGRKAKGRTDMAGKKYWWNNVVAFLAQRVTKLKVLMLDMHANTIISCQAGEAALDRTDLSSRLSSGILDEEECEEVLRMIDADAKQGLRTTANTDVARYCVEQNRFRSGIDLTFRYLLMALRFQNRLGLQGTSFEICGMVYATGFEDFKALLFQDLDLEYSASSDQDTLCTAYPAFEILNQTLANVKQGQIKPPGALQTIVKWRHSGADNNNNRRADDYLPSDLVQCKSNYAIMATMDDIITVMIPLLLTSPLAVANLTKFRTMVLLTCNAEGIVQVYKDIDYSAFFEMHTSTFKEDSKDWNAMRLSEAVDGRLFSRRTLISDGKYSEKPEWFAQRMVSLPHEMSKWVIDERSIMVPCGAQVCYRVLVAFLIAGGGFCIMAVGERIAGVDPSNLSSYLWLVAGFSLLVSKSRYVEEWPWKDFLHFRVRCRSVSELHAITGINKQFIMAKLLHDDSGGSMLKTRGPYNKVFLQRDANDGFSIDCPLEIRTLLLSGLIMLKVATSRGHALVCLDARRRTELKVVEHRGNQEQEHLVCEDINRLYKLRTQSGSQGNTRLQLVRSKELKWKRVQGVYRQTYADFI

Solvent-accessible surface area (backbone atoms only — not comparable to full-atom values): 35953 Å² total; per-residue (Å²): 143,80,88,86,79,87,78,92,79,82,86,83,88,85,89,86,88,82,85,83,79,78,82,83,77,92,76,90,74,66,69,81,58,52,63,66,50,68,54,32,66,77,52,64,43,55,68,57,51,66,66,53,51,80,73,71,66,84,69,91,75,62,81,71,59,53,57,52,46,50,67,50,55,49,46,49,49,53,52,49,52,50,51,50,57,56,31,65,75,43,54,67,64,42,43,54,52,50,50,54,55,47,49,61,52,41,77,74,36,95,49,59,87,72,49,69,98,60,77,69,52,71,66,60,51,51,52,51,49,52,49,49,53,50,38,46,75,70,63,76,45,56,72,70,58,47,52,51,51,52,50,52,52,56,52,46,56,58,45,34,41,52,50,51,49,51,50,47,53,58,58,62,68,50,88,66,78,80,83,76,57,57,98,77,41,36,49,35,37,41,35,33,39,46,25,45,74,83,62,47,54,28,40,42,22,34,38,66,80,50,29,40,32,18,15,19,20,66,65,39,52,63,52,27,48,60,35,51,51,50,41,53,54,51,60,72,69,55,70,72,32,79,88,69,62,92,91,57,89,41,44,40,37,38,36,29,64,42,69,76,70,86,65,88,73,78,49,92,69,70,79,52,77,72,51,69,87,79,32,69,80,46,73,45,35,47,66,45,73,65,52,45,51,63,51,48,56,44,52,57,46,46,25,42,71,44,20,45,49,50,38,53,37,49,52,55,55,56,75,69,46,90,62,93,61,81,85,71,80,79,75,86,79,71,56,19,36,37,40,36,41,32,23,55,59,27,64,59,75,50,66,83,50,96,37,29,49,70,68,55,35,55,76,69,37,65,63,35,56,66,48,49,68,49,75,76,76,64,96,67,65,71,63,65,53,48,52,48,56,56,48,50,54,61,61,56,66,64,44,48,80,41,49,41,33,41,35,39,77,40,51,69,67,49,48,53,54,51,48,53,30,45,52,40,34,47,51,24,50,51,51,59,69,48,83,76,76,60,88,94,60,62,49,69,59,55,22,54,52,29,41,50,50,22,53,50,51,51,52,52,64,51,58,74,60,37,96,70,71,57,67,72,38,55,77,68,27,36,44,66,28,47,33,49,65,37,45,23,70,74,69,68,50,57,58,58,59,56,50,24,46,52,56,44,38,53,60,72,69,54,72,52,23,29,14,60,82,42,33,65,83,54,82,51,65,32,93,88,53,40,24,29,31,80,63,72,45,42,49,40,35,38,42,35,27,24,36,42,54,28,34,29,37,34,93,91,48,41,30,39,39,50,48,58,23,32,60,69,26,69,72,36,73,52,54,59,54,47,69,71,87,53,78,35,48,29,28,77,60,54,56,62,55,55,55,53,41,76,72,62,75,61,88,67,67,49,79,41,55,53,42,75,42,52,79,78,64,34,64,38,53,66,28,37,58,69,72,74,63,31,34,35,60

Organism: Aspergillus flavus (NCBI:txid5059)

Mean predicted aligned error: 14.43 Å

Secondary structure (DSSP, 8-state):
-------------------------S-SSSHHHHHHHHHHHHHTHHHHHHHHHHHH--SSS-HHHHHHIIIIIIHHHHHHHHHHHHHTTSHHHHHHHHHHHHHHHHTT-TTTTTS-SS---HHHHHHHHHHHHHHHHTT-S-HHHHHHHHHHHHHHHHHHHHHHHHHHHHHHT---TTSS--TT--EEEEEEEEETTTTEEEEEEE-TTS-EEEE--HHHHHHHHHHHHHHHHHHHHSPBPPPPPTTS--EEEEEEEE---------GGGGS---GGGSPPEEEEE-SHHHHHHHHHHHHHTSHHHHHHHHHHHHHHHHHS------PPPPP---EEEEEEEEHHHHHHTTT-SSB-HHHHHHTTTT-HHHHHSTTT----HHHHHHHHHHHHHHHTT-EE-SS-EEEE-HHHHHHHHHHHHHHHHHHHHHHH---PPTT--HHHHHHHHHHHHHHHHHHHHHTT-S---HHHHHTTEEEE-BHHHHHHHH---HHHHHHHHHHHHHTT----EESTTGGG-SSB-SSSSEE--SPEEHHHHHHTTEEEEEEEESSSEEEEEEE--TT---EEE-SS--TTS-EEEE--HHHHHHHHHHH---PPEEE--EEES---EEEEEEE---S-EEE-